Protein AF-A0A7K1ES16-F1 (afdb_monomer_lite)

Foldseek 3Di:
DLLVLLLLLLQQLLVLLVQLLVLLLVLLLQCLPWFFDADPVRHTQATPDLARPSLVSNLVSLLSNQVSLLVSLVSLLVSCVVVDVPQQSSVLSNVNSVVSNVVSLVSLLVSLVVLLVVCCVHVVDPDRDPVSCCRRRVVSNVSSLVSSLVSLCSNQPPDDDPPPPDPPDPDDLLSVLLSLLVVQLSNLLSVLSVVLVVCCVVVVDPCNVVSVVSSVVSNVVSNVSSVVSNVVNVPPDDDDDDDDDPDVVVVLVVVVVVLVCLLVVLSVVLSVLSSVLSCVQWADDDDDDDDDPDDDDDPSHTGGHDDDPCSCVPRNVSSVVSSVCSSVSSSCSSSVSSVVVVVVVVPDDDDDDPDDDDDDDDDDDDDDDDDDDDDDDDDDDD

pLDDT: mean 72.97, std 19.43, range [30.44, 98.5]

Radius of gyration: 31.29 Å; chains: 1; bounding box: 107×46×89 Å

Structure (mmCIF, N/CA/C/O backbone):
data_AF-A0A7K1ES16-F1
#
_entry.id   AF-A0A7K1ES16-F1
#
loop_
_atom_site.group_PDB
_atom_site.id
_atom_site.type_symbol
_atom_site.label_atom_id
_atom_site.label_alt_id
_atom_site.label_comp_id
_atom_site.label_asym_id
_atom_site.label_entity_id
_atom_site.label_seq_id
_atom_site.pdbx_PDB_ins_code
_atom_site.Cartn_x
_atom_site.Cartn_y
_atom_site.Cartn_z
_atom_site.occupancy
_atom_site.B_iso_or_equiv
_atom_site.auth_seq_id
_atom_site.auth_comp_id
_atom_site.auth_asym_id
_atom_site.auth_atom_id
_atom_site.pdbx_PDB_model_num
ATOM 1 N N . MET A 1 1 ? -3.870 0.811 31.244 1.00 62.12 1 MET A N 1
ATOM 2 C CA . MET A 1 1 ? -3.279 -0.148 30.276 1.00 62.12 1 MET A CA 1
ATOM 3 C C . MET A 1 1 ? -4.009 -0.127 28.929 1.00 62.12 1 MET A C 1
ATOM 5 O O . MET A 1 1 ? -3.372 -0.055 27.887 1.00 62.12 1 MET A O 1
ATOM 9 N N . GLU A 1 2 ? -5.338 -0.096 28.945 1.00 74.25 2 GLU A N 1
ATOM 10 C CA . GLU A 1 2 ? -6.224 -0.237 27.776 1.00 74.25 2 GLU A CA 1
ATOM 11 C C . GLU A 1 2 ? -6.144 0.932 26.782 1.00 74.25 2 GLU A C 1
ATOM 13 O O . GLU A 1 2 ? -6.041 0.729 25.576 1.00 74.25 2 GLU A O 1
ATOM 18 N N . ILE A 1 3 ? -6.097 2.168 27.291 1.00 81.56 3 ILE A N 1
ATOM 19 C CA . ILE A 1 3 ? -5.931 3.383 26.473 1.00 81.56 3 ILE A CA 1
ATOM 20 C C . ILE A 1 3 ? -4.589 3.361 25.729 1.00 81.56 3 ILE A C 1
ATOM 22 O O . ILE A 1 3 ? -4.519 3.741 24.562 1.00 81.56 3 ILE A O 1
ATOM 26 N N . LYS A 1 4 ? -3.523 2.877 26.383 1.00 88.44 4 LYS A N 1
ATOM 27 C CA . LYS A 1 4 ? -2.190 2.750 25.776 1.00 88.44 4 LYS A CA 1
ATOM 28 C C . LYS A 1 4 ? -2.211 1.733 24.630 1.00 88.44 4 LYS A C 1
ATOM 30 O O . LYS A 1 4 ? -1.703 2.039 23.557 1.00 88.44 4 LYS A O 1
ATOM 35 N N . LEU A 1 5 ? -2.863 0.585 24.832 1.00 89.44 5 LEU A N 1
ATOM 36 C CA . LEU A 1 5 ? -3.072 -0.429 23.792 1.00 89.44 5 LEU A CA 1
ATOM 37 C C . LEU A 1 5 ? -3.874 0.117 22.602 1.00 89.44 5 LEU A C 1
ATOM 39 O O . LEU A 1 5 ? -3.482 -0.098 21.461 1.00 89.44 5 LEU A O 1
ATOM 43 N N . ALA A 1 6 ? -4.947 0.876 22.845 1.00 89.12 6 ALA A N 1
ATOM 44 C CA . ALA A 1 6 ? -5.740 1.477 21.771 1.00 89.12 6 ALA A CA 1
ATOM 45 C C . ALA A 1 6 ? -4.946 2.520 20.961 1.00 89.12 6 ALA A C 1
ATOM 47 O O . ALA A 1 6 ? -5.037 2.540 19.735 1.00 89.12 6 ALA A O 1
ATOM 48 N N . LYS A 1 7 ? -4.126 3.349 21.622 1.00 92.62 7 LYS A N 1
ATOM 49 C CA . LYS A 1 7 ? -3.218 4.293 20.946 1.00 92.62 7 LYS A CA 1
ATOM 50 C C . LYS A 1 7 ? -2.169 3.558 20.104 1.00 92.62 7 LYS A C 1
ATOM 52 O O . LYS A 1 7 ? -1.977 3.894 18.940 1.00 92.62 7 LYS A O 1
ATOM 57 N N . GLN A 1 8 ? -1.557 2.505 20.646 1.00 94.06 8 GLN A N 1
ATOM 58 C CA . GLN A 1 8 ? -0.617 1.658 19.900 1.00 94.06 8 GLN A CA 1
ATOM 59 C C . GLN A 1 8 ? -1.280 0.973 18.697 1.00 94.06 8 GLN A C 1
ATOM 61 O O . GLN A 1 8 ? -0.687 0.910 17.621 1.00 94.06 8 GLN A O 1
ATOM 66 N N . ALA A 1 9 ? -2.525 0.518 18.842 1.00 94.75 9 ALA A N 1
ATOM 67 C CA . ALA A 1 9 ? -3.285 -0.091 17.758 1.00 94.75 9 ALA A CA 1
ATOM 68 C C . ALA A 1 9 ? -3.515 0.867 16.578 1.00 94.75 9 ALA A C 1
ATOM 70 O O . ALA A 1 9 ? -3.494 0.430 15.433 1.00 94.75 9 ALA A O 1
ATOM 71 N N . ILE A 1 10 ? -3.702 2.165 16.845 1.00 95.06 10 ILE A N 1
ATOM 72 C CA . ILE A 1 10 ? -3.827 3.204 15.809 1.00 95.06 10 ILE A CA 1
ATOM 73 C C . ILE A 1 10 ? -2.462 3.535 15.199 1.00 95.06 10 ILE A C 1
ATOM 75 O O . ILE A 1 10 ? -2.360 3.727 13.994 1.00 95.06 10 ILE A O 1
ATOM 79 N N . LEU A 1 11 ? -1.407 3.585 16.014 1.00 96.81 11 LEU A N 1
ATOM 80 C CA . LEU A 1 11 ? -0.061 3.918 15.550 1.00 96.81 11 LEU A CA 1
ATOM 81 C C . LEU A 1 11 ? 0.518 2.850 14.608 1.00 96.81 11 LEU A C 1
ATOM 83 O O . LEU A 1 11 ? 1.198 3.180 13.644 1.00 96.81 11 LEU A O 1
ATOM 87 N N . THR A 1 12 ? 0.239 1.571 14.867 1.00 97.38 12 THR A N 1
ATOM 88 C CA . THR A 1 12 ? 0.880 0.454 14.150 1.00 97.38 12 THR A CA 1
ATOM 89 C C . THR A 1 12 ? 0.617 0.480 12.629 1.00 97.38 12 THR A C 1
ATOM 91 O O . THR A 1 12 ? 1.590 0.465 11.876 1.00 97.38 12 THR A O 1
ATOM 94 N N . PRO A 1 13 ? -0.633 0.608 12.131 1.00 97.00 13 PRO A N 1
ATOM 95 C CA . PRO A 1 13 ? -0.893 0.760 10.696 1.00 97.00 13 PRO A CA 1
ATOM 96 C C . PRO A 1 13 ? -0.266 2.017 10.078 1.00 97.00 13 PRO A C 1
ATOM 98 O O . PRO A 1 13 ? 0.079 2.004 8.903 1.00 97.00 13 PRO A O 1
ATOM 101 N N . LEU A 1 14 ? -0.113 3.099 10.851 1.00 97.44 14 LEU A N 1
ATOM 102 C CA . LEU A 1 14 ? 0.482 4.353 10.377 1.00 97.44 14 LEU A CA 1
ATOM 103 C C . LEU A 1 14 ? 1.998 4.231 10.198 1.00 97.44 14 LEU A C 1
ATOM 105 O O . LEU A 1 14 ? 2.537 4.735 9.220 1.00 97.44 14 LEU A O 1
ATOM 109 N N . ILE A 1 15 ? 2.676 3.496 11.082 1.00 98.00 15 ILE A N 1
ATOM 110 C CA . ILE A 1 15 ? 4.074 3.094 10.858 1.00 98.00 15 ILE A CA 1
ATOM 111 C C . ILE A 1 15 ? 4.166 2.265 9.574 1.00 98.00 15 ILE A C 1
ATOM 113 O O . ILE A 1 15 ? 5.046 2.497 8.751 1.00 98.00 15 ILE A O 1
ATOM 117 N N . GLY A 1 16 ? 3.216 1.349 9.363 1.00 97.69 16 GLY A N 1
ATOM 118 C CA . GLY A 1 16 ? 3.141 0.570 8.129 1.00 97.69 16 GLY A CA 1
ATOM 119 C C . GLY A 1 16 ? 2.925 1.423 6.885 1.00 97.69 16 GLY A C 1
ATOM 120 O O . GLY A 1 16 ? 3.499 1.113 5.849 1.00 97.69 16 GLY A O 1
ATOM 121 N N . LEU A 1 17 ? 2.143 2.502 6.980 1.00 97.19 17 LEU A N 1
ATOM 122 C CA . LEU A 1 17 ? 1.949 3.455 5.886 1.00 97.19 17 LEU A CA 1
ATOM 123 C C . LEU A 1 17 ? 3.271 4.141 5.530 1.00 97.19 17 LEU A C 1
ATOM 125 O O . LEU A 1 17 ? 3.611 4.217 4.354 1.00 97.19 17 LEU A O 1
ATOM 129 N N . VAL A 1 18 ? 4.029 4.584 6.538 1.00 98.06 18 VAL A N 1
ATOM 130 C CA . VAL A 1 18 ? 5.339 5.216 6.331 1.00 98.06 18 VAL A CA 1
ATOM 131 C C . VAL A 1 18 ? 6.330 4.234 5.709 1.00 98.06 18 VAL A C 1
ATOM 133 O O . VAL A 1 18 ? 6.954 4.555 4.705 1.00 98.06 18 VAL A O 1
ATOM 136 N N . MET A 1 19 ? 6.425 3.013 6.245 1.00 97.94 19 MET A N 1
ATOM 137 C CA . MET A 1 19 ? 7.290 1.968 5.683 1.00 97.94 19 MET A CA 1
ATOM 138 C C . MET A 1 19 ? 6.899 1.604 4.247 1.00 97.94 19 MET A C 1
ATOM 140 O O . MET A 1 19 ? 7.768 1.464 3.390 1.00 97.94 19 MET A O 1
ATOM 144 N N . GLY A 1 20 ? 5.597 1.464 3.982 1.00 97.88 20 GLY A N 1
ATOM 145 C CA . GLY A 1 20 ? 5.069 1.185 2.651 1.00 97.88 20 GLY A CA 1
ATOM 146 C C . GLY A 1 20 ? 5.416 2.294 1.662 1.00 97.88 20 GLY A C 1
ATOM 147 O O . GLY A 1 20 ? 5.921 2.001 0.584 1.00 97.88 20 GLY A O 1
ATOM 148 N N . TRP A 1 21 ? 5.232 3.557 2.057 1.00 98.19 21 TRP A N 1
ATOM 149 C CA . TRP A 1 21 ? 5.635 4.711 1.254 1.00 98.19 21 TRP A CA 1
ATOM 150 C C . TRP A 1 21 ? 7.131 4.681 0.941 1.00 98.19 21 TRP A C 1
ATOM 152 O O . TRP A 1 21 ? 7.504 4.755 -0.224 1.00 98.19 21 TRP A O 1
ATOM 162 N N . THR A 1 22 ? 7.989 4.482 1.944 1.00 98.31 22 THR A N 1
ATOM 163 C CA . THR A 1 22 ? 9.445 4.426 1.745 1.00 98.31 22 THR A CA 1
ATOM 164 C C . THR A 1 22 ? 9.838 3.323 0.764 1.00 98.31 22 THR A C 1
ATOM 166 O O . THR A 1 22 ? 10.621 3.565 -0.150 1.00 98.31 22 THR A O 1
ATOM 169 N N . LEU A 1 23 ? 9.268 2.125 0.907 1.00 98.50 23 LEU A N 1
ATOM 170 C CA . LEU A 1 23 ? 9.545 1.009 0.002 1.00 98.50 23 LEU A CA 1
ATOM 171 C C . LEU A 1 23 ? 9.046 1.272 -1.421 1.00 98.50 23 LEU A C 1
ATOM 173 O O . LEU A 1 23 ? 9.731 0.909 -2.371 1.00 98.50 23 LEU A O 1
ATOM 177 N N . PHE A 1 24 ? 7.911 1.953 -1.578 1.00 98.12 24 PHE A N 1
ATOM 178 C CA . PHE A 1 24 ? 7.412 2.367 -2.890 1.00 98.12 24 PHE A CA 1
ATOM 179 C C . PHE A 1 24 ? 8.335 3.408 -3.526 1.00 98.12 24 PHE A C 1
ATOM 181 O O . PHE A 1 24 ? 8.631 3.305 -4.709 1.00 98.12 24 PHE A O 1
ATOM 188 N N . MET A 1 25 ? 8.852 4.365 -2.754 1.00 98.06 25 MET A N 1
ATOM 189 C CA . MET A 1 25 ? 9.836 5.329 -3.252 1.00 98.06 25 MET A CA 1
ATOM 190 C C . MET A 1 25 ? 11.113 4.628 -3.730 1.00 98.06 25 MET A C 1
ATOM 192 O O . MET A 1 25 ? 11.565 4.865 -4.845 1.00 98.06 25 MET A O 1
ATOM 196 N N . PHE A 1 26 ? 11.652 3.683 -2.954 1.00 97.94 26 PHE A N 1
ATOM 197 C CA . PHE A 1 26 ? 12.790 2.874 -3.404 1.00 97.94 26 PHE A CA 1
ATOM 198 C C . PHE A 1 26 ? 12.459 1.995 -4.620 1.00 97.94 26 PHE A C 1
ATOM 200 O O . PHE A 1 26 ? 13.325 1.765 -5.466 1.00 97.94 26 PHE A O 1
ATOM 207 N N . ALA A 1 27 ? 11.217 1.524 -4.748 1.00 97.31 27 ALA A N 1
ATOM 208 C CA . ALA A 1 27 ? 10.771 0.786 -5.924 1.00 97.31 27 ALA A CA 1
ATOM 209 C C . ALA A 1 27 ? 10.805 1.670 -7.178 1.00 97.31 27 ALA A C 1
ATOM 211 O O . ALA A 1 27 ? 11.370 1.263 -8.188 1.00 97.31 27 ALA A O 1
ATOM 212 N N . ILE A 1 28 ? 10.275 2.892 -7.096 1.00 96.62 28 ILE A N 1
ATOM 213 C CA . ILE A 1 28 ? 10.291 3.861 -8.201 1.00 96.62 28 ILE A CA 1
ATOM 214 C C . ILE A 1 28 ? 11.735 4.238 -8.540 1.00 96.62 28 ILE A C 1
ATOM 216 O O . ILE A 1 28 ? 12.123 4.202 -9.701 1.00 96.62 28 ILE A O 1
ATOM 220 N N . TYR A 1 29 ? 12.561 4.495 -7.525 1.00 95.75 29 TYR A N 1
ATOM 221 C CA . TYR A 1 29 ? 13.969 4.830 -7.721 1.00 95.75 29 TYR A CA 1
ATOM 222 C C . TYR A 1 29 ? 14.746 3.703 -8.407 1.00 95.75 29 TYR A C 1
ATOM 224 O O . TYR A 1 29 ? 15.496 3.958 -9.342 1.00 95.75 29 TYR A O 1
ATOM 232 N N . SER A 1 30 ? 14.543 2.444 -8.002 1.00 95.06 30 SER A N 1
ATOM 233 C CA . SER A 1 30 ? 15.211 1.316 -8.667 1.00 95.06 30 SER A CA 1
ATOM 234 C C . SER A 1 30 ? 14.767 1.147 -10.124 1.00 95.06 30 SER A C 1
ATOM 236 O O . SER A 1 30 ? 15.566 0.723 -10.956 1.00 95.06 30 SER A O 1
ATOM 238 N N . ASN A 1 31 ? 13.538 1.553 -10.457 1.00 92.56 31 ASN A N 1
ATOM 239 C CA . ASN A 1 31 ? 13.026 1.539 -11.825 1.00 92.56 31 ASN A CA 1
ATOM 240 C C . ASN A 1 31 ? 13.704 2.573 -12.744 1.00 92.56 31 ASN A C 1
ATOM 242 O O . ASN A 1 31 ? 13.683 2.410 -13.960 1.00 92.56 31 ASN A O 1
ATOM 246 N N . LEU A 1 32 ? 14.362 3.600 -12.191 1.00 91.94 32 LEU A N 1
ATOM 247 C CA . LEU A 1 32 ? 15.166 4.539 -12.982 1.00 91.94 32 LEU A CA 1
ATOM 248 C C . LEU A 1 32 ? 16.381 3.873 -13.642 1.00 91.94 32 LEU A C 1
ATOM 250 O O . LEU A 1 32 ? 16.969 4.455 -14.542 1.00 91.94 32 LEU A O 1
ATOM 254 N N . PHE A 1 33 ? 16.770 2.670 -13.220 1.00 90.56 33 PHE A N 1
ATOM 255 C CA . PHE A 1 33 ? 17.921 1.940 -13.766 1.00 90.56 33 PHE A CA 1
ATOM 256 C C . PHE A 1 33 ? 17.508 0.764 -14.663 1.00 90.56 33 PHE A C 1
ATOM 258 O O . PHE A 1 33 ? 18.305 -0.142 -14.922 1.00 90.56 33 PHE A O 1
ATOM 265 N N . VAL A 1 34 ? 16.247 0.750 -15.098 1.00 88.06 34 VAL A N 1
ATOM 266 C CA . VAL A 1 34 ? 15.674 -0.266 -15.981 1.00 88.06 34 VAL A CA 1
ATOM 267 C C . VAL A 1 34 ? 15.457 0.362 -17.354 1.00 88.06 34 VAL A C 1
ATOM 269 O O . VAL A 1 34 ? 14.497 1.098 -17.545 1.00 88.06 34 VAL A O 1
ATOM 272 N N . PHE A 1 35 ? 16.354 0.097 -18.300 1.00 82.81 35 PHE A N 1
ATOM 273 C CA . PHE A 1 35 ? 16.350 0.741 -19.617 1.00 82.81 35 PHE A CA 1
ATOM 274 C C . PHE A 1 35 ? 15.608 -0.108 -20.647 1.00 82.81 35 PHE A C 1
ATOM 276 O O . PHE A 1 35 ? 15.799 -1.321 -20.645 1.00 82.81 35 PHE A O 1
ATOM 283 N N . PRO A 1 36 ? 14.816 0.477 -21.554 1.00 80.19 36 PRO A N 1
ATOM 284 C CA . PRO A 1 36 ? 14.234 -0.250 -22.671 1.00 80.19 36 PRO A CA 1
ATOM 285 C C . PRO A 1 36 ? 15.327 -0.738 -23.632 1.00 80.19 36 PRO A C 1
ATOM 287 O O . PRO A 1 36 ? 16.324 -0.062 -23.875 1.00 80.19 36 PRO A O 1
ATOM 290 N N . ILE A 1 37 ? 15.113 -1.918 -24.200 1.00 76.00 37 ILE A N 1
ATOM 291 C CA . ILE A 1 37 ? 15.873 -2.486 -25.309 1.00 76.00 37 ILE A CA 1
ATOM 292 C C . ILE A 1 37 ? 15.019 -2.296 -26.558 1.00 76.00 37 ILE A C 1
ATOM 294 O O . ILE A 1 37 ? 13.873 -2.753 -26.600 1.00 76.00 37 ILE A O 1
ATOM 298 N N . VAL A 1 38 ? 15.583 -1.636 -27.565 1.00 75.19 38 VAL A N 1
ATOM 299 C CA . VAL A 1 38 ? 14.959 -1.443 -28.880 1.00 75.19 38 VAL A CA 1
ATOM 300 C C . VAL A 1 38 ? 15.727 -2.220 -29.948 1.00 75.19 38 VAL A C 1
ATOM 302 O O . VAL A 1 38 ? 16.930 -2.441 -29.802 1.00 75.19 38 VAL A O 1
ATOM 305 N N . ASP A 1 39 ? 15.036 -2.680 -30.989 1.00 73.81 39 ASP A N 1
ATOM 306 C CA . ASP A 1 39 ? 15.670 -3.319 -32.143 1.00 73.81 39 ASP A CA 1
ATOM 307 C C . ASP A 1 39 ? 16.217 -2.279 -33.132 1.00 73.81 39 ASP A C 1
ATOM 309 O O . ASP A 1 39 ? 16.084 -1.068 -32.952 1.00 73.81 39 ASP A O 1
ATOM 313 N N . SER A 1 40 ? 16.824 -2.766 -34.216 1.00 70.44 40 SER A N 1
ATOM 314 C CA . SER A 1 40 ? 17.349 -1.939 -35.305 1.00 70.44 40 SER A CA 1
ATOM 315 C C . SER A 1 40 ? 16.279 -1.135 -36.054 1.00 70.44 40 SER A C 1
ATOM 317 O O . SER A 1 40 ? 16.631 -0.306 -36.884 1.00 70.44 40 SER A O 1
ATOM 319 N N . GLN A 1 41 ? 14.986 -1.378 -35.812 1.00 72.38 41 GLN A N 1
ATOM 320 C CA . GLN A 1 41 ? 13.881 -0.588 -36.362 1.00 72.38 41 GLN A CA 1
ATOM 321 C C . GLN A 1 41 ? 13.292 0.391 -35.332 1.00 72.38 41 GLN A C 1
ATOM 323 O O . GLN A 1 41 ? 12.288 1.045 -35.611 1.00 72.38 41 GLN A O 1
ATOM 328 N N . GLY A 1 42 ? 13.907 0.510 -34.150 1.00 66.06 42 GLY A N 1
ATOM 329 C CA . GLY A 1 42 ? 13.437 1.367 -33.062 1.00 66.06 42 GLY A CA 1
ATOM 330 C C . GLY A 1 42 ? 12.203 0.822 -32.340 1.00 66.06 42 GLY A C 1
ATOM 331 O O . GLY A 1 42 ? 11.595 1.539 -31.544 1.00 66.06 42 GLY A O 1
ATOM 332 N N . MET A 1 43 ? 11.818 -0.431 -32.593 1.00 69.81 43 MET A N 1
ATOM 333 C CA . MET A 1 43 ? 10.695 -1.068 -31.920 1.00 69.81 43 MET A CA 1
ATOM 334 C C . MET A 1 43 ? 11.134 -1.601 -30.563 1.00 69.81 43 MET A C 1
ATOM 336 O O . MET A 1 43 ? 12.232 -2.124 -30.394 1.00 69.81 43 MET A O 1
ATOM 340 N N . TYR A 1 44 ? 10.254 -1.477 -29.575 1.00 71.38 44 TYR A N 1
ATOM 341 C CA . TYR A 1 44 ? 10.495 -1.980 -28.230 1.00 71.38 44 TYR A CA 1
ATOM 342 C C . TYR A 1 44 ? 10.531 -3.517 -28.208 1.00 71.38 44 TYR A C 1
ATOM 344 O O . TYR A 1 44 ? 9.564 -4.170 -28.600 1.00 71.38 44 TYR A O 1
ATOM 352 N N . VAL A 1 45 ? 11.625 -4.086 -27.699 1.00 70.31 45 VAL A N 1
ATOM 353 C CA . VAL A 1 45 ? 11.866 -5.542 -27.649 1.00 70.31 45 VAL A CA 1
ATOM 354 C C . VAL A 1 45 ? 11.918 -6.068 -26.213 1.00 70.31 45 VAL A C 1
ATOM 356 O O . VAL A 1 45 ? 11.730 -7.260 -25.982 1.00 70.31 45 VAL A O 1
ATOM 359 N N . GLY A 1 46 ? 12.166 -5.201 -25.230 1.00 72.94 46 GLY A N 1
ATOM 360 C CA . GLY A 1 46 ? 12.242 -5.581 -23.820 1.00 72.94 46 GLY A CA 1
ATOM 361 C C . GLY A 1 46 ? 12.927 -4.516 -22.975 1.00 72.94 46 GLY A C 1
ATOM 362 O O . GLY A 1 46 ? 12.953 -3.351 -23.351 1.00 72.94 46 GLY A O 1
ATOM 363 N N . GLU A 1 47 ? 13.520 -4.908 -21.851 1.00 75.88 47 GLU A N 1
ATOM 364 C CA . GLU A 1 47 ? 14.309 -4.024 -20.983 1.00 75.88 47 GLU A CA 1
ATOM 365 C C . GLU A 1 47 ? 15.599 -4.712 -20.532 1.00 75.88 47 GLU A C 1
ATOM 367 O O . GLU A 1 47 ? 15.724 -5.938 -20.549 1.00 75.88 47 GLU A O 1
ATOM 372 N N . SER A 1 48 ? 16.556 -3.896 -20.092 1.00 71.81 48 SER A N 1
ATOM 373 C CA . SER A 1 48 ? 17.891 -4.286 -19.651 1.00 71.81 48 SER A CA 1
ATOM 374 C C . SER A 1 48 ? 17.885 -5.162 -18.402 1.00 71.81 48 SER A C 1
ATOM 376 O O . SER A 1 48 ? 18.805 -5.958 -18.205 1.00 71.81 48 SER A O 1
ATOM 378 N N . GLN A 1 49 ? 16.862 -5.033 -17.551 1.00 70.44 49 GLN A N 1
ATOM 379 C CA . GLN A 1 49 ? 16.708 -5.866 -16.367 1.00 70.44 49 GLN A CA 1
ATOM 380 C C . GLN A 1 49 ? 15.716 -6.989 -16.616 1.00 70.44 49 GLN A C 1
ATOM 382 O O . GLN A 1 49 ? 14.552 -6.790 -16.945 1.00 70.44 49 GLN A O 1
ATOM 387 N N . ILE A 1 50 ? 16.214 -8.192 -16.375 1.00 70.44 50 ILE A N 1
ATOM 388 C CA . ILE A 1 50 ? 15.476 -9.435 -16.530 1.00 70.44 50 ILE A CA 1
ATOM 389 C C . ILE A 1 50 ? 14.475 -9.623 -15.374 1.00 70.44 50 ILE A C 1
ATOM 391 O O . ILE A 1 50 ? 13.370 -10.105 -15.585 1.00 70.44 50 ILE A O 1
ATOM 395 N N . VAL A 1 51 ? 14.849 -9.239 -14.149 1.00 81.75 51 VAL A N 1
ATOM 396 C CA . VAL A 1 51 ? 13.987 -9.309 -12.959 1.00 81.75 51 VAL A CA 1
ATOM 397 C C . VAL A 1 51 ? 13.992 -7.950 -12.278 1.00 81.75 51 VAL A C 1
ATOM 399 O O . VAL A 1 51 ? 15.041 -7.493 -11.817 1.00 81.75 51 VAL A O 1
ATOM 402 N N . LYS A 1 52 ? 12.828 -7.308 -12.195 1.00 87.38 52 LYS A N 1
ATOM 403 C CA . LYS A 1 52 ? 12.718 -5.938 -11.691 1.00 87.38 52 LYS A CA 1
ATOM 404 C C . LYS A 1 52 ? 12.717 -5.917 -10.169 1.00 87.38 52 LYS A C 1
ATOM 406 O O . LYS A 1 52 ? 11.803 -6.423 -9.516 1.00 87.38 52 LYS A O 1
ATOM 411 N N . LEU A 1 53 ? 13.709 -5.249 -9.579 1.00 91.69 53 LEU A N 1
ATOM 412 C CA . LEU A 1 53 ? 13.755 -5.031 -8.128 1.00 91.69 53 LEU A CA 1
ATOM 413 C C . LEU A 1 53 ? 12.525 -4.250 -7.627 1.00 91.69 53 LEU A C 1
ATOM 415 O O . LEU A 1 53 ? 12.016 -4.518 -6.535 1.00 91.69 53 LEU A O 1
ATOM 419 N N . SER A 1 54 ? 12.018 -3.325 -8.446 1.00 94.00 54 SER A N 1
ATOM 420 C CA . SER A 1 54 ? 10.843 -2.503 -8.149 1.00 94.00 54 SER A CA 1
ATOM 421 C C . SER A 1 54 ? 9.608 -3.351 -7.829 1.00 94.00 54 SER A C 1
ATOM 423 O O . SER A 1 54 ? 8.938 -3.093 -6.828 1.00 94.00 54 SER A O 1
ATOM 425 N N . THR A 1 55 ? 9.365 -4.424 -8.589 1.00 93.31 55 THR A N 1
ATOM 426 C CA . THR A 1 55 ? 8.280 -5.393 -8.372 1.00 93.31 55 THR A CA 1
ATOM 427 C C . THR A 1 55 ? 8.290 -5.923 -6.935 1.00 93.31 55 THR A C 1
ATOM 429 O O . THR A 1 55 ? 7.304 -5.820 -6.201 1.00 93.31 55 THR A O 1
ATOM 432 N N . TYR A 1 56 ? 9.445 -6.393 -6.467 1.00 96.12 56 TYR A N 1
ATOM 433 C CA . TYR A 1 56 ? 9.593 -6.942 -5.120 1.00 96.12 56 TYR A CA 1
ATOM 434 C C . TYR A 1 56 ? 9.523 -5.884 -4.018 1.00 96.12 56 TYR A C 1
ATOM 436 O O . TYR A 1 56 ? 8.995 -6.164 -2.941 1.00 96.12 56 TYR A O 1
ATOM 444 N N . LEU A 1 57 ? 10.015 -4.670 -4.267 1.00 97.69 57 LEU A N 1
ATOM 445 C CA . LEU A 1 57 ? 9.938 -3.570 -3.304 1.00 97.69 57 LEU A CA 1
ATOM 446 C C . LEU A 1 57 ? 8.498 -3.077 -3.110 1.00 97.69 57 LEU A C 1
ATOM 448 O O . LEU A 1 57 ? 8.081 -2.860 -1.969 1.00 97.69 57 LEU A O 1
ATOM 452 N N . TYR A 1 58 ? 7.702 -2.991 -4.182 1.00 97.50 58 TYR A N 1
ATOM 453 C CA . TYR A 1 58 ? 6.264 -2.727 -4.075 1.00 97.50 58 TYR A CA 1
ATOM 454 C C . TYR A 1 58 ? 5.561 -3.812 -3.256 1.00 97.50 58 TYR A C 1
ATOM 456 O O . TYR A 1 58 ? 4.814 -3.502 -2.324 1.00 97.50 58 TYR A O 1
ATOM 464 N N . LEU A 1 59 ? 5.841 -5.089 -3.538 1.00 97.44 59 LEU A N 1
ATOM 465 C CA . LEU A 1 59 ? 5.295 -6.194 -2.753 1.00 97.44 59 LEU A CA 1
ATOM 466 C C . LEU A 1 59 ? 5.689 -6.083 -1.276 1.00 97.44 59 LEU A C 1
ATOM 468 O O . LEU A 1 59 ? 4.828 -6.194 -0.405 1.00 97.44 59 LEU A O 1
ATOM 472 N N . LEU A 1 60 ? 6.962 -5.820 -0.981 1.00 98.00 60 LEU A N 1
ATOM 473 C CA . LEU A 1 60 ? 7.457 -5.672 0.386 1.00 98.00 60 LEU A CA 1
ATOM 474 C C . LEU A 1 60 ? 6.764 -4.509 1.114 1.00 98.00 60 LEU A C 1
ATOM 476 O O . LEU A 1 60 ? 6.420 -4.641 2.289 1.00 98.00 60 LEU A O 1
ATOM 480 N N . GLY A 1 61 ? 6.495 -3.400 0.418 1.00 98.06 61 GLY A N 1
ATOM 481 C CA . GLY A 1 61 ? 5.728 -2.275 0.956 1.00 98.06 61 GLY A CA 1
ATOM 482 C C . GLY A 1 61 ? 4.302 -2.669 1.342 1.00 98.06 61 GLY A C 1
ATOM 483 O O . GLY A 1 61 ? 3.838 -2.346 2.440 1.00 98.06 61 GLY A O 1
ATOM 484 N N . ILE A 1 62 ? 3.630 -3.442 0.486 1.00 97.88 62 ILE A N 1
ATOM 485 C CA . ILE A 1 62 ? 2.285 -3.974 0.750 1.00 97.88 62 ILE A CA 1
ATOM 486 C C . ILE A 1 62 ? 2.312 -4.971 1.915 1.00 97.88 62 ILE A C 1
ATOM 488 O O . ILE A 1 62 ? 1.433 -4.922 2.779 1.00 97.88 62 ILE A O 1
ATOM 492 N N . VAL A 1 63 ? 3.327 -5.841 1.984 1.00 98.00 63 VAL A N 1
ATOM 493 C CA . VAL A 1 63 ? 3.547 -6.772 3.103 1.00 98.00 63 VAL A CA 1
ATOM 494 C C . VAL A 1 63 ? 3.704 -5.999 4.410 1.00 98.00 63 VAL A C 1
ATOM 496 O O . VAL A 1 63 ? 2.983 -6.278 5.370 1.00 98.00 63 VAL A O 1
ATOM 499 N N . ALA A 1 64 ? 4.592 -5.003 4.453 1.00 97.94 64 ALA A N 1
ATOM 500 C CA . ALA A 1 64 ? 4.845 -4.202 5.647 1.00 97.94 64 ALA A CA 1
ATOM 501 C C . ALA A 1 64 ? 3.566 -3.501 6.132 1.00 97.94 64 ALA A C 1
ATOM 503 O O . ALA A 1 64 ? 3.178 -3.643 7.296 1.00 97.94 64 ALA A O 1
ATOM 504 N N . PHE A 1 65 ? 2.857 -2.815 5.230 1.00 98.25 65 PHE A N 1
ATOM 505 C CA . PHE A 1 65 ? 1.599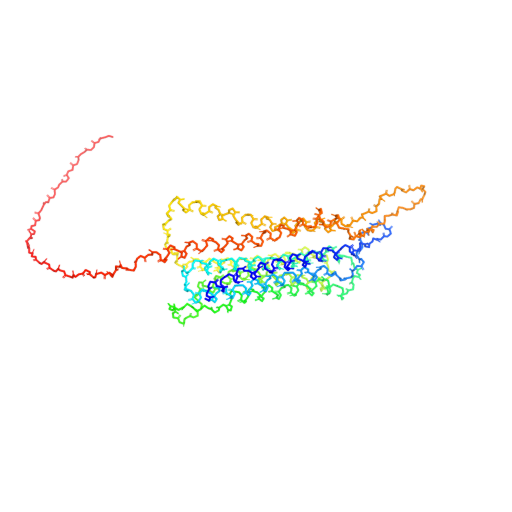 -2.146 5.558 1.00 98.25 65 PHE A CA 1
ATOM 506 C C . PHE A 1 65 ? 0.506 -3.131 6.000 1.00 98.25 65 PHE A C 1
ATOM 508 O O . PHE A 1 65 ? -0.212 -2.880 6.974 1.00 98.25 65 PHE A O 1
ATOM 515 N N . GLY A 1 66 ? 0.388 -4.272 5.319 1.00 97.56 66 GLY A N 1
ATOM 516 C CA . GLY A 1 66 ? -0.612 -5.295 5.601 1.00 97.56 66 GLY A CA 1
ATOM 517 C C . GLY A 1 66 ? -0.409 -5.989 6.945 1.00 97.56 66 GLY A C 1
ATOM 518 O O . GLY A 1 66 ? -1.355 -6.084 7.730 1.00 97.56 66 GLY A O 1
ATOM 519 N N . LEU A 1 67 ? 0.819 -6.413 7.253 1.00 97.88 67 LEU A N 1
ATOM 520 C CA . LEU A 1 67 ? 1.150 -7.067 8.521 1.00 97.88 67 LEU A CA 1
ATOM 521 C C . LEU A 1 67 ? 1.026 -6.108 9.711 1.00 97.88 67 LEU A C 1
ATOM 523 O O . LEU A 1 67 ? 0.497 -6.492 10.755 1.00 97.88 67 LEU A O 1
ATOM 527 N N . LEU A 1 68 ? 1.442 -4.848 9.558 1.00 98.19 68 LEU A N 1
ATOM 528 C CA . LEU A 1 68 ? 1.287 -3.840 10.611 1.00 98.19 68 LEU A CA 1
ATOM 529 C C . LEU A 1 68 ? -0.179 -3.425 10.806 1.00 98.19 68 LEU A C 1
ATOM 531 O O . LEU A 1 68 ? -0.613 -3.218 11.942 1.00 98.19 68 LEU A O 1
ATOM 535 N N . SER A 1 69 ? -0.977 -3.397 9.737 1.00 97.38 69 SER A N 1
ATOM 536 C CA . SER A 1 69 ? -2.431 -3.220 9.832 1.00 97.38 69 SER A CA 1
ATOM 537 C C . SER A 1 69 ? -3.100 -4.359 10.599 1.00 97.38 69 SER A C 1
ATOM 539 O O . SER A 1 69 ? -3.901 -4.117 11.505 1.00 97.38 69 SER A O 1
ATOM 541 N N . LEU A 1 70 ? -2.720 -5.600 10.292 1.00 96.25 70 LEU A N 1
ATOM 542 C CA . LEU A 1 70 ? -3.207 -6.797 10.971 1.00 96.25 70 LEU A CA 1
ATOM 543 C C . LEU A 1 70 ? -2.814 -6.803 12.454 1.00 96.25 70 LEU A C 1
ATOM 545 O O . LEU A 1 70 ? -3.655 -7.030 13.324 1.00 96.25 70 LEU A O 1
ATOM 549 N N . ARG A 1 71 ? -1.557 -6.467 12.762 1.00 96.50 71 ARG A N 1
ATOM 550 C CA . ARG A 1 71 ? -1.074 -6.348 14.141 1.00 96.50 71 ARG A CA 1
ATOM 551 C C . ARG A 1 71 ? -1.824 -5.264 14.912 1.00 96.50 71 ARG A C 1
ATOM 553 O O . ARG A 1 71 ? -2.221 -5.492 16.055 1.00 96.50 71 ARG A O 1
ATOM 560 N N . GLY A 1 72 ? -2.057 -4.108 14.289 1.00 95.56 72 GLY A N 1
ATOM 561 C CA . GLY A 1 72 ? -2.882 -3.042 14.853 1.00 95.56 72 GLY A CA 1
ATOM 562 C C . GLY A 1 72 ? -4.298 -3.523 15.170 1.00 95.56 72 GLY A C 1
ATOM 563 O O . GLY A 1 72 ? -4.819 -3.243 16.249 1.00 95.56 72 GLY A O 1
ATOM 564 N N . GLN A 1 73 ? -4.904 -4.311 14.279 1.00 93.94 73 GLN A N 1
ATOM 565 C CA . GLN A 1 73 ? -6.232 -4.885 14.495 1.00 93.94 73 GLN A CA 1
ATOM 566 C C . GLN A 1 73 ? -6.266 -5.849 15.689 1.00 93.94 73 GLN A C 1
ATOM 568 O O . GLN A 1 73 ? -7.176 -5.756 16.516 1.00 93.94 73 GLN A O 1
ATOM 573 N N . GLU A 1 74 ? -5.271 -6.729 15.829 1.00 92.38 74 GLU A N 1
ATOM 574 C CA . GLU A 1 74 ? -5.146 -7.616 16.995 1.00 92.38 74 GLU A CA 1
ATOM 575 C C . GLU A 1 74 ? -5.028 -6.813 18.305 1.00 92.38 74 GLU A C 1
ATOM 577 O O . GLU A 1 74 ? -5.705 -7.120 19.290 1.00 92.38 74 GLU A O 1
ATOM 582 N N . LEU A 1 75 ? -4.227 -5.740 18.315 1.00 93.19 75 LEU A N 1
ATOM 583 C CA . LEU A 1 75 ? -4.101 -4.841 19.470 1.00 93.19 75 LEU A CA 1
ATOM 584 C C . LEU A 1 75 ? -5.416 -4.117 19.788 1.00 93.19 75 LEU A C 1
ATOM 586 O O . LEU A 1 75 ? -5.779 -3.986 20.957 1.00 93.19 75 LEU A O 1
ATOM 590 N N . ALA A 1 76 ? -6.147 -3.667 18.766 1.00 90.38 76 ALA A N 1
ATOM 591 C CA . ALA A 1 76 ? -7.434 -3.004 18.945 1.00 90.38 76 ALA A CA 1
ATOM 592 C C . ALA A 1 76 ? -8.490 -3.954 19.525 1.00 90.38 76 ALA A C 1
ATOM 594 O O . ALA A 1 76 ? -9.284 -3.544 20.370 1.00 90.38 76 ALA A O 1
ATOM 595 N N . LEU A 1 77 ? -8.501 -5.218 19.094 1.00 88.69 77 LEU A N 1
ATOM 596 C CA . LEU A 1 77 ? -9.384 -6.244 19.648 1.00 88.69 77 LEU A CA 1
ATOM 597 C C . LEU A 1 77 ? -9.070 -6.501 21.123 1.00 88.69 77 LEU A C 1
ATOM 599 O O . LEU A 1 77 ? -9.978 -6.432 21.946 1.00 88.69 77 LEU A O 1
ATOM 603 N N . HIS A 1 78 ? -7.795 -6.675 21.471 1.00 89.44 78 HIS A N 1
ATOM 604 C CA . HIS A 1 78 ? -7.382 -6.849 22.864 1.00 89.44 78 HIS A CA 1
ATOM 605 C C . HIS A 1 78 ? -7.745 -5.624 23.725 1.00 89.44 78 HIS A C 1
ATOM 607 O O . HIS A 1 78 ? -8.266 -5.761 24.830 1.00 89.44 78 HIS A O 1
ATOM 613 N N . ALA A 1 79 ? -7.574 -4.406 23.200 1.00 87.44 79 ALA A N 1
ATOM 614 C CA . ALA A 1 79 ? -8.006 -3.192 23.891 1.00 87.44 79 ALA A CA 1
ATOM 615 C C . ALA A 1 79 ? -9.525 -3.164 24.148 1.00 87.44 79 ALA A C 1
ATOM 617 O O . ALA A 1 79 ? -9.959 -2.659 25.182 1.00 87.44 79 ALA A O 1
ATOM 618 N N . ARG A 1 80 ? -10.339 -3.713 23.233 1.00 85.06 80 ARG A N 1
ATOM 619 C CA . ARG A 1 80 ? -11.799 -3.827 23.399 1.00 85.06 80 ARG A CA 1
ATOM 620 C C . ARG A 1 80 ? -12.208 -4.912 24.391 1.00 85.06 80 ARG A C 1
ATOM 622 O O . ARG A 1 80 ? -13.218 -4.739 25.066 1.00 85.06 80 ARG A O 1
ATOM 629 N N . GLU A 1 81 ? -11.456 -6.006 24.476 1.00 85.19 81 GLU A N 1
ATOM 630 C CA . GLU A 1 81 ? -11.695 -7.063 25.467 1.00 85.19 81 GLU A CA 1
ATOM 631 C C . GLU A 1 81 ? -11.469 -6.562 26.898 1.00 85.19 81 GLU A C 1
ATOM 633 O O . GLU A 1 81 ? -12.217 -6.933 27.802 1.00 85.19 81 GLU A O 1
ATOM 638 N N . LEU A 1 82 ? -10.467 -5.700 27.092 1.00 85.38 82 LEU A N 1
ATOM 639 C CA . LEU A 1 82 ? -10.154 -5.120 28.396 1.00 85.38 82 LEU A CA 1
ATOM 640 C C . LEU A 1 82 ? -11.132 -3.990 28.770 1.00 85.38 82 LEU A C 1
ATOM 642 O O . LEU A 1 82 ? -11.788 -4.069 29.803 1.00 85.38 82 LEU A O 1
ATOM 646 N N . ALA A 1 83 ? -11.310 -2.998 27.887 1.00 80.00 83 ALA A N 1
ATOM 647 C CA . ALA A 1 83 ? -12.091 -1.788 28.177 1.00 80.00 83 ALA A CA 1
ATOM 648 C C . ALA A 1 83 ? -13.618 -1.953 28.088 1.00 80.00 83 ALA A C 1
ATOM 650 O O . ALA A 1 83 ? -14.371 -1.045 28.443 1.00 80.00 83 ALA A O 1
ATOM 651 N N . GLY A 1 84 ? -14.093 -3.081 27.559 1.00 72.50 84 GLY A N 1
ATOM 652 C CA . GLY A 1 84 ? -15.504 -3.308 27.265 1.00 72.50 84 GLY A CA 1
ATOM 653 C C . GLY A 1 84 ? -15.953 -2.757 25.903 1.00 72.50 84 GLY A C 1
ATOM 654 O O . GLY A 1 84 ? -15.328 -1.894 25.281 1.00 72.50 84 GLY A O 1
ATOM 655 N N . LEU A 1 85 ? -17.081 -3.282 25.409 1.00 67.50 85 LEU A N 1
ATOM 656 C CA . LEU A 1 85 ? -17.550 -3.071 24.030 1.00 67.50 85 LEU A CA 1
ATOM 657 C C . LEU A 1 85 ? -17.969 -1.627 23.712 1.00 67.50 85 LEU A C 1
ATOM 659 O O . LEU A 1 85 ? -17.994 -1.257 22.533 1.00 67.50 85 LEU A O 1
ATOM 663 N N . GLU A 1 86 ? -18.283 -0.832 24.736 1.00 72.56 86 GLU A N 1
ATOM 664 C CA . GLU A 1 86 ? -18.768 0.543 24.597 1.00 72.56 86 GLU A CA 1
ATOM 665 C C . GLU A 1 86 ? -17.669 1.608 24.765 1.00 72.56 86 GLU A C 1
ATOM 667 O O . GLU A 1 86 ? -17.916 2.781 24.496 1.00 72.56 86 GLU A O 1
ATOM 672 N N . ALA A 1 87 ? -16.423 1.238 25.076 1.00 78.06 87 ALA A N 1
ATOM 673 C CA . ALA A 1 87 ? -15.348 2.223 25.173 1.00 78.06 87 ALA A CA 1
ATOM 674 C C . ALA A 1 87 ? -15.106 2.925 23.809 1.00 78.06 87 ALA A C 1
ATOM 676 O O . ALA A 1 87 ? -14.883 2.251 22.792 1.00 78.06 87 ALA A O 1
ATOM 677 N N . PRO A 1 88 ? -15.148 4.272 23.732 1.00 80.12 88 PRO A N 1
ATOM 678 C CA . PRO A 1 88 ? -15.147 5.000 22.460 1.00 80.12 88 PRO A CA 1
ATOM 679 C C . PRO A 1 88 ? -13.819 4.871 21.698 1.00 80.12 88 PRO A C 1
ATOM 681 O O . PRO A 1 88 ? -13.823 4.556 20.506 1.00 80.12 88 PRO A O 1
ATOM 684 N N . LEU A 1 89 ? -12.679 5.025 22.381 1.00 84.31 89 LEU A N 1
ATOM 685 C CA . LEU A 1 89 ? -11.352 4.966 21.756 1.00 84.31 89 LEU A CA 1
ATOM 686 C C . LEU A 1 89 ? -10.991 3.558 21.230 1.00 84.31 89 LEU A C 1
ATOM 688 O O . LEU A 1 89 ? -10.644 3.458 20.052 1.00 84.31 89 LEU A O 1
ATOM 692 N N . PRO A 1 90 ? -11.132 2.457 22.000 1.00 86.88 90 PRO A N 1
ATOM 693 C CA . PRO A 1 90 ? -10.931 1.099 21.477 1.00 86.88 90 PRO A CA 1
ATOM 694 C C . PRO A 1 90 ? -11.856 0.751 20.302 1.00 86.88 90 PRO A C 1
ATOM 696 O O . PRO A 1 90 ? -11.450 0.075 19.355 1.00 86.88 90 PRO A O 1
ATOM 699 N N . ARG A 1 91 ? -13.100 1.251 20.312 1.00 82.88 91 ARG A N 1
ATOM 700 C CA . ARG A 1 91 ? -14.046 1.084 19.198 1.00 82.88 91 ARG A CA 1
ATOM 701 C C . ARG A 1 91 ? -13.566 1.796 17.933 1.00 82.88 91 ARG A C 1
ATOM 703 O O . ARG A 1 91 ? -13.655 1.224 16.846 1.00 82.88 91 ARG A O 1
ATOM 710 N N . ALA A 1 92 ? -13.067 3.024 18.063 1.00 82.81 92 ALA A N 1
ATOM 711 C CA . ALA A 1 92 ? -12.513 3.784 16.948 1.00 82.81 92 ALA A CA 1
ATOM 712 C C . ALA A 1 92 ? -11.231 3.139 16.400 1.00 82.81 92 ALA A C 1
ATOM 714 O O . ALA A 1 92 ? -11.137 2.936 15.191 1.00 82.81 92 ALA A O 1
ATOM 715 N N . ALA A 1 93 ? -10.312 2.722 17.278 1.00 89.88 93 ALA A N 1
ATOM 716 C CA . ALA A 1 93 ? -9.096 1.997 16.908 1.00 89.88 93 ALA A CA 1
ATOM 717 C C . ALA A 1 93 ? -9.412 0.717 16.117 1.00 89.88 93 ALA A C 1
ATOM 719 O O . ALA A 1 93 ? -8.810 0.456 15.077 1.00 89.88 93 ALA A O 1
ATOM 720 N N . HIS A 1 94 ? -10.415 -0.053 16.550 1.00 87.06 94 HIS A N 1
ATOM 721 C CA . HIS A 1 94 ? -10.850 -1.253 15.834 1.00 87.06 94 HIS A CA 1
ATOM 722 C C . HIS A 1 94 ? -11.441 -0.941 14.451 1.00 87.06 94 HIS A C 1
ATOM 724 O O . HIS A 1 94 ? -11.168 -1.654 13.493 1.00 87.06 94 HIS A O 1
ATOM 730 N N . ARG A 1 95 ? -12.239 0.127 14.306 1.00 84.38 95 ARG A N 1
ATOM 731 C CA . ARG A 1 95 ? -12.775 0.531 12.990 1.00 84.38 95 ARG A CA 1
ATOM 732 C C . ARG A 1 95 ? -11.673 0.989 12.040 1.00 84.38 95 ARG A C 1
ATOM 734 O O . ARG A 1 95 ? -11.691 0.603 10.878 1.00 84.38 95 ARG A O 1
ATOM 741 N N . PHE A 1 96 ? -10.735 1.784 12.547 1.00 85.88 96 PHE A N 1
ATOM 742 C CA . PHE A 1 96 ? -9.594 2.271 11.781 1.00 85.88 96 PHE A CA 1
ATOM 743 C C . PHE A 1 96 ? -8.714 1.117 11.295 1.00 85.88 96 PHE A C 1
ATOM 745 O O . PHE A 1 96 ? -8.509 0.970 10.099 1.00 85.88 96 PHE A O 1
ATOM 752 N N . THR A 1 97 ? -8.282 0.238 12.197 1.00 92.50 97 THR A N 1
ATOM 753 C CA . THR A 1 97 ? -7.447 -0.924 11.843 1.00 92.50 97 THR A CA 1
ATOM 754 C C . THR A 1 97 ? -8.162 -1.895 10.904 1.00 92.50 97 THR A C 1
ATOM 756 O O . THR A 1 97 ? -7.547 -2.467 10.012 1.00 92.50 97 THR A O 1
ATOM 759 N N . ASN A 1 98 ? -9.483 -2.052 11.032 1.00 85.06 98 ASN A N 1
ATOM 760 C CA . ASN A 1 98 ? -10.259 -2.830 10.071 1.00 85.06 98 ASN A CA 1
ATOM 761 C C . ASN A 1 98 ? -10.266 -2.191 8.674 1.00 85.06 98 ASN A C 1
ATOM 763 O O . ASN A 1 98 ? -10.179 -2.910 7.686 1.00 85.06 98 ASN A O 1
ATOM 767 N N . LEU A 1 99 ? -10.350 -0.859 8.585 1.00 83.25 99 LEU A N 1
ATOM 768 C CA . LEU A 1 99 ? -10.235 -0.143 7.315 1.00 83.25 99 LEU A CA 1
ATOM 769 C C . LEU A 1 99 ? -8.838 -0.315 6.706 1.00 83.25 99 LEU A C 1
ATOM 771 O O . LEU A 1 99 ? -8.743 -0.632 5.526 1.00 83.25 99 LEU A O 1
ATOM 775 N N . THR A 1 100 ? -7.765 -0.157 7.484 1.00 92.06 100 THR A N 1
ATOM 776 C CA . THR A 1 100 ? -6.397 -0.280 6.952 1.00 92.06 100 THR A CA 1
ATOM 777 C C . THR A 1 100 ? -6.080 -1.700 6.485 1.00 92.06 100 THR A C 1
ATOM 779 O O . THR A 1 100 ? -5.440 -1.861 5.451 1.00 92.06 100 THR A O 1
ATOM 782 N N . VAL A 1 101 ? -6.604 -2.730 7.165 1.00 90.56 101 VAL A N 1
ATOM 783 C CA . VAL A 1 101 ? -6.554 -4.124 6.684 1.00 90.56 101 VAL A CA 1
ATOM 784 C C . VAL A 1 101 ? -7.279 -4.282 5.345 1.00 90.56 101 VAL A C 1
ATOM 786 O O . VAL A 1 101 ? -6.781 -4.951 4.450 1.00 90.56 101 VAL A O 1
ATOM 789 N N . VAL A 1 102 ? -8.452 -3.671 5.166 1.00 83.38 102 VAL A N 1
ATOM 790 C CA . VAL A 1 102 ? -9.151 -3.735 3.871 1.00 83.38 102 VAL A CA 1
ATOM 791 C C . VAL A 1 102 ? -8.349 -3.019 2.783 1.00 83.38 102 VAL A C 1
ATOM 793 O O . VAL A 1 102 ? -8.209 -3.554 1.688 1.00 83.38 102 VAL A O 1
ATOM 796 N N . ILE A 1 103 ? -7.777 -1.850 3.083 1.00 85.38 103 ILE A N 1
ATOM 797 C CA . ILE A 1 103 ? -6.932 -1.107 2.138 1.00 85.38 103 ILE A CA 1
ATOM 798 C C . ILE A 1 103 ? -5.709 -1.940 1.734 1.00 85.38 103 ILE A C 1
ATOM 800 O O . ILE A 1 103 ? -5.375 -1.969 0.553 1.00 85.38 103 ILE A O 1
ATOM 804 N N . SER A 1 104 ? -5.072 -2.661 2.663 1.00 94.19 104 SER A N 1
ATOM 805 C CA . SER A 1 104 ? -3.930 -3.518 2.322 1.00 94.19 104 SER A CA 1
ATOM 806 C C . SER A 1 104 ? -4.327 -4.701 1.434 1.00 94.19 104 SER A C 1
ATOM 808 O O . SER A 1 104 ? -3.604 -5.014 0.491 1.00 94.19 104 SER A O 1
ATOM 810 N N . LEU A 1 105 ? -5.491 -5.317 1.673 1.00 89.00 105 LEU A N 1
ATOM 811 C CA . LEU A 1 105 ? -6.027 -6.384 0.818 1.00 89.00 105 LEU A CA 1
ATOM 812 C C . LEU A 1 105 ? -6.319 -5.884 -0.601 1.00 89.00 105 LEU A C 1
ATOM 814 O O . LEU A 1 105 ? -5.978 -6.556 -1.576 1.00 89.00 105 LEU A O 1
ATOM 818 N N . VAL A 1 106 ? -6.920 -4.697 -0.720 1.00 85.00 106 VAL A N 1
ATOM 819 C CA . VAL A 1 106 ? -7.172 -4.055 -2.017 1.00 85.00 106 VAL A CA 1
ATOM 820 C C . VAL A 1 106 ? -5.852 -3.730 -2.713 1.00 85.00 106 VAL A C 1
ATOM 822 O O . VAL A 1 106 ? -5.688 -4.087 -3.875 1.00 85.00 106 VAL A O 1
ATOM 825 N N . GLY A 1 107 ? -4.888 -3.140 -2.002 1.00 89.44 107 GLY A N 1
ATOM 826 C CA . GLY A 1 107 ? -3.561 -2.832 -2.538 1.00 89.44 107 GLY A CA 1
ATOM 827 C C . GLY A 1 107 ? -2.826 -4.072 -3.052 1.00 89.44 107 GLY A C 1
ATOM 828 O O . GLY A 1 107 ? -2.341 -4.069 -4.179 1.00 89.44 107 GLY A O 1
ATOM 829 N N . GLY A 1 108 ? -2.819 -5.164 -2.280 1.00 92.62 108 GLY A N 1
ATOM 830 C CA . GLY A 1 108 ? -2.239 -6.443 -2.705 1.00 92.62 108 GLY A CA 1
ATOM 831 C C . GLY A 1 108 ? -2.939 -7.057 -3.918 1.00 92.62 108 GLY A C 1
ATOM 832 O O . GLY A 1 108 ? -2.277 -7.604 -4.797 1.00 92.62 108 GLY A O 1
ATOM 833 N N . SER A 1 109 ? -4.263 -6.911 -4.008 1.00 87.12 109 SER A N 1
ATOM 834 C CA . SER A 1 109 ? -5.040 -7.393 -5.157 1.00 87.12 109 SER A CA 1
ATOM 835 C C . SER A 1 109 ? -4.741 -6.584 -6.423 1.00 87.12 109 SER A C 1
ATOM 837 O O . SER A 1 109 ? -4.491 -7.171 -7.473 1.00 87.12 109 SER A O 1
ATOM 839 N N . ILE A 1 110 ? -4.712 -5.248 -6.325 1.00 88.38 110 ILE A N 1
ATOM 840 C CA . ILE A 1 110 ? -4.351 -4.356 -7.440 1.00 88.38 110 ILE A CA 1
ATOM 841 C C . ILE A 1 110 ? -2.929 -4.650 -7.911 1.00 88.38 110 ILE A C 1
ATOM 843 O O . ILE A 1 110 ? -2.700 -4.747 -9.109 1.00 88.38 110 ILE A O 1
ATOM 847 N N . TYR A 1 111 ? -1.991 -4.845 -6.985 1.00 94.50 111 TYR A N 1
ATOM 848 C CA . TYR A 1 111 ? -0.617 -5.208 -7.311 1.00 94.50 111 TYR A CA 1
ATOM 849 C C . TYR A 1 111 ? -0.528 -6.532 -8.085 1.00 94.50 111 TYR A C 1
ATOM 851 O O . TYR A 1 111 ? 0.143 -6.595 -9.115 1.00 94.50 111 TYR A O 1
ATOM 859 N N . ALA A 1 112 ? -1.223 -7.580 -7.630 1.00 89.50 112 ALA A N 1
ATOM 860 C CA . ALA A 1 112 ? -1.222 -8.875 -8.310 1.00 89.50 112 ALA A CA 1
ATOM 861 C C . ALA A 1 112 ? -1.830 -8.777 -9.720 1.00 89.50 112 ALA A C 1
ATOM 863 O O . ALA A 1 112 ? -1.255 -9.293 -10.676 1.00 89.50 112 ALA A O 1
ATOM 864 N N . ILE A 1 113 ? -2.954 -8.062 -9.858 1.00 83.75 113 ILE A N 1
ATOM 865 C CA . ILE A 1 113 ? -3.594 -7.805 -11.155 1.00 83.75 113 ILE A CA 1
ATOM 866 C C . ILE A 1 113 ? -2.675 -6.974 -12.056 1.00 83.75 113 ILE A C 1
ATOM 868 O O . ILE A 1 113 ? -2.524 -7.300 -13.225 1.00 83.75 113 ILE A O 1
ATOM 872 N N . GLY A 1 114 ? -2.035 -5.928 -11.533 1.00 87.38 114 GLY A N 1
ATOM 873 C CA . GLY A 1 114 ? -1.139 -5.064 -12.300 1.00 87.38 114 GLY A CA 1
ATOM 874 C C . GLY A 1 114 ? 0.045 -5.829 -12.889 1.00 87.38 114 GLY A C 1
ATOM 875 O O . GLY A 1 114 ? 0.314 -5.709 -14.080 1.00 87.38 114 GLY A O 1
ATOM 876 N N . ASN A 1 115 ? 0.692 -6.682 -12.089 1.00 87.19 115 ASN A N 1
ATOM 877 C CA . ASN A 1 115 ? 1.776 -7.544 -12.573 1.00 87.19 115 ASN A CA 1
ATOM 878 C C . ASN A 1 115 ? 1.287 -8.569 -13.603 1.00 87.19 115 ASN A C 1
ATOM 880 O O . ASN A 1 115 ? 1.947 -8.785 -14.616 1.00 87.19 115 ASN A O 1
ATOM 884 N N . PHE A 1 116 ? 0.108 -9.159 -13.380 1.00 82.06 116 PHE A N 1
ATOM 885 C CA . PHE A 1 116 ? -0.523 -10.068 -14.338 1.00 82.06 116 PHE A CA 1
ATOM 886 C C . PHE A 1 116 ? -0.778 -9.391 -15.688 1.00 82.06 116 PHE A C 1
ATOM 888 O O . PHE A 1 116 ? -0.402 -9.928 -16.724 1.00 82.06 116 PHE A O 1
ATOM 895 N N . LEU A 1 117 ? -1.392 -8.205 -15.678 1.00 81.19 117 LEU A N 1
ATOM 896 C CA . LEU A 1 117 ? -1.691 -7.439 -16.887 1.00 81.19 117 LEU A CA 1
ATOM 897 C C . LEU A 1 117 ? -0.417 -7.066 -17.644 1.00 81.19 117 LEU A C 1
ATOM 899 O O . LEU A 1 117 ? -0.362 -7.229 -18.861 1.00 81.19 117 LEU A O 1
ATOM 903 N N . ASN A 1 118 ? 0.609 -6.612 -16.920 1.00 77.06 118 ASN A N 1
ATOM 904 C CA . ASN A 1 118 ? 1.876 -6.205 -17.516 1.00 77.06 118 ASN A CA 1
ATOM 905 C C . ASN A 1 118 ? 2.583 -7.365 -18.240 1.00 77.06 118 ASN A C 1
ATOM 907 O O . ASN A 1 118 ? 3.212 -7.157 -19.274 1.00 77.06 118 ASN A O 1
ATOM 911 N N . ALA A 1 119 ? 2.428 -8.599 -17.751 1.00 75.50 119 ALA A N 1
ATOM 912 C CA . ALA A 1 119 ? 3.038 -9.775 -18.365 1.00 75.50 119 ALA A CA 1
ATOM 913 C C . ALA A 1 119 ? 2.559 -10.031 -19.809 1.00 75.50 119 ALA A C 1
ATOM 915 O O . ALA A 1 119 ? 3.344 -10.473 -20.646 1.00 75.50 119 ALA A O 1
ATOM 916 N N . PHE A 1 120 ? 1.302 -9.724 -20.147 1.00 69.38 120 PHE A N 1
ATOM 917 C CA . PHE A 1 120 ? 0.814 -9.916 -21.521 1.00 69.38 120 PHE A CA 1
ATOM 918 C C . PHE A 1 120 ? 1.423 -8.923 -22.503 1.00 69.38 120 PHE A C 1
ATOM 920 O O . PHE A 1 120 ? 1.717 -9.288 -23.635 1.00 69.38 120 PHE A O 1
ATOM 927 N N . THR A 1 121 ? 1.629 -7.682 -22.065 1.00 66.75 121 THR A N 1
ATOM 928 C CA . THR A 1 121 ? 2.239 -6.637 -22.893 1.00 66.75 121 THR A CA 1
ATOM 929 C C . THR A 1 121 ? 3.724 -6.908 -23.119 1.00 66.75 121 THR A C 1
ATOM 931 O O . THR A 1 121 ? 4.253 -6.621 -24.185 1.00 66.75 121 THR A O 1
ATOM 934 N N . TYR A 1 122 ? 4.397 -7.472 -22.116 1.00 62.38 122 TYR A N 1
ATOM 935 C CA . TYR A 1 122 ? 5.851 -7.588 -22.094 1.00 62.38 122 TYR A CA 1
ATOM 936 C C . TYR A 1 122 ? 6.392 -8.858 -22.763 1.00 62.38 122 TYR A C 1
ATOM 938 O O . TYR A 1 122 ? 7.464 -8.840 -23.358 1.00 62.38 122 TYR A O 1
ATOM 946 N N . PHE A 1 123 ? 5.666 -9.975 -22.673 1.00 63.28 123 PHE A N 1
ATOM 947 C CA . PHE A 1 123 ? 6.148 -11.274 -23.151 1.00 63.28 123 PHE A CA 1
ATOM 948 C C . PHE A 1 123 ? 5.380 -11.802 -24.374 1.00 63.28 123 PHE A C 1
ATOM 950 O O . PHE A 1 123 ? 5.280 -13.019 -24.545 1.00 63.28 123 PHE A O 1
ATOM 957 N N . GLY A 1 124 ? 4.805 -10.905 -25.181 1.00 54.31 124 GLY A N 1
ATOM 958 C CA . GLY A 1 124 ? 4.074 -11.240 -26.409 1.00 54.31 124 GLY A CA 1
ATOM 959 C C . GLY A 1 124 ? 4.955 -11.698 -27.580 1.00 54.31 124 GLY A C 1
ATOM 960 O O . GLY A 1 124 ? 4.423 -12.259 -28.528 1.00 54.31 124 GLY A O 1
ATOM 961 N N . ASN A 1 125 ? 6.279 -11.509 -27.508 1.00 53.75 125 ASN A N 1
ATOM 962 C CA . ASN A 1 125 ? 7.230 -11.996 -28.512 1.00 53.75 125 ASN A CA 1
ATOM 963 C C . ASN A 1 125 ? 7.909 -13.298 -28.057 1.00 53.75 125 ASN A C 1
ATOM 965 O O . ASN A 1 125 ? 8.430 -13.401 -26.940 1.00 53.75 125 ASN A O 1
ATOM 969 N N . ASP A 1 126 ? 7.911 -14.292 -28.944 1.00 50.53 126 ASP A N 1
ATOM 970 C CA . ASP A 1 126 ? 8.533 -15.599 -28.752 1.00 50.53 126 ASP A CA 1
ATOM 971 C C . ASP A 1 126 ? 10.042 -15.467 -28.487 1.00 50.53 126 ASP A C 1
ATOM 973 O O . ASP A 1 126 ? 10.807 -15.055 -29.355 1.00 50.53 126 ASP A O 1
ATOM 977 N N . GLY A 1 127 ? 10.494 -15.834 -27.282 1.00 57.12 127 GLY A N 1
ATOM 978 C CA . GLY A 1 127 ? 11.931 -15.901 -26.974 1.00 57.12 127 GLY A CA 1
ATOM 979 C C . GLY A 1 127 ? 12.333 -15.676 -25.518 1.00 57.12 127 GLY A C 1
ATOM 980 O O . GLY A 1 127 ? 13.489 -15.911 -25.167 1.00 57.12 127 GLY A O 1
ATOM 981 N N . VAL A 1 128 ? 11.417 -15.253 -24.641 1.00 62.06 128 VAL A N 1
ATOM 982 C CA . VAL A 1 128 ? 11.795 -14.950 -23.252 1.00 62.06 128 VAL A CA 1
ATOM 983 C C . VAL A 1 128 ? 11.965 -16.220 -22.414 1.00 62.06 128 VAL A C 1
ATOM 985 O O . VAL A 1 128 ? 11.101 -17.096 -22.366 1.00 62.06 128 VAL A O 1
ATOM 988 N N . ASN A 1 129 ? 13.112 -16.313 -21.740 1.00 73.62 129 ASN A N 1
ATOM 989 C CA . ASN A 1 129 ? 13.509 -17.451 -20.915 1.00 73.62 129 ASN A CA 1
ATOM 990 C C . ASN A 1 129 ? 12.496 -17.698 -19.774 1.00 73.62 129 ASN A C 1
ATOM 992 O O . ASN A 1 129 ? 12.105 -16.784 -19.052 1.00 73.62 129 ASN A O 1
ATOM 996 N N . LEU A 1 130 ? 12.082 -18.956 -19.591 1.00 76.31 130 LEU A N 1
ATOM 997 C CA . LEU A 1 130 ? 11.069 -19.362 -18.609 1.00 76.31 130 LEU A CA 1
ATOM 998 C C . LEU A 1 130 ? 11.409 -18.915 -17.176 1.00 76.31 130 LEU A C 1
ATOM 1000 O O . LEU A 1 130 ? 10.518 -18.526 -16.423 1.00 76.31 130 LEU A O 1
ATOM 1004 N N . LEU A 1 131 ? 12.694 -18.935 -16.803 1.00 80.25 131 LEU A N 1
ATOM 1005 C CA . LEU A 1 131 ? 13.141 -18.494 -15.476 1.00 80.25 131 LEU A CA 1
ATOM 1006 C C . LEU A 1 131 ? 12.861 -17.007 -15.237 1.00 80.25 131 LEU A C 1
ATOM 1008 O O . LEU A 1 131 ? 12.550 -16.605 -14.120 1.00 80.25 131 LEU A O 1
ATOM 1012 N N . VAL A 1 132 ? 12.917 -16.201 -16.289 1.00 78.31 132 VAL A N 1
ATOM 1013 C CA . VAL A 1 132 ? 12.648 -14.762 -16.241 1.00 78.31 132 VAL A CA 1
ATOM 1014 C C . VAL A 1 132 ? 11.183 -14.520 -15.932 1.00 78.31 132 VAL A C 1
ATOM 1016 O O . VAL A 1 132 ? 10.859 -13.834 -14.969 1.00 78.31 132 VAL A O 1
ATOM 1019 N N . ARG A 1 133 ? 10.290 -15.180 -16.677 1.00 79.12 133 ARG A N 1
ATOM 1020 C CA . ARG A 1 133 ? 8.843 -15.106 -16.441 1.00 79.12 133 ARG A CA 1
ATOM 1021 C C . ARG A 1 133 ? 8.477 -15.630 -15.042 1.00 79.12 133 ARG A C 1
ATOM 1023 O O . ARG A 1 133 ? 7.621 -15.057 -14.370 1.00 79.12 133 ARG A O 1
ATOM 1030 N N . LEU A 1 134 ? 9.176 -16.664 -14.560 1.00 84.62 134 LEU A N 1
ATOM 1031 C CA . LEU A 1 134 ? 9.009 -17.191 -13.203 1.00 84.62 134 LEU A CA 1
ATOM 1032 C C . LEU A 1 134 ? 9.288 -16.149 -12.124 1.00 84.62 134 LEU A C 1
ATOM 1034 O O . LEU A 1 134 ? 8.451 -15.959 -11.240 1.00 84.62 134 LEU A O 1
ATOM 1038 N N . PHE A 1 135 ? 10.432 -15.476 -12.182 1.00 89.00 135 PHE A N 1
ATOM 1039 C CA . PHE A 1 135 ? 10.806 -14.533 -11.134 1.00 89.00 135 PHE A CA 1
ATOM 1040 C C . PHE A 1 135 ? 10.205 -13.140 -11.330 1.00 89.00 135 PHE A C 1
ATOM 1042 O O . PHE A 1 135 ? 9.914 -12.485 -10.339 1.00 89.00 135 PHE A O 1
ATOM 1049 N N . ASP A 1 136 ? 9.967 -12.668 -12.547 1.00 83.75 136 ASP A N 1
ATOM 1050 C CA . ASP A 1 136 ? 9.428 -11.316 -12.745 1.00 83.75 136 ASP A CA 1
ATOM 1051 C C . ASP A 1 136 ? 7.895 -11.264 -12.606 1.00 83.75 136 ASP A C 1
ATOM 1053 O O . ASP A 1 136 ? 7.343 -10.275 -12.131 1.00 83.75 136 ASP A O 1
ATOM 1057 N N . VAL A 1 137 ? 7.196 -12.363 -12.929 1.00 84.19 137 VAL A N 1
ATOM 1058 C CA . VAL A 1 137 ? 5.723 -12.420 -12.932 1.00 84.19 137 VAL A CA 1
ATOM 1059 C C . VAL A 1 137 ? 5.179 -13.397 -11.895 1.00 84.19 137 VAL A C 1
ATOM 1061 O O . VAL A 1 137 ? 4.402 -13.009 -11.019 1.00 84.19 137 VAL A O 1
ATOM 1064 N N . TYR A 1 138 ? 5.564 -14.676 -11.963 1.00 87.25 138 TYR A N 1
ATOM 1065 C CA . TYR A 1 138 ? 4.883 -15.717 -11.182 1.00 87.25 138 TYR A CA 1
ATOM 1066 C C . TYR A 1 138 ? 5.139 -15.623 -9.686 1.00 87.25 138 TYR A C 1
ATOM 1068 O O . TYR A 1 138 ? 4.188 -15.623 -8.901 1.00 87.25 138 TYR A O 1
ATOM 1076 N N . VAL A 1 139 ? 6.403 -15.529 -9.279 1.00 93.50 139 VAL A N 1
ATOM 1077 C CA . VAL A 1 139 ? 6.774 -15.461 -7.863 1.00 93.50 139 VAL A CA 1
ATOM 1078 C C . VAL A 1 139 ? 6.094 -14.268 -7.172 1.00 93.50 139 VAL A C 1
ATOM 1080 O O . VAL A 1 139 ? 5.417 -14.493 -6.164 1.00 93.50 139 VAL A O 1
ATOM 1083 N N . PRO A 1 140 ? 6.151 -13.030 -7.697 1.00 93.38 140 PRO A N 1
ATOM 1084 C CA . PRO A 1 140 ? 5.496 -11.897 -7.051 1.00 93.38 140 PRO A CA 1
ATOM 1085 C C . PRO A 1 140 ? 3.969 -12.026 -6.956 1.00 93.38 140 PRO A C 1
ATOM 1087 O O . PRO A 1 140 ? 3.397 -11.662 -5.926 1.00 93.38 140 PRO A O 1
ATOM 1090 N N . ILE A 1 141 ? 3.297 -12.573 -7.978 1.00 91.75 141 ILE A N 1
ATOM 1091 C CA . ILE A 1 141 ? 1.835 -12.775 -7.973 1.00 91.75 141 ILE A CA 1
ATOM 1092 C C . ILE A 1 141 ? 1.424 -13.833 -6.948 1.00 91.75 141 ILE A C 1
ATOM 1094 O O . ILE A 1 141 ? 0.471 -13.630 -6.187 1.00 91.75 141 ILE A O 1
ATOM 1098 N N . VAL A 1 142 ? 2.144 -14.956 -6.897 1.00 92.94 142 VAL A N 1
ATOM 1099 C CA . VAL A 1 142 ? 1.879 -16.029 -5.931 1.00 92.94 142 VAL A CA 1
ATOM 1100 C C . VAL A 1 142 ? 2.101 -15.521 -4.509 1.00 92.94 142 VAL A C 1
ATOM 1102 O O . VAL A 1 142 ? 1.234 -15.705 -3.655 1.00 92.94 142 VAL A O 1
ATOM 1105 N N . LEU A 1 143 ? 3.205 -14.814 -4.253 1.00 95.50 143 LEU A N 1
ATOM 1106 C CA . LEU A 1 143 ? 3.488 -14.229 -2.941 1.00 95.50 143 LEU A CA 1
ATOM 1107 C C . LEU A 1 143 ? 2.430 -13.198 -2.526 1.00 95.50 143 LEU A C 1
ATOM 1109 O O . LEU A 1 143 ? 1.953 -13.239 -1.389 1.00 95.50 143 LEU A O 1
ATOM 1113 N N . ALA A 1 144 ? 2.011 -12.314 -3.437 1.00 93.62 144 ALA A N 1
ATOM 1114 C CA . ALA A 1 144 ? 0.938 -11.355 -3.178 1.00 93.62 144 ALA A CA 1
ATOM 1115 C C . ALA A 1 144 ? -0.385 -12.058 -2.848 1.00 93.62 144 ALA A C 1
ATOM 1117 O O . ALA A 1 144 ? -1.076 -11.686 -1.900 1.00 93.62 144 ALA A O 1
ATOM 1118 N N . THR A 1 145 ? -0.717 -13.117 -3.584 1.00 91.19 145 THR A N 1
ATOM 1119 C CA . THR A 1 145 ? -1.930 -13.906 -3.358 1.00 91.19 145 THR A CA 1
ATOM 1120 C C . THR A 1 145 ? -1.905 -14.598 -1.997 1.00 91.19 145 THR A C 1
ATOM 1122 O O . THR A 1 145 ? -2.873 -14.509 -1.239 1.00 91.19 145 THR A O 1
ATOM 1125 N N . ILE A 1 146 ? -0.785 -15.241 -1.651 1.00 94.75 146 ILE A N 1
ATOM 1126 C CA . ILE A 1 146 ? -0.585 -15.872 -0.341 1.00 94.75 146 ILE A CA 1
ATOM 1127 C C . ILE A 1 146 ? -0.746 -14.834 0.772 1.00 94.75 146 ILE A C 1
ATOM 1129 O O . ILE A 1 146 ? -1.456 -15.093 1.743 1.00 94.75 146 ILE A O 1
ATOM 1133 N N . LEU A 1 147 ? -0.145 -13.650 0.621 1.00 94.44 147 LEU A N 1
ATOM 1134 C CA . LEU A 1 147 ? -0.277 -12.553 1.578 1.00 94.44 147 LEU A CA 1
ATOM 1135 C C . LEU A 1 147 ? -1.739 -12.123 1.754 1.00 94.44 147 LEU A C 1
ATOM 1137 O O . LEU A 1 147 ? -2.211 -12.014 2.887 1.00 94.44 147 LEU A O 1
ATOM 1141 N N . VAL A 1 148 ? -2.459 -11.881 0.655 1.00 92.00 148 VAL A N 1
ATOM 1142 C CA . VAL A 1 148 ? -3.866 -11.452 0.679 1.00 92.00 148 VAL A CA 1
ATOM 1143 C C . VAL A 1 148 ? -4.727 -12.494 1.390 1.00 92.00 148 VAL A C 1
ATOM 1145 O O . VAL A 1 148 ? -5.478 -12.151 2.305 1.00 92.00 148 VAL A O 1
ATOM 1148 N N . ILE A 1 149 ? -4.574 -13.773 1.037 1.00 89.81 149 ILE A N 1
ATOM 1149 C CA . ILE A 1 149 ? -5.296 -14.876 1.682 1.00 89.81 149 ILE A CA 1
ATOM 1150 C C . ILE A 1 149 ? -4.935 -14.951 3.169 1.00 89.81 149 ILE A C 1
ATOM 1152 O O . ILE A 1 149 ? -5.828 -15.043 4.012 1.00 89.81 149 ILE A O 1
ATOM 1156 N N . PHE A 1 150 ? -3.650 -14.859 3.516 1.00 94.88 150 PHE A N 1
ATOM 1157 C CA . PHE A 1 150 ? -3.186 -14.893 4.900 1.00 94.88 150 PHE A CA 1
ATOM 1158 C C . PHE A 1 150 ? -3.799 -13.768 5.744 1.00 94.88 150 PHE A C 1
ATOM 1160 O O . PHE A 1 150 ? -4.388 -14.041 6.795 1.00 94.88 150 PHE A O 1
ATOM 1167 N N . ILE A 1 151 ? -3.709 -12.515 5.283 1.00 91.69 151 ILE A N 1
ATOM 1168 C CA . ILE A 1 151 ? -4.257 -11.349 5.991 1.00 91.69 151 ILE A CA 1
ATOM 1169 C C . ILE A 1 151 ? -5.767 -11.503 6.157 1.00 91.69 151 ILE A C 1
ATOM 1171 O O . ILE A 1 151 ? -6.286 -11.287 7.248 1.00 91.69 151 ILE A O 1
ATOM 1175 N N . LEU A 1 152 ? -6.472 -11.914 5.105 1.00 86.38 152 LEU A N 1
ATOM 1176 C CA . LEU A 1 152 ? -7.919 -12.095 5.119 1.00 86.38 152 LEU A CA 1
ATOM 1177 C C . LEU A 1 152 ? -8.344 -13.170 6.125 1.00 86.38 152 LEU A C 1
ATOM 1179 O O . LEU A 1 152 ? -9.206 -12.919 6.974 1.00 86.38 152 LEU A O 1
ATOM 1183 N N . LEU A 1 153 ? -7.723 -14.352 6.071 1.00 85.44 153 LEU A N 1
ATOM 1184 C CA . LEU A 1 153 ? -8.025 -15.447 6.991 1.00 85.44 153 LEU A CA 1
ATOM 1185 C C . LEU A 1 153 ? -7.736 -15.039 8.435 1.00 85.44 153 LEU A C 1
ATOM 1187 O O . LEU A 1 153 ? -8.561 -15.262 9.322 1.00 85.44 153 LEU A O 1
ATOM 1191 N N . ARG A 1 154 ? -6.593 -14.396 8.683 1.00 87.00 154 ARG A N 1
ATOM 1192 C CA . ARG A 1 154 ? -6.199 -13.986 10.031 1.00 87.00 154 ARG A CA 1
ATOM 1193 C C . ARG A 1 154 ? -7.073 -12.855 10.580 1.00 87.00 154 ARG A C 1
ATOM 1195 O O . ARG A 1 154 ? -7.451 -12.907 11.748 1.00 87.00 154 ARG A O 1
ATOM 1202 N N . ALA A 1 155 ? -7.426 -11.873 9.753 1.00 83.94 155 ALA A N 1
ATOM 1203 C CA . ALA A 1 155 ? -8.216 -10.711 10.157 1.00 83.94 155 ALA A CA 1
ATOM 1204 C C . ALA A 1 155 ? -9.698 -11.035 10.388 1.00 83.94 155 ALA A C 1
ATOM 1206 O O . ALA A 1 155 ? -10.321 -10.482 11.306 1.00 83.94 155 ALA A O 1
ATOM 1207 N N . PHE A 1 156 ? -10.280 -11.901 9.551 1.00 82.38 156 PHE A N 1
ATOM 1208 C CA . PHE A 1 156 ? -11.732 -12.099 9.488 1.00 82.38 156 PHE A CA 1
ATOM 1209 C C . PHE A 1 156 ? -12.195 -13.511 9.849 1.00 82.38 156 PHE A C 1
ATOM 1211 O O . PHE A 1 156 ? -13.253 -13.640 10.457 1.00 82.38 156 PHE A O 1
ATOM 1218 N N . VAL A 1 157 ? -11.430 -14.556 9.518 1.00 77.12 157 VAL A N 1
ATOM 1219 C CA . VAL A 1 157 ? -11.872 -15.954 9.694 1.00 77.12 157 VAL A CA 1
ATOM 1220 C C . VAL A 1 157 ? -11.436 -16.524 11.042 1.00 77.12 157 VAL A C 1
ATOM 1222 O O . VAL A 1 157 ? -12.268 -16.989 11.814 1.00 77.12 157 VAL A O 1
ATOM 1225 N N . PHE A 1 158 ? -10.148 -16.445 11.375 1.00 75.50 158 PHE A N 1
ATOM 1226 C CA . PHE A 1 158 ? -9.593 -16.995 12.620 1.00 75.50 158 PHE A CA 1
ATOM 1227 C C . PHE A 1 158 ? -9.698 -16.044 13.818 1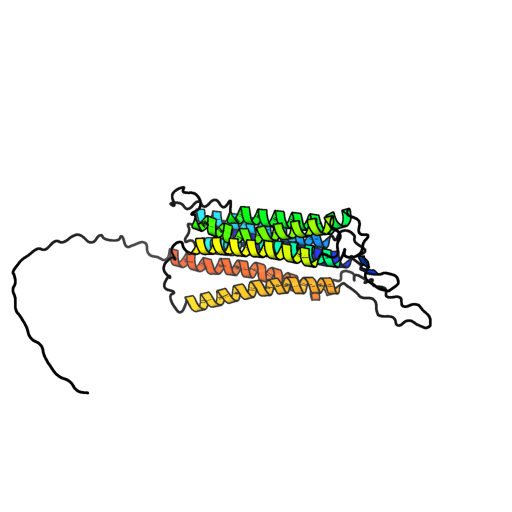.00 75.50 158 PHE A C 1
ATOM 1229 O O . PHE A 1 158 ? -9.014 -16.212 14.832 1.00 75.50 158 PHE A O 1
ATOM 1236 N N . ARG A 1 159 ? -10.562 -15.033 13.722 1.00 67.88 159 ARG A N 1
ATOM 1237 C CA . ARG A 1 159 ? -10.772 -14.051 14.781 1.00 67.88 159 ARG A CA 1
ATOM 1238 C C . ARG A 1 159 ? -11.391 -14.734 16.006 1.00 67.88 159 ARG A C 1
ATOM 1240 O O . ARG A 1 159 ? -12.540 -15.167 15.966 1.00 67.88 159 ARG A O 1
ATOM 1247 N N . LYS A 1 160 ? -10.660 -14.782 17.127 1.00 56.53 160 LYS A N 1
ATOM 1248 C CA . LYS A 1 160 ? -11.233 -15.155 18.431 1.00 56.53 160 LYS A CA 1
ATOM 1249 C C . LYS A 1 160 ? -12.177 -14.038 18.879 1.00 56.53 160 LYS A C 1
ATOM 1251 O O . LYS A 1 160 ? -11.728 -12.951 19.225 1.00 56.53 160 LYS A O 1
ATOM 1256 N N . GLN A 1 161 ? -13.482 -14.280 18.834 1.00 49.66 161 GLN A N 1
ATOM 1257 C CA . GLN A 1 161 ? -14.465 -13.394 19.449 1.00 49.66 161 GLN A CA 1
ATOM 1258 C C . GLN A 1 161 ? -14.677 -13.827 20.903 1.00 49.66 161 GLN A C 1
ATOM 1260 O O . GLN A 1 161 ? -15.447 -14.743 21.169 1.00 49.66 161 GLN A O 1
ATOM 1265 N N . ASN A 1 162 ? -14.014 -13.176 21.858 1.00 46.50 162 ASN A N 1
ATOM 1266 C CA . ASN A 1 162 ? -14.369 -13.335 23.268 1.00 46.50 162 ASN A CA 1
ATOM 1267 C C . ASN A 1 162 ? -15.380 -12.254 23.650 1.00 46.50 162 ASN A C 1
ATOM 1269 O O . ASN A 1 162 ? -15.059 -11.259 24.299 1.00 46.50 162 ASN A O 1
ATOM 1273 N N . VAL A 1 163 ? -16.629 -12.437 23.225 1.00 43.66 163 VAL A N 1
ATOM 1274 C CA . VAL A 1 163 ? -17.738 -11.694 23.823 1.00 43.66 163 VAL A CA 1
ATOM 1275 C C . VAL A 1 163 ? -17.950 -12.291 25.213 1.00 43.66 163 VAL A C 1
ATOM 1277 O O . VAL A 1 163 ? -18.488 -13.389 25.344 1.00 43.66 163 VAL A O 1
ATOM 1280 N N . LYS A 1 164 ? -17.490 -11.601 26.266 1.00 41.50 164 LYS A N 1
ATOM 1281 C CA . LYS A 1 164 ? -17.946 -11.901 27.629 1.00 41.50 164 LYS A CA 1
ATOM 1282 C C . LYS A 1 164 ? -19.477 -11.777 27.617 1.00 41.50 164 LYS A C 1
ATOM 1284 O O . LYS A 1 164 ? -19.997 -10.702 27.344 1.00 41.50 164 LYS A O 1
ATOM 1289 N N . GLU A 1 165 ? -20.140 -12.914 27.835 1.00 38.12 165 GLU A N 1
ATOM 1290 C CA . GLU A 1 165 ? -21.596 -13.146 27.790 1.00 38.12 165 GLU A CA 1
ATOM 1291 C C . GLU A 1 165 ? -22.285 -13.188 26.412 1.00 38.12 165 GLU A C 1
ATOM 1293 O O . GLU A 1 165 ? -23.432 -12.776 26.257 1.00 38.12 165 GLU A O 1
ATOM 1298 N N . ALA A 1 166 ? -21.664 -13.831 25.424 1.00 38.59 166 ALA A N 1
ATOM 1299 C CA . ALA A 1 166 ? -22.436 -14.678 24.515 1.00 38.59 166 ALA A CA 1
ATOM 1300 C C . ALA A 1 166 ? -21.930 -16.113 24.680 1.00 38.59 166 ALA A C 1
ATOM 1302 O O . ALA A 1 166 ? -20.724 -16.354 24.682 1.00 38.59 166 ALA A O 1
ATOM 1303 N N . LYS A 1 167 ? -22.852 -17.050 24.918 1.00 35.62 167 LYS A N 1
ATOM 1304 C CA . LYS A 1 167 ? -22.597 -18.495 25.026 1.00 35.62 167 LYS A CA 1
ATOM 1305 C C . LYS A 1 167 ? -21.566 -18.931 23.977 1.00 35.62 167 LYS A C 1
ATOM 1307 O O . LYS A 1 167 ? -21.615 -18.442 22.854 1.00 35.62 167 LYS A O 1
ATOM 1312 N N . LYS A 1 168 ? -20.673 -19.864 24.339 1.00 37.81 168 LYS A N 1
ATOM 1313 C CA . LYS A 1 168 ? -19.778 -20.584 23.414 1.00 37.81 168 LYS A CA 1
ATOM 1314 C C . LYS A 1 168 ? -20.602 -21.355 22.372 1.00 37.81 168 LYS A C 1
ATOM 1316 O O . LYS A 1 168 ? -20.725 -22.570 22.435 1.00 37.81 168 LYS A O 1
ATOM 1321 N N . GLU A 1 169 ? -21.177 -20.645 21.428 1.00 43.06 169 GLU A N 1
ATOM 1322 C CA . GLU A 1 169 ? -21.704 -21.163 20.182 1.00 43.06 169 GLU A CA 1
ATOM 1323 C C . GLU A 1 169 ? -20.793 -20.551 19.119 1.00 43.06 169 GLU A C 1
ATOM 1325 O O . GLU A 1 169 ? -20.483 -19.360 19.172 1.00 43.06 169 GLU A O 1
ATOM 1330 N N . GLY A 1 170 ? -20.229 -21.382 18.237 1.00 51.31 170 GLY A N 1
ATOM 1331 C CA . GLY A 1 170 ? -19.328 -20.900 17.186 1.00 51.31 170 GLY A CA 1
ATOM 1332 C C . GLY A 1 170 ? -19.965 -19.766 16.377 1.00 51.31 170 GLY A C 1
ATOM 1333 O O . GLY A 1 170 ? -21.184 -19.638 16.392 1.00 51.31 170 GLY A O 1
ATOM 1334 N N . LEU A 1 171 ? -19.135 -18.975 15.674 1.00 48.72 171 LEU A N 1
ATOM 1335 C CA . LEU A 1 171 ? -19.549 -17.826 14.844 1.00 48.72 171 LEU A CA 1
ATOM 1336 C C . LEU A 1 171 ? -20.979 -17.997 14.313 1.00 48.72 171 LEU A C 1
ATOM 1338 O O . LEU A 1 171 ? -21.255 -18.990 13.623 1.00 48.72 171 LEU A O 1
ATOM 1342 N N . SER A 1 172 ? -21.855 -17.040 14.634 1.00 63.69 172 SER A N 1
ATOM 1343 C CA . SER A 1 172 ? -23.242 -17.033 14.164 1.00 63.69 172 SER A CA 1
ATOM 1344 C C . SER A 1 172 ? -23.267 -17.265 12.652 1.00 63.69 172 SER A C 1
ATOM 1346 O O . SER A 1 172 ? -22.379 -16.786 11.940 1.00 63.69 172 SER A O 1
ATOM 1348 N N . GLU A 1 173 ? -24.270 -17.976 12.123 1.00 60.41 173 GLU A N 1
ATOM 1349 C CA . GLU A 1 173 ? -24.393 -18.175 10.669 1.00 60.41 173 GLU A CA 1
ATOM 1350 C C . GLU A 1 173 ? -24.301 -16.850 9.896 1.00 60.41 173 GLU A C 1
ATOM 1352 O O . GLU A 1 173 ? -23.754 -16.816 8.796 1.00 60.41 173 GLU A O 1
ATOM 1357 N N . SER A 1 174 ? -24.773 -15.753 10.498 1.00 55.06 174 SER A N 1
ATOM 1358 C CA . SER A 1 174 ? -24.682 -14.403 9.938 1.00 55.06 174 SER A CA 1
ATOM 1359 C C . SER A 1 174 ? -23.243 -13.873 9.894 1.00 55.06 174 SER A C 1
ATOM 1361 O O . SER A 1 174 ? -22.848 -13.272 8.899 1.00 55.06 174 SER A O 1
ATOM 1363 N N . GLU A 1 175 ? -22.422 -14.139 10.912 1.00 58.00 175 GLU A N 1
ATOM 1364 C CA . GLU A 1 175 ? -21.020 -13.702 10.962 1.00 58.00 175 GLU A CA 1
ATOM 1365 C C . GLU A 1 175 ? -20.126 -14.533 10.038 1.00 58.00 175 GLU A C 1
ATOM 1367 O O . GLU A 1 175 ? -19.278 -13.972 9.341 1.00 58.00 175 GLU A O 1
ATOM 1372 N N . LYS A 1 176 ? -20.354 -15.854 9.956 1.00 61.41 176 LYS A N 1
ATOM 1373 C CA . LYS A 1 176 ? -19.690 -16.715 8.961 1.00 61.41 176 LYS A CA 1
ATOM 1374 C C . LYS A 1 176 ? -20.062 -16.296 7.541 1.00 61.41 176 LYS A C 1
ATOM 1376 O O . LYS A 1 176 ? -19.183 -16.181 6.692 1.00 61.41 176 LYS A O 1
ATOM 1381 N N . ALA A 1 177 ? -21.344 -16.025 7.289 1.00 60.84 177 ALA A N 1
ATOM 1382 C CA . ALA A 1 177 ? -21.810 -15.532 5.997 1.00 60.84 177 ALA A CA 1
ATOM 1383 C C . ALA A 1 177 ? -21.248 -14.138 5.673 1.00 60.84 177 ALA A C 1
ATOM 1385 O O . ALA A 1 177 ? -20.909 -13.875 4.526 1.00 60.84 177 ALA A O 1
ATOM 1386 N N . LEU A 1 178 ? -21.069 -13.262 6.667 1.00 63.06 178 LEU A N 1
ATOM 1387 C CA . LEU A 1 178 ? -20.445 -11.955 6.459 1.00 63.06 178 LEU A CA 1
ATOM 1388 C C . LEU A 1 178 ? -18.970 -12.098 6.065 1.00 63.06 178 LEU A C 1
ATOM 1390 O O . LEU A 1 178 ? -18.535 -11.481 5.097 1.00 63.06 178 LEU A O 1
ATOM 1394 N N . GLY A 1 179 ? -18.215 -12.940 6.778 1.00 59.03 179 GLY A N 1
ATOM 1395 C CA . GLY A 1 179 ? -16.819 -13.235 6.451 1.00 59.03 179 GLY A CA 1
ATOM 1396 C C . GLY A 1 179 ? -16.664 -13.848 5.056 1.00 59.03 179 GLY A C 1
ATOM 1397 O O . GLY A 1 179 ? -15.852 -13.377 4.263 1.00 59.03 179 GLY A O 1
ATOM 1398 N N . LEU A 1 180 ? -17.495 -14.838 4.719 1.00 62.56 180 LEU A N 1
ATOM 1399 C CA . LEU A 1 180 ? -17.529 -15.461 3.390 1.00 62.56 180 LEU A CA 1
ATOM 1400 C C . LEU A 1 180 ? -17.944 -14.474 2.289 1.00 62.56 180 LEU A C 1
ATOM 1402 O O . LEU A 1 180 ? -17.403 -14.526 1.188 1.00 62.56 180 LEU A O 1
ATOM 1406 N N . GLY A 1 181 ? -18.852 -13.542 2.590 1.00 53.09 181 GLY A N 1
ATOM 1407 C CA . GLY A 1 181 ? -19.305 -12.510 1.660 1.00 53.09 181 GLY A CA 1
ATOM 1408 C C . GLY A 1 181 ? -18.191 -11.573 1.191 1.00 53.09 181 GLY A C 1
ATOM 1409 O O . GLY A 1 181 ? -18.147 -11.227 0.013 1.00 53.09 181 GLY A O 1
ATOM 1410 N N . TYR A 1 182 ? -17.257 -11.228 2.083 1.00 55.53 182 TYR A N 1
ATOM 1411 C CA . TYR A 1 182 ? -16.050 -10.471 1.731 1.00 55.53 182 TYR A CA 1
ATOM 1412 C C . TYR A 1 182 ? -14.961 -11.347 1.108 1.00 55.53 182 TYR A C 1
ATOM 1414 O O . TYR A 1 182 ? -14.241 -10.898 0.220 1.00 55.53 182 TYR A O 1
ATOM 1422 N N . ALA A 1 183 ? -14.826 -12.588 1.578 1.00 57.19 183 ALA A N 1
ATOM 1423 C CA . ALA A 1 183 ? -13.703 -13.439 1.220 1.00 57.19 183 ALA A CA 1
ATOM 1424 C C . ALA A 1 183 ? -13.808 -14.067 -0.172 1.00 57.19 183 ALA A C 1
ATOM 1426 O O . ALA A 1 183 ? -12.814 -14.164 -0.889 1.00 57.19 183 ALA A O 1
ATOM 1427 N N . ILE A 1 184 ? -15.007 -14.512 -0.548 1.00 65.75 184 ILE A N 1
ATOM 1428 C CA . ILE A 1 184 ? -15.221 -15.322 -1.749 1.00 65.75 184 ILE A CA 1
ATOM 1429 C C . ILE A 1 184 ? -14.912 -14.565 -3.050 1.00 65.75 184 ILE A C 1
ATOM 1431 O O . ILE A 1 184 ? -14.210 -15.140 -3.879 1.00 65.75 184 ILE A O 1
ATOM 1435 N N . PRO A 1 185 ? -15.337 -13.300 -3.250 1.00 59.72 185 PRO A N 1
ATOM 1436 C CA . PRO A 1 185 ? -14.993 -12.567 -4.470 1.00 59.72 185 PRO A CA 1
ATOM 1437 C C . PRO A 1 185 ? -13.478 -12.421 -4.656 1.00 59.72 185 PRO A C 1
ATOM 1439 O O . PRO A 1 185 ? -12.962 -12.614 -5.755 1.00 59.72 185 PRO A O 1
ATOM 1442 N N . ILE A 1 186 ? -12.759 -12.146 -3.565 1.00 57.31 186 ILE A N 1
ATOM 1443 C CA . ILE A 1 186 ? -11.300 -11.987 -3.566 1.00 57.31 186 ILE A CA 1
ATOM 1444 C C . ILE A 1 186 ? -10.623 -13.324 -3.891 1.00 57.31 186 ILE A C 1
ATOM 1446 O O . ILE A 1 186 ? -9.756 -13.384 -4.758 1.00 57.31 186 ILE A O 1
ATOM 1450 N N . LEU A 1 187 ? -11.057 -14.412 -3.246 1.00 62.88 187 LEU A N 1
ATOM 1451 C CA . LEU A 1 187 ? -10.511 -15.750 -3.474 1.00 62.88 187 LEU A CA 1
ATOM 1452 C C . LEU A 1 187 ? -10.702 -16.216 -4.924 1.00 62.88 187 LEU A C 1
ATOM 1454 O O . LEU A 1 187 ? -9.761 -16.706 -5.539 1.00 62.88 187 LEU A O 1
ATOM 1458 N N . PHE A 1 188 ? -11.901 -16.045 -5.483 1.00 69.94 188 PHE A N 1
ATOM 1459 C CA . PHE A 1 188 ? -12.183 -16.414 -6.873 1.00 69.94 188 PHE A CA 1
ATOM 1460 C C . PHE A 1 188 ? -11.378 -15.570 -7.859 1.00 69.94 188 PHE A C 1
ATOM 1462 O O . PHE A 1 188 ? -10.905 -16.104 -8.856 1.00 69.94 188 PHE A O 1
ATOM 1469 N N . THR A 1 189 ? -11.159 -14.288 -7.560 1.00 63.69 189 THR A N 1
ATOM 1470 C CA . THR A 1 189 ? -10.292 -13.428 -8.377 1.00 63.69 189 THR A CA 1
ATOM 1471 C C . THR A 1 189 ? -8.857 -13.947 -8.393 1.00 63.69 189 THR A C 1
ATOM 1473 O O . THR A 1 189 ? -8.268 -14.092 -9.459 1.00 63.69 189 THR A O 1
ATOM 1476 N N . ALA A 1 190 ? -8.318 -14.315 -7.230 1.00 59.31 190 ALA A N 1
ATOM 1477 C CA . ALA A 1 190 ? -6.983 -14.896 -7.133 1.00 59.31 190 ALA A CA 1
ATOM 1478 C C . ALA A 1 190 ? -6.851 -16.219 -7.913 1.00 59.31 190 ALA A C 1
ATOM 1480 O O . ALA A 1 190 ? -5.907 -16.393 -8.681 1.00 59.31 190 ALA A O 1
ATOM 1481 N N . VAL A 1 191 ? -7.819 -17.132 -7.763 1.00 69.62 191 VAL A N 1
ATOM 1482 C CA . VAL A 1 191 ? -7.839 -18.414 -8.492 1.00 69.62 191 VAL A CA 1
ATOM 1483 C C . VAL A 1 191 ? -7.951 -18.193 -10.002 1.00 69.62 191 VAL A C 1
ATOM 1485 O O . VAL A 1 191 ? -7.240 -18.847 -10.761 1.00 69.62 191 VAL A O 1
ATOM 1488 N N . ALA A 1 192 ? -8.800 -17.257 -10.438 1.00 72.50 192 ALA A N 1
ATOM 1489 C CA . ALA A 1 192 ? -8.983 -16.925 -11.848 1.00 72.50 192 ALA A CA 1
ATOM 1490 C C . ALA A 1 192 ? -7.677 -16.452 -12.495 1.00 72.50 192 ALA A C 1
ATOM 1492 O O . ALA A 1 192 ? -7.321 -16.922 -13.571 1.00 72.50 192 ALA A O 1
ATOM 1493 N N . ILE A 1 193 ? -6.949 -15.560 -11.816 1.00 65.69 193 ILE A N 1
ATOM 1494 C CA . ILE A 1 193 ? -5.682 -15.003 -12.303 1.00 65.69 193 ILE A CA 1
ATOM 1495 C C . ILE A 1 193 ? -4.616 -16.097 -12.428 1.00 65.69 193 ILE A C 1
ATOM 1497 O O . ILE A 1 193 ? -3.990 -16.218 -13.479 1.00 65.69 193 ILE A O 1
ATOM 1501 N N . ILE A 1 194 ? -4.439 -16.932 -11.394 1.00 65.38 194 ILE A N 1
ATOM 1502 C CA . ILE A 1 194 ? -3.460 -18.034 -11.416 1.00 65.38 194 ILE A CA 1
ATOM 1503 C C . ILE A 1 194 ? -3.785 -19.023 -12.540 1.00 65.38 194 ILE A C 1
ATOM 1505 O O . ILE A 1 194 ? -2.900 -19.417 -13.295 1.00 65.38 194 ILE A O 1
ATOM 1509 N N . PHE A 1 195 ? -5.054 -19.410 -12.674 1.00 76.50 195 PHE A N 1
ATOM 1510 C CA . PHE A 1 195 ? -5.492 -20.311 -13.735 1.00 76.50 195 PHE A CA 1
ATOM 1511 C C . PHE A 1 195 ? -5.248 -19.716 -15.127 1.00 76.50 195 PHE A C 1
ATOM 1513 O O . PHE A 1 195 ? -4.686 -20.389 -15.988 1.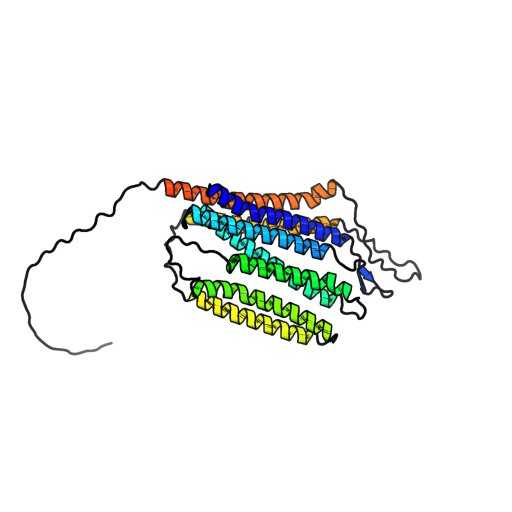00 76.50 195 PHE A O 1
ATOM 1520 N N . GLY A 1 196 ? -5.628 -18.452 -15.339 1.00 66.31 196 GLY A N 1
ATOM 1521 C CA . GLY A 1 196 ? -5.455 -17.769 -16.618 1.00 66.31 196 GLY A CA 1
ATOM 1522 C C . GLY A 1 196 ? -3.994 -17.695 -17.059 1.00 66.31 196 GLY A C 1
ATOM 1523 O O . GLY A 1 196 ? -3.693 -17.970 -18.218 1.00 66.31 196 GLY A O 1
ATOM 1524 N N . LEU A 1 197 ? -3.088 -17.415 -16.118 1.00 67.81 197 LEU A N 1
ATOM 1525 C CA . LEU A 1 197 ? -1.642 -17.451 -16.343 1.00 67.81 197 LEU A CA 1
ATOM 1526 C C . LEU A 1 197 ? -1.142 -18.828 -16.784 1.00 67.81 197 LEU A C 1
ATOM 1528 O O . LEU A 1 197 ? -0.449 -18.943 -17.789 1.00 67.81 197 LEU A O 1
ATOM 1532 N N . VAL A 1 198 ? -1.508 -19.879 -16.047 1.00 69.25 198 VAL A N 1
ATOM 1533 C CA . VAL A 1 198 ? -1.049 -21.248 -16.331 1.00 69.25 198 VAL A CA 1
ATOM 1534 C C . VAL A 1 198 ? -1.553 -21.728 -17.692 1.00 69.25 198 VAL A C 1
ATOM 1536 O O . VAL A 1 198 ? -0.800 -22.336 -18.451 1.00 69.25 198 VAL A O 1
ATOM 1539 N N . VAL A 1 199 ? -2.815 -21.442 -18.028 1.00 71.00 199 VAL A N 1
ATOM 1540 C CA . VAL A 1 199 ? -3.396 -21.827 -19.322 1.00 71.00 199 VAL A CA 1
ATOM 1541 C C . VAL A 1 199 ? -2.710 -21.098 -20.470 1.00 71.00 199 VAL A C 1
ATOM 1543 O O . VAL A 1 199 ? -2.377 -21.742 -21.464 1.00 71.00 199 VAL A O 1
ATOM 1546 N N . TYR A 1 200 ? -2.463 -19.794 -20.332 1.00 62.03 200 TYR A N 1
ATOM 1547 C CA . TYR A 1 200 ? -1.736 -19.018 -21.336 1.00 62.03 200 TYR A CA 1
ATOM 1548 C C . TYR A 1 200 ? -0.337 -19.600 -21.595 1.00 62.03 200 TYR A C 1
ATOM 1550 O O . TYR A 1 200 ? 0.058 -19.776 -22.746 1.00 62.03 200 TYR A O 1
ATOM 1558 N N . ASP A 1 201 ? 0.367 -20.009 -20.539 1.00 63.75 201 ASP A N 1
ATOM 1559 C CA . ASP A 1 201 ? 1.717 -20.571 -20.641 1.00 63.75 201 ASP A CA 1
ATOM 1560 C C . ASP A 1 201 ? 1.786 -21.959 -21.277 1.00 63.75 201 ASP A C 1
ATOM 1562 O O . ASP A 1 201 ? 2.717 -22.243 -22.033 1.00 63.75 201 ASP A O 1
ATOM 1566 N N . ILE A 1 202 ? 0.821 -22.831 -20.974 1.00 70.06 202 ILE A N 1
ATOM 1567 C CA . ILE A 1 202 ? 0.757 -24.176 -21.563 1.00 70.06 202 ILE A CA 1
ATOM 1568 C C . ILE A 1 202 ? 0.375 -24.091 -23.039 1.00 70.06 202 ILE A C 1
ATOM 1570 O O . ILE A 1 202 ? 0.888 -24.856 -23.853 1.00 70.06 202 ILE A O 1
ATOM 1574 N N . THR A 1 203 ? -0.549 -23.191 -23.377 1.00 67.19 203 THR A N 1
ATOM 1575 C CA . THR A 1 203 ? -1.123 -23.146 -24.722 1.00 67.19 203 THR A CA 1
ATOM 1576 C C . THR A 1 203 ? -0.278 -22.331 -25.695 1.00 67.19 203 THR A C 1
ATOM 1578 O O . THR A 1 203 ? -0.271 -22.675 -26.870 1.00 67.19 203 THR A O 1
ATOM 1581 N N . ARG A 1 204 ? 0.465 -21.307 -25.236 1.00 61.00 204 ARG A N 1
ATOM 1582 C CA . ARG A 1 204 ? 1.290 -20.409 -26.078 1.00 61.00 204 ARG A CA 1
ATOM 1583 C C . ARG A 1 204 ? 0.569 -19.906 -27.342 1.00 61.00 204 ARG A C 1
ATOM 1585 O O . ARG A 1 204 ? 1.182 -19.751 -28.390 1.00 61.00 204 ARG A O 1
ATOM 1592 N N . THR A 1 205 ? -0.744 -19.705 -27.269 1.00 54.53 205 THR A N 1
ATOM 1593 C CA . THR A 1 205 ? -1.585 -19.392 -28.440 1.00 54.53 205 THR A CA 1
ATOM 1594 C C . THR A 1 205 ? -2.222 -18.009 -28.350 1.00 54.53 205 THR A C 1
ATOM 1596 O O . THR A 1 205 ? -2.555 -17.566 -27.250 1.00 54.53 205 THR A O 1
ATOM 1599 N N . ASP A 1 206 ? -2.563 -17.422 -29.505 1.00 55.16 206 ASP A N 1
ATOM 1600 C CA . ASP A 1 206 ? -3.329 -16.167 -29.684 1.00 55.16 206 ASP A CA 1
ATOM 1601 C C . ASP A 1 206 ? -4.747 -16.164 -29.058 1.00 55.16 206 ASP A C 1
ATOM 1603 O O . ASP A 1 206 ? -5.498 -15.193 -29.152 1.00 55.16 206 ASP A O 1
ATOM 1607 N N . LEU A 1 207 ? -5.142 -17.234 -28.359 1.00 62.69 207 LEU A N 1
ATOM 1608 C CA . LEU A 1 207 ? -6.401 -17.362 -27.612 1.00 62.69 207 LEU A CA 1
ATOM 1609 C C . LEU A 1 207 ? -6.456 -16.497 -26.334 1.00 62.69 207 LEU A C 1
ATOM 1611 O O . LEU A 1 207 ? -7.318 -16.720 -25.480 1.00 62.69 207 LEU A O 1
ATOM 1615 N N . GLN A 1 208 ? -5.599 -15.481 -26.197 1.00 58.25 208 GLN A N 1
ATOM 1616 C CA . GLN A 1 208 ? -5.559 -14.545 -25.066 1.00 58.25 208 GLN A CA 1
ATOM 1617 C C . GLN A 1 208 ? -6.953 -13.994 -24.712 1.00 58.25 208 GLN A C 1
ATOM 1619 O O . GLN A 1 208 ? -7.319 -13.914 -23.538 1.00 58.25 208 GLN A O 1
ATOM 1624 N N . VAL A 1 209 ? -7.769 -13.674 -25.722 1.00 70.50 209 VAL A N 1
ATOM 1625 C CA . VAL A 1 209 ? -9.143 -13.181 -25.528 1.00 70.50 209 VAL A CA 1
ATOM 1626 C C . VAL A 1 209 ? -10.028 -14.229 -24.842 1.00 70.50 209 VAL A C 1
ATOM 1628 O O . VAL A 1 209 ? -10.802 -13.898 -23.946 1.00 70.50 209 VAL A O 1
ATOM 1631 N N . TRP A 1 210 ? -9.895 -15.507 -25.195 1.00 74.62 210 TRP A N 1
ATOM 1632 C CA . TRP A 1 210 ? -10.669 -16.588 -24.581 1.00 74.62 210 TRP A CA 1
ATOM 1633 C C . TRP A 1 210 ? -10.213 -16.904 -23.154 1.00 74.62 210 TRP A C 1
ATOM 1635 O O . TRP A 1 210 ? -11.055 -17.174 -22.297 1.00 74.62 210 TRP A O 1
ATOM 1645 N N . VAL A 1 211 ? -8.913 -16.784 -22.861 1.00 69.88 211 VAL A N 1
ATOM 1646 C CA . VAL A 1 211 ? -8.394 -16.858 -21.482 1.00 69.88 211 VAL A CA 1
ATOM 1647 C C . VAL A 1 211 ? -9.046 -15.774 -20.619 1.00 69.88 211 VAL A C 1
ATOM 1649 O O . VAL A 1 211 ? -9.529 -16.056 -19.520 1.00 69.88 211 VAL A O 1
ATOM 1652 N N . TRP A 1 212 ? -9.166 -14.557 -21.153 1.00 71.44 212 TRP A N 1
ATOM 1653 C CA . TRP A 1 212 ? -9.876 -13.461 -20.497 1.00 71.44 212 TRP A CA 1
ATOM 1654 C C . TRP A 1 212 ? -11.345 -13.763 -20.222 1.00 71.44 212 TRP A C 1
ATOM 1656 O O . TRP A 1 212 ? -11.815 -13.509 -19.112 1.00 71.44 212 TRP A O 1
ATOM 1666 N N . VAL A 1 213 ? -12.068 -14.333 -21.188 1.00 75.00 213 VAL A N 1
ATOM 1667 C CA . VAL A 1 213 ? -13.473 -14.725 -20.989 1.00 75.00 213 VAL A CA 1
ATOM 1668 C C . VAL A 1 213 ? -13.600 -15.689 -19.806 1.00 75.00 213 VAL A C 1
ATOM 1670 O O . VAL A 1 213 ? -14.459 -15.491 -18.946 1.00 75.00 213 VAL A O 1
ATOM 1673 N N . VAL A 1 214 ? -12.714 -16.682 -19.695 1.00 77.88 214 VAL A N 1
ATOM 1674 C CA . VAL A 1 214 ? -12.746 -17.647 -18.583 1.00 77.88 214 VAL A CA 1
ATOM 1675 C C . VAL A 1 214 ? -12.425 -16.982 -17.240 1.00 77.88 214 VAL A C 1
ATOM 1677 O O . VAL A 1 214 ? -13.128 -17.232 -16.257 1.00 77.88 214 VAL A O 1
ATOM 1680 N N . ILE A 1 215 ? -11.435 -16.082 -17.190 1.00 71.00 215 ILE A N 1
ATOM 1681 C CA . ILE A 1 215 ? -11.117 -15.300 -15.981 1.00 71.00 215 ILE A CA 1
ATOM 1682 C C . ILE A 1 215 ? -12.346 -14.510 -15.513 1.00 71.00 215 ILE A C 1
ATOM 1684 O O . ILE A 1 215 ? -12.710 -14.568 -14.335 1.00 71.00 215 ILE A O 1
ATOM 1688 N N . GLN A 1 216 ? -13.018 -13.808 -16.430 1.00 66.81 216 GLN A N 1
ATOM 1689 C CA . GLN A 1 216 ? -14.193 -12.995 -16.107 1.00 66.81 216 GLN A CA 1
ATOM 1690 C C . GLN A 1 216 ? -15.359 -13.844 -15.591 1.00 66.81 216 GLN A C 1
ATOM 1692 O O . GLN A 1 216 ? -16.039 -13.440 -14.648 1.00 66.81 216 GLN A O 1
ATOM 1697 N N . VAL A 1 217 ? -15.558 -15.050 -16.134 1.00 79.50 217 VAL A N 1
ATOM 1698 C CA . VAL A 1 217 ? -16.573 -15.992 -15.634 1.00 79.50 217 VAL A CA 1
ATOM 1699 C C . VAL A 1 217 ? -16.278 -16.414 -14.191 1.00 79.50 217 VAL A C 1
ATOM 1701 O O . VAL A 1 217 ? -17.182 -16.394 -13.352 1.00 79.50 217 VAL A O 1
ATOM 1704 N N . ILE A 1 218 ? -15.026 -16.748 -13.863 1.00 75.31 218 ILE A N 1
ATOM 1705 C CA . ILE A 1 218 ? -14.640 -17.144 -12.498 1.00 75.31 218 ILE A CA 1
ATOM 1706 C C . ILE A 1 218 ? -14.824 -15.966 -11.525 1.00 75.31 218 ILE A C 1
ATOM 1708 O O . ILE A 1 218 ? -15.404 -16.141 -10.450 1.00 75.31 218 ILE A O 1
ATOM 1712 N N . ILE A 1 219 ? -14.415 -14.752 -11.905 1.00 70.12 219 ILE A N 1
ATOM 1713 C CA . ILE A 1 219 ? -14.621 -13.544 -11.087 1.00 70.12 219 ILE A CA 1
ATOM 1714 C C . ILE A 1 219 ? -16.117 -13.284 -10.868 1.00 70.12 219 ILE A C 1
ATOM 1716 O O . ILE A 1 219 ? -16.546 -13.068 -9.731 1.00 70.12 219 ILE A O 1
ATOM 1720 N N . ALA A 1 220 ? -16.932 -13.359 -11.924 1.00 68.31 220 ALA A N 1
ATOM 1721 C CA . ALA A 1 220 ? -18.376 -13.158 -11.840 1.00 68.31 220 ALA A CA 1
ATOM 1722 C C . ALA A 1 220 ? -19.044 -14.168 -10.890 1.00 68.31 220 ALA A C 1
ATOM 1724 O O . ALA A 1 220 ? -19.889 -13.784 -10.077 1.00 68.31 220 ALA A O 1
ATOM 1725 N N . LEU A 1 221 ? -18.624 -15.438 -10.924 1.00 76.06 221 LEU A N 1
ATOM 1726 C CA . LEU A 1 221 ? -19.075 -16.461 -9.975 1.00 76.06 221 LEU A CA 1
ATOM 1727 C C . LEU A 1 221 ? -18.690 -16.109 -8.532 1.00 76.06 221 LEU A C 1
ATOM 1729 O O . LEU A 1 221 ? -19.531 -16.199 -7.634 1.00 76.06 221 LEU A O 1
ATOM 1733 N N . GLY A 1 222 ? -17.460 -15.643 -8.310 1.00 68.69 222 GLY A N 1
ATOM 1734 C CA . GLY A 1 222 ? -17.000 -15.156 -7.011 1.00 68.69 222 GLY A CA 1
ATOM 1735 C C . GLY A 1 222 ? -17.853 -14.011 -6.466 1.00 68.69 222 GLY A C 1
ATOM 1736 O O . GLY A 1 222 ? -18.279 -14.043 -5.309 1.00 68.69 222 GLY A O 1
ATOM 1737 N N . ILE A 1 223 ? -18.159 -13.023 -7.309 1.00 70.25 223 ILE A N 1
ATOM 1738 C CA . ILE A 1 223 ? -19.009 -11.877 -6.957 1.00 70.25 223 ILE A CA 1
ATOM 1739 C C . ILE A 1 223 ? -20.435 -12.335 -6.632 1.00 70.25 223 ILE A C 1
ATOM 1741 O O . ILE A 1 223 ? -20.993 -11.923 -5.612 1.00 70.25 223 ILE A O 1
ATOM 1745 N N . LEU A 1 224 ? -21.026 -13.209 -7.452 1.00 72.75 224 LEU A N 1
ATOM 1746 C CA . LEU A 1 224 ? -22.370 -13.756 -7.234 1.00 72.75 224 LEU A CA 1
ATOM 1747 C C . LEU A 1 224 ? -22.464 -14.512 -5.904 1.00 72.75 224 LEU A C 1
ATOM 1749 O O . LEU A 1 224 ? -23.388 -14.279 -5.120 1.00 72.75 224 LEU A O 1
ATOM 1753 N N . LEU A 1 225 ? -21.496 -15.386 -5.623 1.00 69.12 225 LEU A N 1
ATOM 1754 C CA . LEU A 1 225 ? -21.441 -16.140 -4.373 1.00 69.12 225 LEU A CA 1
ATOM 1755 C C . LEU A 1 225 ? -21.229 -15.205 -3.175 1.00 69.12 225 LEU A C 1
ATOM 1757 O O . LEU A 1 225 ? -22.009 -15.257 -2.224 1.00 69.12 225 LEU A O 1
ATOM 1761 N N . GLY A 1 226 ? -20.255 -14.293 -3.233 1.00 61.62 226 GLY A N 1
ATOM 1762 C CA . GLY A 1 226 ? -20.006 -13.323 -2.161 1.00 61.62 226 GLY A CA 1
ATOM 1763 C C . GLY A 1 226 ? -21.209 -12.419 -1.872 1.00 61.62 226 GLY A C 1
ATOM 1764 O O . GLY A 1 226 ? -21.537 -12.151 -0.713 1.00 61.62 226 GLY A O 1
ATOM 1765 N N . THR A 1 227 ? -21.943 -12.022 -2.913 1.00 68.69 227 THR A N 1
ATOM 1766 C CA . THR A 1 227 ? -23.180 -11.236 -2.786 1.00 68.69 227 THR A CA 1
ATOM 1767 C C . THR A 1 227 ? -24.282 -12.037 -2.090 1.00 68.69 227 THR A C 1
ATOM 1769 O O . THR A 1 227 ? -24.936 -11.510 -1.189 1.00 68.69 227 THR A O 1
ATOM 1772 N N . ARG A 1 228 ? -24.442 -13.327 -2.422 1.00 70.44 228 ARG A N 1
ATOM 1773 C CA . ARG A 1 228 ? -25.397 -14.229 -1.748 1.00 70.44 228 ARG A CA 1
ATOM 1774 C C . ARG A 1 228 ? -25.070 -14.434 -0.267 1.00 70.44 228 ARG A C 1
ATOM 1776 O O . ARG A 1 228 ? -25.968 -14.430 0.574 1.00 70.44 228 ARG A O 1
ATOM 1783 N N . PHE A 1 229 ? -23.793 -14.579 0.082 1.00 69.62 229 PHE A N 1
ATOM 1784 C CA . PHE A 1 229 ? -23.381 -14.677 1.485 1.00 69.62 229 PHE A CA 1
ATOM 1785 C C . PHE A 1 229 ? -23.568 -13.344 2.232 1.00 69.62 229 PHE A C 1
ATOM 1787 O O . PHE A 1 229 ? -24.091 -13.327 3.348 1.00 69.62 229 PHE A O 1
ATOM 1794 N N . SER A 1 230 ? -23.272 -12.215 1.583 1.00 62.59 230 SER A N 1
ATOM 1795 C CA . SER A 1 230 ? -23.499 -10.870 2.135 1.00 62.59 230 SER A CA 1
ATOM 1796 C C . SER A 1 230 ? -24.984 -10.561 2.363 1.00 62.59 230 SER A C 1
ATOM 1798 O O . SER A 1 230 ? -25.344 -9.937 3.365 1.00 62.59 230 SER A O 1
ATOM 1800 N N . SER A 1 231 ? -25.873 -11.018 1.473 1.00 66.50 231 SER A N 1
ATOM 1801 C CA . SER A 1 231 ? -27.320 -10.863 1.652 1.00 66.50 231 SER A CA 1
ATOM 1802 C C . SER A 1 231 ? -27.843 -11.733 2.797 1.00 66.50 231 SER A C 1
ATOM 1804 O O . SER A 1 231 ? -28.633 -11.247 3.606 1.00 66.50 231 SER A O 1
ATOM 1806 N N . LYS A 1 232 ? -27.344 -12.973 2.933 1.00 64.56 232 LYS A N 1
ATOM 1807 C CA . LYS A 1 232 ? -27.675 -13.870 4.055 1.00 64.56 232 LYS A CA 1
ATOM 1808 C C . LYS A 1 232 ? -27.222 -13.291 5.405 1.00 64.56 232 LYS A C 1
ATOM 1810 O O . LYS A 1 232 ? -27.927 -13.430 6.406 1.00 64.56 232 LYS A O 1
ATOM 1815 N N . ALA A 1 233 ? -26.098 -12.572 5.436 1.00 59.22 233 ALA A N 1
ATOM 1816 C CA . ALA A 1 233 ? -25.637 -11.870 6.633 1.00 59.22 233 ALA A CA 1
ATOM 1817 C C . ALA A 1 233 ? -26.572 -10.716 7.045 1.00 59.22 233 ALA A C 1
ATOM 1819 O O . ALA A 1 233 ? -26.872 -10.569 8.230 1.00 59.22 233 ALA A O 1
ATOM 1820 N N . ARG A 1 234 ? -27.087 -9.935 6.080 1.00 56.75 234 ARG A N 1
ATOM 1821 C CA . ARG A 1 234 ? -27.998 -8.797 6.327 1.00 56.75 234 ARG A CA 1
ATOM 1822 C C . ARG A 1 234 ? -29.405 -9.195 6.777 1.00 56.75 234 ARG A C 1
ATOM 1824 O O . ARG A 1 234 ? -30.057 -8.401 7.450 1.00 56.75 234 ARG A O 1
ATOM 1831 N N . SER A 1 235 ? -29.879 -10.395 6.442 1.00 58.94 235 SER A N 1
ATOM 1832 C CA . SER A 1 235 ? -31.204 -10.873 6.870 1.00 58.94 235 SER A CA 1
ATOM 1833 C C . SER A 1 235 ? -31.313 -11.194 8.372 1.00 58.94 235 SER A C 1
ATOM 1835 O O . SER A 1 235 ? -32.415 -11.407 8.875 1.00 58.94 235 SER A O 1
ATOM 1837 N N . ALA A 1 236 ? -30.206 -11.186 9.123 1.00 52.25 236 ALA A N 1
ATOM 1838 C CA . ALA A 1 236 ? -30.220 -11.355 10.574 1.00 52.25 236 ALA A CA 1
ATOM 1839 C C . ALA A 1 236 ? -30.482 -10.007 11.281 1.00 52.25 236 ALA A C 1
ATOM 1841 O O . ALA A 1 236 ? -29.573 -9.205 11.452 1.00 52.25 236 ALA A O 1
ATOM 1842 N N . LYS A 1 237 ? -31.753 -9.760 11.642 1.00 43.69 237 LYS A N 1
ATOM 1843 C CA . LYS A 1 237 ? -32.308 -8.657 12.468 1.00 43.69 237 LYS A CA 1
ATOM 1844 C C . LYS A 1 237 ? -31.507 -7.338 12.507 1.00 43.69 237 LYS A C 1
ATOM 1846 O O . LYS A 1 237 ? -30.561 -7.176 13.273 1.00 43.69 237 LYS A O 1
ATOM 1851 N N . ALA A 1 238 ? -32.014 -6.333 11.790 1.00 43.97 238 ALA A N 1
ATOM 1852 C CA . ALA A 1 238 ? -31.572 -4.946 11.916 1.00 43.97 238 ALA A CA 1
ATOM 1853 C C . ALA A 1 238 ? -31.786 -4.419 13.349 1.00 43.97 238 ALA A C 1
ATOM 1855 O O . ALA A 1 238 ? -32.905 -4.419 13.865 1.00 43.97 238 ALA A O 1
ATOM 1856 N N . ALA A 1 239 ? -30.712 -3.956 13.994 1.00 51.78 239 ALA A N 1
ATOM 1857 C CA . ALA A 1 239 ? -30.807 -3.255 15.270 1.00 51.78 239 ALA A CA 1
ATOM 1858 C C . ALA A 1 239 ? -31.551 -1.912 15.089 1.00 51.78 239 ALA A C 1
ATOM 1860 O O . ALA A 1 239 ? -31.340 -1.236 14.078 1.00 51.78 239 ALA A O 1
ATOM 1861 N N . PRO A 1 240 ? -32.408 -1.506 16.046 1.00 43.31 240 PRO A N 1
ATOM 1862 C CA . PRO A 1 240 ? -33.241 -0.316 15.909 1.00 43.31 240 PRO A CA 1
ATOM 1863 C C . PRO A 1 240 ? -32.406 0.973 15.768 1.00 43.31 240 PRO A C 1
ATOM 1865 O O . PRO A 1 240 ? -31.346 1.099 16.395 1.00 43.31 240 PRO A O 1
ATOM 1868 N N . PRO A 1 241 ? -32.870 1.948 14.961 1.00 46.59 241 PRO A N 1
ATOM 1869 C CA . PRO A 1 241 ? -32.141 3.185 14.698 1.00 46.59 241 PRO A CA 1
ATOM 1870 C C . PRO A 1 241 ? -32.006 4.021 15.980 1.00 46.59 241 PRO A C 1
ATOM 1872 O O . PRO A 1 241 ? -32.993 4.491 16.543 1.00 46.59 241 PRO A O 1
ATOM 1875 N N . ARG A 1 242 ? -30.768 4.218 16.457 1.00 47.59 242 ARG A N 1
ATOM 1876 C CA . ARG A 1 242 ? -30.476 5.127 17.581 1.00 47.59 242 ARG A CA 1
ATOM 1877 C C . ARG A 1 242 ? -30.783 6.572 17.166 1.00 47.59 242 ARG A C 1
ATOM 1879 O O . ARG A 1 242 ? -30.230 7.070 16.186 1.00 47.59 242 ARG A O 1
ATOM 1886 N N . VAL A 1 243 ? -31.629 7.241 17.949 1.00 43.44 243 VAL A N 1
ATOM 1887 C CA . VAL A 1 243 ? -32.020 8.651 17.787 1.00 43.44 243 VAL A CA 1
ATOM 1888 C C . VAL A 1 243 ? -30.775 9.546 17.889 1.00 43.44 243 VAL A C 1
ATOM 1890 O O . VAL A 1 243 ? -30.081 9.537 18.906 1.00 43.44 243 VAL A O 1
ATOM 1893 N N . ARG A 1 244 ? -30.450 10.292 16.824 1.00 49.03 244 ARG A N 1
ATOM 1894 C CA . ARG A 1 244 ? -29.320 11.240 16.793 1.00 49.03 244 ARG A CA 1
ATOM 1895 C C . ARG A 1 244 ? -29.748 12.573 17.420 1.00 49.03 244 ARG A C 1
ATOM 1897 O O . ARG A 1 244 ? -30.724 13.155 16.970 1.00 49.03 244 ARG A O 1
ATOM 1904 N N . GLN A 1 245 ? -29.015 13.069 18.419 1.00 47.06 245 GLN A N 1
ATOM 1905 C CA . GLN A 1 245 ? -29.172 14.437 18.943 1.00 47.06 245 GLN A CA 1
ATOM 1906 C C . GLN A 1 245 ? -28.576 15.451 17.949 1.00 47.06 245 GLN A C 1
ATOM 1908 O O . GLN A 1 245 ? -27.490 15.230 17.423 1.00 47.06 245 GLN A O 1
ATOM 1913 N N . THR A 1 246 ? -29.295 16.533 17.649 1.00 50.69 246 THR A N 1
ATOM 1914 C CA . THR A 1 246 ? -29.351 17.121 16.296 1.00 50.69 246 THR A CA 1
ATOM 1915 C C . THR A 1 246 ? -28.508 18.372 16.007 1.00 50.69 246 THR A C 1
ATOM 1917 O O . THR A 1 246 ? -28.560 18.832 14.876 1.00 50.69 246 THR A O 1
ATOM 1920 N N . LEU A 1 247 ? -27.671 18.900 16.914 1.00 43.28 247 LEU A N 1
ATOM 1921 C CA . LEU A 1 247 ? -26.825 20.076 16.586 1.00 43.28 247 LEU A CA 1
ATOM 1922 C C . LEU A 1 247 ? -25.334 19.926 16.938 1.00 43.28 247 LEU A C 1
ATOM 1924 O O . LEU A 1 247 ? -24.497 20.017 16.042 1.00 43.28 247 LEU A O 1
ATOM 1928 N N . ALA A 1 248 ? -24.971 19.575 18.177 1.00 47.84 248 ALA A N 1
ATOM 1929 C CA . ALA A 1 248 ? -23.564 19.315 18.535 1.00 47.84 248 ALA A CA 1
ATOM 1930 C C . ALA A 1 248 ? -22.978 18.083 17.808 1.00 47.84 248 ALA A C 1
ATOM 1932 O O . ALA A 1 248 ? -21.792 18.039 17.477 1.00 47.84 248 ALA A O 1
ATOM 1933 N N . ALA A 1 249 ? -23.824 17.098 17.482 1.00 53.56 249 ALA A N 1
ATOM 1934 C CA . ALA A 1 249 ? -23.423 15.954 16.666 1.00 53.56 249 ALA A CA 1
ATOM 1935 C C . ALA A 1 249 ? -23.193 16.324 15.189 1.00 53.56 249 ALA A C 1
ATOM 1937 O O . ALA A 1 249 ? -22.480 15.601 14.496 1.00 53.56 249 ALA A O 1
ATOM 1938 N N . GLY A 1 250 ? -23.770 17.430 14.700 1.00 49.91 250 GLY A N 1
ATOM 1939 C CA . GLY A 1 250 ? -23.593 17.909 13.326 1.00 49.91 250 GLY A CA 1
ATOM 1940 C C . GLY A 1 250 ? -22.163 18.384 13.068 1.00 49.91 250 GLY A C 1
ATOM 1941 O O . GLY A 1 250 ? -21.486 17.839 12.200 1.00 49.91 250 GLY A O 1
ATOM 1942 N N . ALA A 1 251 ? -21.666 19.312 13.893 1.00 55.34 251 ALA A N 1
ATOM 1943 C CA . ALA A 1 251 ? -20.294 19.823 13.801 1.00 55.34 251 ALA A CA 1
ATOM 1944 C C . ALA A 1 251 ? -19.238 18.720 14.020 1.00 55.34 251 ALA A C 1
ATOM 1946 O O . ALA A 1 251 ? -18.256 18.628 13.285 1.00 55.34 251 ALA A O 1
ATOM 1947 N N . ALA A 1 252 ? -19.475 17.814 14.975 1.00 56.47 252 ALA A N 1
ATOM 1948 C CA . ALA A 1 252 ? -18.584 16.681 15.229 1.00 56.47 252 ALA A CA 1
ATOM 1949 C C . ALA A 1 252 ? -18.553 15.657 14.075 1.00 56.47 252 ALA A C 1
ATOM 1951 O O . ALA A 1 252 ? -17.524 15.019 13.843 1.00 56.47 252 ALA A O 1
ATOM 1952 N N . ASN A 1 253 ? -19.663 15.480 13.348 1.00 54.94 253 ASN A N 1
ATOM 1953 C CA . ASN A 1 253 ? -19.706 14.630 12.156 1.00 54.94 253 ASN A CA 1
ATOM 1954 C C . ASN A 1 253 ? -19.043 15.305 10.951 1.00 54.94 253 ASN A C 1
ATOM 1956 O O . ASN A 1 253 ? -18.361 14.621 10.193 1.00 54.94 253 ASN A O 1
ATOM 1960 N N . LEU A 1 254 ? -19.192 16.622 10.797 1.00 55.62 254 LEU A N 1
ATOM 1961 C CA . LEU A 1 254 ? -18.540 17.374 9.726 1.00 55.62 254 LEU A CA 1
ATOM 1962 C C . LEU A 1 254 ? -17.015 17.338 9.867 1.00 55.62 254 LEU A C 1
ATOM 1964 O O . LEU A 1 254 ? -16.330 16.912 8.939 1.00 55.62 254 LEU A O 1
ATOM 1968 N N . ASN A 1 255 ? -16.490 17.669 11.051 1.00 59.44 255 ASN A N 1
ATOM 1969 C CA . ASN A 1 255 ? -15.049 17.599 11.324 1.00 59.44 255 ASN A CA 1
ATOM 1970 C C . ASN A 1 255 ? -14.502 16.178 11.140 1.00 59.44 255 ASN A C 1
ATOM 1972 O O . ASN A 1 255 ? -13.358 15.993 10.733 1.00 59.44 255 ASN A O 1
ATOM 1976 N N . PHE A 1 256 ? -15.329 15.158 11.383 1.00 64.88 256 PHE A N 1
ATOM 1977 C CA . PHE A 1 256 ? -14.958 13.779 11.103 1.00 64.88 256 PHE A CA 1
ATOM 1978 C C . PHE A 1 256 ? -14.841 13.471 9.616 1.00 64.88 256 PHE A C 1
ATOM 1980 O O . PHE A 1 256 ? -13.828 12.912 9.202 1.00 64.88 256 PHE A O 1
ATOM 1987 N N . VAL A 1 257 ? -15.839 13.832 8.812 1.00 61.31 257 VAL A N 1
ATOM 1988 C CA . VAL A 1 257 ? -15.763 13.629 7.361 1.00 61.31 257 VAL A CA 1
ATOM 1989 C C . VAL A 1 257 ? -14.567 14.390 6.792 1.00 61.31 257 VAL A C 1
ATOM 1991 O O . VAL A 1 257 ? -13.777 13.800 6.060 1.00 61.31 257 VAL A O 1
ATOM 1994 N N . LEU A 1 258 ? -14.365 15.642 7.213 1.00 61.91 258 LEU A N 1
ATOM 1995 C CA . LEU A 1 258 ? -13.234 16.457 6.775 1.00 61.91 258 LEU A CA 1
ATOM 1996 C C . LEU A 1 258 ? -11.890 15.812 7.128 1.00 61.91 258 LEU A C 1
ATOM 1998 O O . LEU A 1 258 ? -11.008 15.766 6.282 1.00 61.91 258 LEU A O 1
ATOM 2002 N N . SER A 1 259 ? -11.744 15.248 8.331 1.00 65.12 259 SER A N 1
ATOM 2003 C CA . SER A 1 259 ? -10.508 14.557 8.727 1.00 65.12 259 SER A CA 1
ATOM 2004 C C . SER A 1 259 ? -10.221 13.292 7.909 1.00 65.12 259 SER A C 1
ATOM 2006 O O . SER A 1 259 ? -9.060 13.002 7.629 1.00 65.12 259 SER A O 1
ATOM 2008 N N . ILE A 1 260 ? -11.262 12.550 7.501 1.00 66.62 260 ILE A N 1
ATOM 2009 C CA . ILE A 1 260 ? -11.111 11.372 6.637 1.00 66.62 260 ILE A CA 1
ATOM 2010 C C . ILE A 1 260 ? -10.646 11.817 5.254 1.00 66.62 260 ILE A C 1
ATOM 2012 O O . ILE A 1 260 ? -9.682 11.262 4.733 1.00 66.62 260 ILE A O 1
ATOM 2016 N N . VAL A 1 261 ? -11.319 12.820 4.682 1.00 65.94 261 VAL A N 1
ATOM 2017 C CA . VAL A 1 261 ? -10.973 13.373 3.368 1.00 65.94 261 VAL A CA 1
ATOM 2018 C C . VAL A 1 261 ? -9.554 13.935 3.396 1.00 65.94 261 VAL A C 1
ATOM 2020 O O . VAL A 1 261 ? -8.752 13.580 2.545 1.00 65.94 261 VAL A O 1
ATOM 2023 N N . PHE A 1 262 ? -9.208 14.721 4.416 1.00 76.38 262 PHE A N 1
ATOM 2024 C CA . PHE A 1 262 ? -7.861 15.245 4.620 1.00 76.38 262 PHE A CA 1
ATOM 2025 C C . PHE A 1 262 ? -6.818 14.124 4.681 1.00 76.38 262 PHE A C 1
ATOM 2027 O O . PHE A 1 262 ? -5.880 14.123 3.892 1.00 76.38 262 PHE A O 1
ATOM 2034 N N . GLY A 1 263 ? -6.995 13.138 5.568 1.00 75.38 263 GLY A N 1
ATOM 2035 C CA . GLY A 1 263 ? -6.030 12.052 5.733 1.00 75.38 263 GLY A CA 1
ATOM 2036 C C . GLY A 1 263 ? -5.832 11.234 4.455 1.00 75.38 263 GLY A C 1
ATOM 2037 O O . GLY A 1 263 ? -4.695 10.925 4.101 1.00 75.38 263 GLY A O 1
ATOM 2038 N N . ALA A 1 264 ? -6.915 10.922 3.736 1.00 73.38 264 ALA A N 1
ATOM 2039 C CA . ALA A 1 264 ? -6.855 10.190 2.474 1.00 73.38 264 ALA A CA 1
ATOM 2040 C C . ALA A 1 264 ? -6.174 11.009 1.366 1.00 73.38 264 ALA A C 1
ATOM 2042 O O . ALA A 1 264 ? -5.216 10.534 0.759 1.00 73.38 264 ALA A O 1
ATOM 2043 N N . THR A 1 265 ? -6.621 12.247 1.139 1.00 75.12 265 THR A N 1
ATOM 2044 C CA . THR A 1 265 ? -6.090 13.126 0.089 1.00 75.12 265 THR A CA 1
ATOM 2045 C C . THR A 1 265 ? -4.615 13.437 0.308 1.00 75.12 265 THR A C 1
ATOM 2047 O O . THR A 1 265 ? -3.823 13.293 -0.617 1.00 75.12 265 THR A O 1
ATOM 2050 N N . VAL A 1 266 ? -4.220 13.806 1.530 1.00 80.38 266 VAL A N 1
ATOM 2051 C CA . VAL A 1 266 ? -2.823 14.145 1.846 1.00 80.38 266 VAL A CA 1
ATOM 2052 C C . VAL A 1 266 ? -1.917 12.919 1.719 1.00 80.38 266 VAL A C 1
ATOM 2054 O O . VAL A 1 266 ? -0.804 13.038 1.208 1.00 80.38 266 VAL A O 1
ATOM 2057 N N . SER A 1 267 ? -2.399 11.730 2.103 1.00 85.25 267 SER A N 1
ATOM 2058 C CA . SER A 1 267 ? -1.652 10.485 1.879 1.00 85.25 267 SER A CA 1
ATOM 2059 C C . SER A 1 267 ? -1.437 10.237 0.384 1.00 85.25 267 SER A C 1
ATOM 2061 O O . SER A 1 267 ? -0.310 9.992 -0.027 1.00 85.25 267 SER A O 1
ATOM 2063 N N . ILE A 1 268 ? -2.479 10.358 -0.447 1.00 84.12 268 ILE A N 1
ATOM 2064 C CA . ILE A 1 268 ? -2.362 10.183 -1.906 1.00 84.12 268 ILE A CA 1
ATOM 2065 C C . ILE A 1 268 ? -1.388 11.206 -2.502 1.00 84.12 268 ILE A C 1
ATOM 2067 O O . ILE A 1 268 ? -0.487 10.817 -3.239 1.00 84.12 268 ILE A O 1
ATOM 2071 N N . MET A 1 269 ? -1.513 12.489 -2.140 1.00 76.88 269 MET A N 1
ATOM 2072 C CA . MET A 1 269 ? -0.601 13.544 -2.600 1.00 76.88 269 MET A CA 1
ATOM 2073 C C . MET A 1 269 ? 0.854 13.237 -2.248 1.00 76.88 269 MET A C 1
ATOM 2075 O O . MET A 1 269 ? 1.731 13.425 -3.081 1.00 76.88 269 MET A O 1
ATOM 2079 N N . SER A 1 270 ? 1.114 12.714 -1.048 1.00 93.81 270 SER A N 1
ATOM 2080 C CA . SER A 1 270 ? 2.458 12.301 -0.645 1.00 93.81 270 SER A CA 1
ATOM 2081 C C . SER A 1 270 ? 3.028 11.187 -1.533 1.00 93.81 270 SER A C 1
ATOM 2083 O O . SER A 1 270 ? 4.195 11.252 -1.917 1.00 93.81 270 SER A O 1
ATOM 2085 N N . PHE A 1 271 ? 2.232 10.178 -1.901 1.00 94.81 271 PHE A N 1
ATOM 2086 C CA . PHE A 1 271 ? 2.677 9.142 -2.843 1.00 94.81 271 PHE A CA 1
ATOM 2087 C C . PHE A 1 271 ? 2.936 9.723 -4.235 1.00 94.81 271 PHE A C 1
ATOM 2089 O O . PHE A 1 271 ? 3.984 9.455 -4.816 1.00 94.81 271 PHE A O 1
ATOM 2096 N N . THR A 1 272 ? 2.020 10.545 -4.751 1.00 91.19 272 THR A N 1
ATOM 2097 C CA . THR A 1 272 ? 2.137 11.131 -6.093 1.00 91.19 272 THR A CA 1
ATOM 2098 C C . THR A 1 272 ? 3.322 12.089 -6.203 1.00 91.19 272 THR A C 1
ATOM 2100 O O . THR A 1 272 ? 4.089 11.999 -7.156 1.00 91.19 272 THR A O 1
ATOM 2103 N N . PHE A 1 273 ? 3.508 12.989 -5.236 1.00 89.25 273 PHE A N 1
ATOM 2104 C CA . PHE A 1 273 ? 4.625 13.936 -5.249 1.00 89.25 273 PHE A CA 1
ATOM 2105 C C . PHE A 1 273 ? 5.962 13.241 -5.016 1.00 89.25 273 PHE A C 1
ATOM 2107 O O . PHE A 1 273 ? 6.926 13.573 -5.693 1.00 89.25 273 PHE A O 1
ATOM 2114 N N . GLY A 1 274 ? 6.018 12.235 -4.136 1.00 94.62 274 GLY A N 1
ATOM 2115 C CA . GLY A 1 274 ? 7.230 11.436 -3.957 1.00 94.62 274 GLY A CA 1
ATOM 2116 C C . GLY A 1 274 ? 7.616 10.696 -5.240 1.00 94.62 274 GLY A C 1
ATOM 2117 O O . GLY A 1 274 ? 8.769 10.748 -5.659 1.00 94.62 274 GLY A O 1
ATOM 2118 N N . ALA A 1 275 ? 6.637 10.085 -5.916 1.00 95.38 275 ALA A N 1
ATOM 2119 C CA . ALA A 1 275 ? 6.850 9.439 -7.207 1.00 95.38 275 ALA A CA 1
ATOM 2120 C C . ALA A 1 275 ? 7.356 10.430 -8.264 1.00 95.38 275 ALA A C 1
ATOM 2122 O O . ALA A 1 275 ? 8.355 10.169 -8.926 1.00 95.38 275 ALA A O 1
ATOM 2123 N N . SER A 1 276 ? 6.703 11.589 -8.375 1.00 92.62 276 SER A N 1
ATOM 2124 C CA . SER A 1 276 ? 7.087 12.637 -9.323 1.00 92.62 276 SER A CA 1
ATOM 2125 C C . SER A 1 276 ? 8.482 13.198 -9.050 1.00 92.62 276 SER A C 1
ATOM 2127 O O . SER A 1 276 ? 9.204 13.489 -9.997 1.00 92.62 276 SER A O 1
ATOM 2129 N N . ALA A 1 277 ? 8.866 13.354 -7.782 1.00 94.50 277 ALA A N 1
ATOM 2130 C CA . ALA A 1 277 ? 10.194 13.822 -7.406 1.00 94.50 277 ALA A CA 1
ATOM 2131 C C . ALA A 1 277 ? 11.276 12.824 -7.827 1.00 94.50 277 ALA A C 1
ATOM 2133 O O . ALA A 1 277 ? 12.332 13.218 -8.300 1.00 94.50 277 ALA A O 1
ATOM 2134 N N . ILE A 1 278 ? 11.026 11.523 -7.683 1.00 96.62 278 ILE A N 1
ATOM 2135 C CA . ILE A 1 278 ? 11.983 10.503 -8.120 1.00 96.62 278 ILE A CA 1
ATOM 2136 C C . ILE A 1 278 ? 12.057 10.448 -9.644 1.00 96.62 278 ILE A C 1
ATOM 2138 O O . ILE A 1 278 ? 13.151 10.418 -10.194 1.00 96.62 278 ILE A O 1
ATOM 2142 N N . GLU A 1 279 ? 10.919 10.499 -10.336 1.00 93.88 279 GLU A N 1
ATOM 2143 C CA . GLU A 1 279 ? 10.905 10.531 -11.802 1.00 93.88 279 GLU A CA 1
ATOM 2144 C C . GLU A 1 279 ? 11.575 11.787 -12.375 1.00 93.88 279 GLU A C 1
ATOM 2146 O O . GLU A 1 279 ? 12.125 11.725 -13.470 1.00 93.88 279 GLU A O 1
ATOM 2151 N N . SER A 1 280 ? 11.634 12.902 -11.636 1.00 92.62 280 SER A N 1
ATOM 2152 C CA . SER A 1 280 ? 12.381 14.090 -12.074 1.00 92.62 280 SER A CA 1
ATOM 2153 C C . SER A 1 280 ? 13.900 13.881 -12.113 1.00 92.62 280 SER A C 1
ATOM 2155 O O . SER A 1 280 ? 14.606 14.726 -12.657 1.00 92.62 280 SER A O 1
ATOM 2157 N N . LEU A 1 281 ? 14.418 12.792 -11.532 1.00 93.69 281 LEU A N 1
ATOM 2158 C CA . LEU A 1 281 ? 15.825 12.407 -11.676 1.00 93.69 281 LEU A CA 1
ATOM 2159 C C . LEU A 1 281 ? 16.114 11.770 -13.042 1.00 93.69 281 LEU A C 1
ATOM 2161 O O . LEU A 1 281 ? 17.275 11.604 -13.411 1.00 93.69 281 LEU A O 1
ATOM 2165 N N . ARG A 1 282 ? 15.076 11.395 -13.797 1.00 91.75 282 ARG A N 1
ATOM 2166 C CA . ARG A 1 282 ? 15.205 10.832 -15.138 1.00 91.75 282 ARG A CA 1
ATOM 2167 C C . ARG A 1 282 ? 15.460 11.948 -16.149 1.00 91.75 282 ARG A C 1
ATOM 2169 O O . ARG A 1 282 ? 14.565 12.729 -16.465 1.00 91.75 282 ARG A O 1
ATOM 2176 N N . VAL A 1 283 ? 16.672 11.995 -16.687 1.00 89.00 283 VAL A N 1
ATOM 2177 C CA . VAL A 1 283 ? 17.084 12.960 -17.710 1.00 89.00 283 VAL A CA 1
ATOM 2178 C C . VAL A 1 283 ? 17.080 12.278 -19.069 1.00 89.00 283 VAL A C 1
ATOM 2180 O O . VAL A 1 283 ? 17.928 11.433 -19.360 1.00 89.00 283 VAL A O 1
ATOM 2183 N N . TRP A 1 284 ? 16.117 12.655 -19.903 1.00 83.62 284 TRP A N 1
ATOM 2184 C CA . TRP A 1 284 ? 16.038 12.181 -21.279 1.00 83.62 284 TRP A CA 1
ATOM 2185 C C . TRP A 1 284 ? 17.085 12.887 -22.150 1.00 83.62 284 TRP A C 1
ATOM 2187 O O . TRP A 1 284 ? 17.286 14.094 -21.980 1.00 83.62 284 TRP A O 1
ATOM 2197 N N . PRO A 1 285 ? 17.766 12.166 -23.056 1.00 75.94 285 PRO A N 1
ATOM 2198 C CA . PRO A 1 285 ? 18.706 12.772 -23.982 1.00 75.94 285 PRO A CA 1
ATOM 2199 C C . PRO A 1 285 ? 17.978 13.762 -24.891 1.00 75.94 285 PRO A C 1
ATOM 2201 O O . PRO A 1 285 ? 16.820 13.566 -25.265 1.00 75.94 285 PRO A O 1
ATOM 2204 N N . GLU A 1 286 ? 18.672 14.843 -25.236 1.00 68.75 286 GLU A N 1
ATOM 2205 C CA . GLU A 1 286 ? 18.161 15.819 -26.188 1.00 68.75 286 GLU A CA 1
ATOM 2206 C C . GLU A 1 286 ? 18.044 15.165 -27.567 1.00 68.75 286 GLU A C 1
ATOM 2208 O O . GLU A 1 286 ? 18.968 14.489 -28.028 1.00 68.75 286 GLU A O 1
ATOM 2213 N N . TYR A 1 287 ? 16.892 15.350 -28.211 1.00 66.44 287 TYR A N 1
ATOM 2214 C CA . TYR A 1 287 ? 16.671 14.868 -29.567 1.00 66.44 287 TYR A CA 1
ATOM 2215 C C . TYR A 1 287 ? 17.683 15.528 -30.508 1.00 66.44 287 TYR A C 1
ATOM 2217 O O . TYR A 1 287 ? 17.730 16.754 -30.614 1.00 66.44 287 TYR A O 1
ATOM 2225 N N . LYS A 1 288 ? 18.494 14.715 -31.187 1.00 63.56 288 LYS A N 1
ATOM 2226 C CA . LYS A 1 288 ? 19.414 15.179 -32.225 1.00 63.56 288 LYS A CA 1
ATOM 2227 C C . LYS A 1 288 ? 18.839 14.803 -33.580 1.00 63.56 288 LYS A C 1
ATOM 2229 O O . LYS A 1 288 ? 18.656 13.621 -33.862 1.00 63.56 288 LYS A O 1
ATOM 2234 N N . GLU A 1 289 ? 18.545 15.810 -34.399 1.00 62.81 289 GLU A N 1
ATOM 2235 C CA . GLU A 1 289 ? 18.198 15.579 -35.800 1.00 62.81 289 GLU A CA 1
ATOM 2236 C C . GLU A 1 289 ? 19.393 14.934 -36.520 1.00 62.81 289 GLU A C 1
ATOM 2238 O O . GLU A 1 289 ? 20.531 15.366 -36.301 1.00 62.81 289 GLU A O 1
ATOM 2243 N N . PRO A 1 290 ? 19.166 13.904 -37.353 1.00 64.75 290 PRO A N 1
ATOM 2244 C CA . PRO A 1 290 ? 20.237 13.273 -38.112 1.00 64.75 290 PRO A CA 1
ATOM 2245 C C . PRO A 1 290 ? 20.878 14.293 -39.062 1.00 64.75 290 PRO A C 1
ATOM 2247 O O . PRO A 1 290 ? 20.184 15.0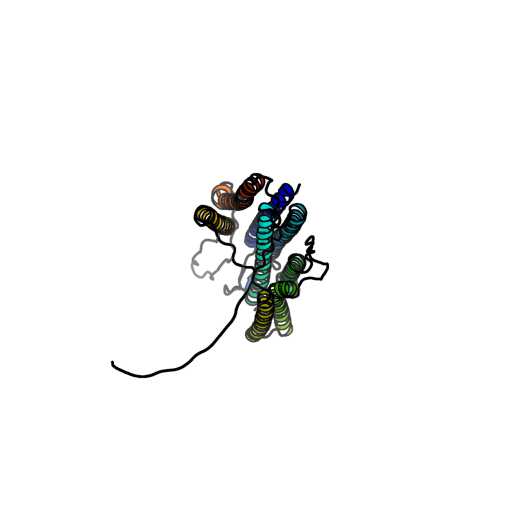42 -39.754 1.00 64.75 290 PRO A O 1
ATOM 2250 N N . VAL A 1 291 ? 22.212 14.332 -39.093 1.00 68.69 291 VAL A N 1
ATOM 2251 C CA . VAL A 1 291 ? 22.971 15.225 -39.976 1.00 68.69 291 VAL A CA 1
ATOM 2252 C C . VAL A 1 291 ? 23.457 14.422 -41.183 1.00 68.69 291 VAL A C 1
ATOM 2254 O O . VAL A 1 291 ? 24.332 13.573 -41.060 1.00 68.69 291 VAL A O 1
ATOM 2257 N N . GLY A 1 292 ? 22.921 14.712 -42.371 1.00 72.50 292 GLY A N 1
ATOM 2258 C CA . GLY A 1 292 ? 23.328 14.052 -43.620 1.00 72.50 292 GLY A CA 1
ATOM 2259 C C . GLY A 1 292 ? 22.709 12.660 -43.806 1.00 72.50 292 GLY A C 1
ATOM 2260 O O . GLY A 1 292 ? 21.523 12.485 -43.547 1.00 72.50 292 GLY A O 1
ATOM 2261 N N . ASP A 1 293 ? 23.508 11.693 -44.271 1.00 67.00 293 ASP A N 1
ATOM 2262 C CA . ASP A 1 293 ? 23.093 10.299 -44.534 1.00 67.00 293 ASP A CA 1
ATOM 2263 C C . ASP A 1 293 ? 23.204 9.387 -43.289 1.00 67.00 293 ASP A C 1
ATOM 2265 O O . ASP A 1 293 ? 23.213 8.160 -43.410 1.00 67.00 293 ASP A O 1
ATOM 2269 N N . GLU A 1 294 ? 23.344 9.958 -42.087 1.00 63.62 294 GLU A N 1
ATOM 2270 C CA . GLU A 1 294 ? 23.411 9.178 -40.848 1.00 63.62 294 GLU A CA 1
ATOM 2271 C C . GLU A 1 294 ? 22.076 8.468 -40.573 1.00 63.62 294 GLU A C 1
ATOM 2273 O O . GLU A 1 294 ? 21.000 9.072 -40.572 1.00 63.62 294 GLU A O 1
ATOM 2278 N N . GLU A 1 295 ? 22.158 7.155 -40.351 1.00 59.09 295 GLU A N 1
ATOM 2279 C CA . GLU A 1 295 ? 21.013 6.308 -40.035 1.00 59.09 295 GLU A CA 1
ATOM 2280 C C . GLU A 1 295 ? 20.385 6.757 -38.705 1.00 59.09 295 GLU A C 1
ATOM 2282 O O . GLU A 1 295 ? 21.086 7.111 -37.755 1.00 59.09 295 GLU A O 1
ATOM 2287 N N . TYR A 1 296 ? 19.052 6.779 -38.644 1.00 58.38 296 TYR A N 1
ATOM 2288 C CA . TYR A 1 296 ? 18.298 7.275 -37.493 1.00 58.38 296 TYR A CA 1
ATOM 2289 C C . TYR A 1 296 ? 18.689 6.523 -36.209 1.00 58.38 296 TYR A C 1
ATOM 2291 O O . TYR A 1 296 ? 18.269 5.386 -35.996 1.00 58.38 296 TYR A O 1
ATOM 2299 N N . TYR A 1 297 ? 19.474 7.158 -35.335 1.00 55.31 297 TYR A N 1
ATOM 2300 C CA . TYR A 1 297 ? 19.869 6.578 -34.053 1.00 55.31 297 TYR A CA 1
ATOM 2301 C C . TYR A 1 297 ? 18.968 7.116 -32.937 1.00 55.31 297 TYR A C 1
ATOM 2303 O O . TYR A 1 297 ? 19.234 8.155 -32.332 1.00 55.31 297 TYR A O 1
ATOM 2311 N N . TYR A 1 298 ? 17.871 6.406 -32.668 1.00 56.34 298 TYR A N 1
ATOM 2312 C CA . TYR A 1 298 ? 17.119 6.593 -31.430 1.00 56.34 298 TYR A CA 1
ATOM 2313 C C . TYR A 1 298 ? 17.909 5.925 -30.307 1.00 56.34 298 TYR A C 1
ATOM 2315 O O . TYR A 1 298 ? 17.949 4.700 -30.243 1.00 56.34 298 TYR A O 1
ATOM 2323 N N . ASP A 1 299 ? 18.553 6.711 -29.446 1.00 60.22 299 ASP A N 1
ATOM 2324 C CA . ASP A 1 299 ? 19.118 6.198 -28.200 1.00 60.22 299 ASP A CA 1
ATOM 2325 C C . ASP A 1 299 ? 17.996 6.182 -27.148 1.00 60.22 299 ASP A C 1
ATOM 2327 O O . ASP A 1 299 ? 17.648 7.238 -26.613 1.00 60.22 299 ASP A O 1
ATOM 2331 N N . PRO A 1 300 ? 17.361 5.030 -26.858 1.00 62.72 300 PRO A N 1
ATOM 2332 C CA . PRO A 1 300 ? 16.226 4.961 -25.942 1.00 62.72 300 PRO A CA 1
ATOM 2333 C C . PRO A 1 300 ? 16.676 5.023 -24.471 1.00 62.72 300 PRO A C 1
ATOM 2335 O O . PRO A 1 300 ? 15.919 4.659 -23.566 1.00 62.72 300 PRO A O 1
ATOM 2338 N N . THR A 1 301 ? 17.931 5.395 -24.215 1.00 72.69 301 THR A N 1
ATOM 2339 C CA . THR A 1 301 ? 18.506 5.450 -22.878 1.00 72.69 301 THR A CA 1
ATOM 2340 C C . THR A 1 301 ? 18.260 6.814 -22.245 1.00 72.69 301 THR A C 1
ATOM 2342 O O . THR A 1 301 ? 18.115 7.829 -22.915 1.00 72.69 301 THR A O 1
ATOM 2345 N N . TRP A 1 302 ? 18.171 6.845 -20.920 1.00 85.25 302 TRP A N 1
ATOM 2346 C CA . TRP A 1 302 ? 18.144 8.082 -20.144 1.00 85.25 302 TRP A CA 1
ATOM 2347 C C . TRP A 1 302 ? 19.295 8.070 -19.151 1.00 85.25 302 TRP A C 1
ATOM 2349 O O . TRP A 1 302 ? 19.824 7.020 -18.794 1.00 85.25 302 TRP A O 1
ATOM 2359 N N . ASN A 1 303 ? 19.664 9.243 -18.659 1.00 86.62 303 ASN A N 1
ATOM 2360 C CA . ASN A 1 303 ? 20.603 9.356 -17.555 1.00 86.62 303 ASN A CA 1
ATOM 2361 C C . ASN A 1 303 ? 19.842 9.587 -16.252 1.00 86.62 303 ASN A C 1
ATOM 2363 O O . ASN A 1 303 ? 18.770 10.190 -16.239 1.00 86.62 303 ASN A O 1
ATOM 2367 N N . VAL A 1 304 ? 20.394 9.098 -15.145 1.00 90.50 304 VAL A N 1
ATOM 2368 C CA . VAL A 1 304 ? 19.867 9.381 -13.807 1.00 90.50 304 VAL A CA 1
ATOM 2369 C C . VAL A 1 304 ? 20.716 10.489 -13.207 1.00 90.50 304 VAL A C 1
ATOM 2371 O O . VAL A 1 304 ? 21.929 10.323 -13.065 1.00 90.50 304 VAL A O 1
ATOM 2374 N N . SER A 1 305 ? 20.103 11.628 -12.886 1.00 89.19 305 SER A N 1
ATOM 2375 C CA . SER A 1 305 ? 20.819 12.731 -12.252 1.00 89.19 305 SER A CA 1
ATOM 2376 C C . SER A 1 305 ? 21.312 12.337 -10.857 1.00 89.19 305 SER A C 1
ATOM 2378 O O . SER A 1 305 ? 20.725 11.505 -10.157 1.00 89.19 305 SER A O 1
ATOM 2380 N N . SER A 1 306 ? 22.444 12.915 -10.453 1.00 87.31 306 SER A N 1
ATOM 2381 C CA . SER A 1 306 ? 22.996 12.703 -9.119 1.00 87.31 306 SER A CA 1
ATOM 2382 C C . SER A 1 306 ? 22.106 13.321 -8.044 1.00 87.31 306 SER A C 1
ATOM 2384 O O . SER A 1 306 ? 21.388 14.289 -8.281 1.00 87.31 306 SER A O 1
ATOM 2386 N N . PHE A 1 307 ? 22.198 12.786 -6.826 1.00 87.44 307 PHE A N 1
ATOM 2387 C CA . PHE A 1 307 ? 21.514 13.366 -5.678 1.00 87.44 307 PHE A CA 1
ATOM 2388 C C . PHE A 1 307 ? 22.049 14.771 -5.375 1.00 87.44 307 PHE A C 1
ATOM 2390 O O . PHE A 1 307 ? 23.231 14.939 -5.068 1.00 87.44 307 PHE A O 1
ATOM 2397 N N . GLU A 1 308 ? 21.153 15.755 -5.381 1.00 91.62 308 GLU A N 1
ATOM 2398 C CA . GLU A 1 308 ? 21.429 17.123 -4.953 1.00 91.62 308 GLU A CA 1
ATOM 2399 C C . GLU A 1 308 ? 20.523 17.519 -3.784 1.00 91.62 308 GLU A C 1
ATOM 2401 O O . GLU A 1 308 ? 19.347 17.150 -3.711 1.00 91.62 308 GLU A O 1
ATOM 2406 N N . TRP A 1 309 ? 21.061 18.314 -2.856 1.00 92.62 309 TRP A N 1
ATOM 2407 C CA . TRP A 1 309 ? 20.284 18.815 -1.720 1.00 92.62 309 TRP A CA 1
ATOM 2408 C C . TRP A 1 309 ? 19.117 19.704 -2.163 1.00 92.62 309 TRP A C 1
ATOM 2410 O O . TRP A 1 309 ? 18.044 19.630 -1.572 1.00 92.62 309 TRP A O 1
ATOM 2420 N N . THR A 1 310 ? 19.303 20.493 -3.220 1.00 88.94 310 THR A N 1
ATOM 2421 C CA . THR A 1 310 ? 18.264 21.311 -3.872 1.00 88.94 310 THR A CA 1
ATOM 2422 C C . THR A 1 310 ? 17.069 20.456 -4.287 1.00 88.94 310 THR A C 1
ATOM 2424 O O . THR A 1 310 ? 15.953 20.701 -3.829 1.00 88.94 310 THR A O 1
ATOM 2427 N N . TRP A 1 311 ? 17.311 19.378 -5.040 1.00 91.12 311 TRP A N 1
ATOM 2428 C CA . TRP A 1 311 ? 16.282 18.409 -5.421 1.00 91.12 311 TRP A CA 1
ATOM 2429 C C . TRP A 1 311 ? 15.547 17.841 -4.202 1.00 91.12 311 TRP A C 1
ATOM 2431 O O . TRP A 1 311 ? 14.313 17.783 -4.187 1.00 91.12 311 TRP A O 1
ATOM 2441 N N . PHE A 1 312 ? 16.281 17.462 -3.149 1.00 92.25 312 PHE A N 1
ATOM 2442 C CA . PHE A 1 312 ? 15.654 16.920 -1.947 1.00 92.25 312 PHE A CA 1
ATOM 2443 C C . PHE A 1 312 ? 14.706 17.931 -1.296 1.00 92.25 312 PHE A C 1
ATOM 2445 O O . PHE A 1 312 ? 13.571 17.577 -0.991 1.00 92.25 312 PHE A O 1
ATOM 2452 N N . PHE A 1 313 ? 15.138 19.176 -1.086 1.00 89.81 313 PHE A N 1
ATOM 2453 C CA . PHE A 1 313 ? 14.322 20.185 -0.405 1.00 89.81 313 PHE A CA 1
ATOM 2454 C C . PHE A 1 313 ? 13.136 20.671 -1.244 1.00 89.81 313 PHE A C 1
ATOM 2456 O O . PHE A 1 313 ? 12.065 20.908 -0.684 1.00 89.81 313 PHE A O 1
ATOM 2463 N N . GLU A 1 314 ? 13.301 20.793 -2.559 1.00 85.44 314 GLU A N 1
ATOM 2464 C CA . GLU A 1 314 ? 12.271 21.345 -3.446 1.00 85.44 314 GLU A CA 1
ATOM 2465 C C . GLU A 1 314 ? 11.271 20.290 -3.926 1.00 85.44 314 GLU A C 1
ATOM 2467 O O . GLU A 1 314 ? 10.076 20.569 -4.007 1.00 85.44 314 GLU A O 1
ATOM 2472 N N . SER A 1 315 ? 11.737 19.069 -4.205 1.00 87.75 315 SER A N 1
ATOM 2473 C CA . SER A 1 315 ? 10.910 18.023 -4.819 1.00 87.75 315 SER A CA 1
ATOM 2474 C C . SER A 1 315 ? 10.502 16.934 -3.823 1.00 87.75 315 SER A C 1
ATOM 2476 O O . SER A 1 315 ? 9.319 16.609 -3.705 1.00 87.75 315 SER A O 1
ATOM 2478 N N . MET A 1 316 ? 11.450 16.378 -3.060 1.00 92.31 316 MET A N 1
ATOM 2479 C CA . MET A 1 316 ? 11.200 15.177 -2.244 1.00 92.31 316 MET A CA 1
ATOM 2480 C C . MET A 1 316 ? 10.658 15.476 -0.835 1.00 92.31 316 MET A C 1
ATOM 2482 O O . MET A 1 316 ? 9.739 14.809 -0.351 1.00 92.31 316 MET A O 1
ATOM 2486 N N . LEU A 1 317 ? 11.197 16.488 -0.153 1.00 92.56 317 LEU A N 1
ATOM 2487 C CA . LEU A 1 317 ? 10.837 16.842 1.220 1.00 92.56 317 LEU A CA 1
ATOM 2488 C C . LEU A 1 317 ? 9.348 17.192 1.379 1.00 92.56 317 LEU A C 1
ATOM 2490 O O . LEU A 1 317 ? 8.757 16.718 2.354 1.00 92.56 317 LEU A O 1
ATOM 2494 N N . PRO A 1 318 ? 8.691 17.934 0.461 1.00 89.00 318 PRO A N 1
ATOM 2495 C CA . PRO A 1 318 ? 7.253 18.177 0.556 1.00 89.00 318 PRO A CA 1
ATOM 2496 C C . PRO A 1 318 ? 6.441 16.880 0.646 1.00 89.00 318 PRO A C 1
ATOM 2498 O O . PRO A 1 318 ? 5.536 16.775 1.474 1.00 89.00 318 PRO A O 1
ATOM 2501 N N . ALA A 1 319 ? 6.801 15.855 -0.132 1.00 93.25 319 ALA A N 1
ATOM 2502 C CA . ALA A 1 319 ? 6.137 14.556 -0.090 1.00 93.25 319 ALA A CA 1
ATOM 2503 C C . ALA A 1 319 ? 6.309 13.857 1.271 1.00 93.25 319 ALA A C 1
ATOM 2505 O O . ALA A 1 319 ? 5.335 13.329 1.818 1.00 93.25 319 ALA A O 1
ATOM 2506 N N . VAL A 1 320 ? 7.512 13.912 1.856 1.00 94.00 320 VAL A N 1
ATOM 2507 C CA . VAL A 1 320 ? 7.804 13.376 3.201 1.00 94.00 320 VAL A CA 1
ATOM 2508 C C . VAL A 1 320 ? 7.011 14.124 4.276 1.00 94.00 320 VAL A C 1
ATOM 2510 O O . VAL A 1 320 ? 6.416 13.507 5.160 1.00 94.00 320 VAL A O 1
ATOM 2513 N N . VAL A 1 321 ? 6.957 15.453 4.199 1.00 90.94 321 VAL A N 1
ATOM 2514 C CA . VAL A 1 321 ? 6.211 16.282 5.153 1.00 90.94 321 VAL A CA 1
ATOM 2515 C C . VAL A 1 321 ? 4.715 15.971 5.082 1.00 90.94 321 VAL A C 1
ATOM 2517 O O . VAL A 1 321 ? 4.090 15.781 6.125 1.00 90.94 321 VAL A O 1
ATOM 2520 N N . LEU A 1 322 ? 4.144 15.829 3.881 1.00 85.12 322 LEU A N 1
ATOM 2521 C CA . LEU A 1 322 ? 2.743 15.428 3.704 1.00 85.12 322 LEU A CA 1
ATOM 2522 C C . LEU A 1 322 ? 2.463 14.046 4.312 1.00 85.12 322 LEU A C 1
ATOM 2524 O O . LEU A 1 322 ? 1.454 13.883 4.997 1.00 85.12 322 LEU A O 1
ATOM 2528 N N . LEU A 1 323 ? 3.367 13.075 4.139 1.00 95.31 323 LEU A N 1
ATOM 2529 C CA . LEU A 1 323 ? 3.243 11.746 4.749 1.00 95.31 323 LEU A CA 1
ATOM 2530 C C . LEU A 1 323 ? 3.154 11.834 6.275 1.00 95.31 323 LEU A C 1
ATOM 2532 O O . LEU A 1 323 ? 2.275 11.231 6.894 1.00 95.31 323 LEU A O 1
ATOM 2536 N N . LEU A 1 324 ? 4.063 12.602 6.883 1.00 93.56 324 LEU A N 1
ATOM 2537 C CA . LEU A 1 324 ? 4.121 12.778 8.331 1.00 93.56 324 LEU A CA 1
ATOM 2538 C C . LEU A 1 324 ? 2.897 13.535 8.850 1.00 93.56 324 LEU A C 1
ATOM 2540 O O . LEU A 1 324 ? 2.314 13.125 9.853 1.00 93.56 324 LEU A O 1
ATOM 2544 N N . ILE A 1 325 ? 2.457 14.583 8.149 1.00 87.06 325 ILE A N 1
ATOM 2545 C CA . ILE A 1 325 ? 1.234 15.322 8.482 1.00 87.06 325 ILE A CA 1
ATOM 2546 C C . ILE A 1 325 ? 0.009 14.408 8.396 1.00 87.06 325 ILE A C 1
ATOM 2548 O O . ILE A 1 325 ? -0.829 14.440 9.298 1.00 87.06 325 ILE A O 1
ATOM 2552 N N . ALA A 1 326 ? -0.102 13.564 7.368 1.00 85.69 326 ALA A N 1
ATOM 2553 C CA . ALA A 1 326 ? -1.194 12.603 7.257 1.00 85.69 326 ALA A CA 1
ATOM 2554 C C . ALA A 1 326 ? -1.164 11.591 8.409 1.00 85.69 326 ALA A C 1
ATOM 2556 O O . ALA A 1 326 ? -2.173 11.402 9.089 1.00 85.69 326 ALA A O 1
ATOM 2557 N N . ALA A 1 327 ? -0.009 10.977 8.678 1.00 92.88 327 ALA A N 1
ATOM 2558 C CA . ALA A 1 327 ? 0.129 9.977 9.731 1.00 92.88 327 ALA A CA 1
ATOM 2559 C C . ALA A 1 327 ? -0.162 10.562 11.124 1.00 92.88 327 ALA A C 1
ATOM 2561 O O . ALA A 1 327 ? -1.005 10.042 11.861 1.00 92.88 327 ALA A O 1
ATOM 2562 N N . VAL A 1 328 ? 0.481 11.679 11.474 1.00 90.81 328 VAL A N 1
ATOM 2563 C CA . VAL A 1 328 ? 0.288 12.362 12.762 1.00 90.81 328 VAL A CA 1
ATOM 2564 C C . VAL A 1 328 ? -1.129 12.926 12.869 1.00 90.81 328 VAL A C 1
ATOM 2566 O O . VAL A 1 328 ? -1.772 12.761 13.903 1.00 90.81 328 VAL A O 1
ATOM 2569 N N . GLY A 1 329 ? -1.656 13.526 11.801 1.00 82.94 329 GLY A N 1
ATOM 2570 C CA . GLY A 1 329 ? -3.008 14.081 11.758 1.00 82.94 329 GLY A CA 1
ATOM 2571 C C . GLY A 1 329 ? -4.088 13.022 11.975 1.00 82.94 329 GLY A C 1
ATOM 2572 O O . GLY A 1 329 ? -4.971 13.215 12.810 1.00 82.94 329 GLY A O 1
ATOM 2573 N N . ILE A 1 330 ? -3.992 11.870 11.298 1.00 87.31 330 ILE A N 1
ATOM 2574 C CA . ILE A 1 330 ? -4.911 10.737 11.497 1.00 87.31 330 ILE A CA 1
ATOM 2575 C C . ILE A 1 330 ? -4.815 10.218 12.935 1.00 87.31 330 ILE A C 1
ATOM 2577 O O . ILE A 1 330 ? -5.846 10.000 13.578 1.00 87.31 330 ILE A O 1
ATOM 2581 N N . TYR A 1 331 ? -3.596 10.046 13.457 1.00 91.50 331 TYR A N 1
ATOM 2582 C CA . TYR A 1 331 ? -3.382 9.596 14.830 1.00 91.50 331 TYR A CA 1
ATOM 2583 C C . TYR A 1 331 ? -4.051 10.538 15.837 1.00 91.50 331 TYR A C 1
ATOM 2585 O O . TYR A 1 331 ? -4.920 10.100 16.596 1.00 91.50 331 TYR A O 1
ATOM 2593 N N . LEU A 1 332 ? -3.700 11.828 15.796 1.00 85.12 332 LEU A N 1
ATOM 2594 C CA . LEU A 1 332 ? -4.222 12.846 16.707 1.00 85.12 332 LEU A CA 1
ATOM 2595 C C . LEU A 1 332 ? -5.738 12.970 16.592 1.00 85.12 332 LEU A C 1
ATOM 2597 O O . LEU A 1 332 ? -6.431 12.995 17.606 1.00 85.12 332 LEU A O 1
ATOM 2601 N N . PHE A 1 333 ? -6.276 12.971 15.373 1.00 82.50 333 PHE A N 1
ATOM 2602 C CA . PHE A 1 333 ? -7.712 13.063 15.159 1.00 82.50 333 PHE A CA 1
ATOM 2603 C C . PHE A 1 333 ? -8.465 11.902 15.826 1.00 82.50 333 PHE A C 1
ATOM 2605 O O . PHE A 1 333 ? -9.455 12.117 16.535 1.00 82.50 333 PHE A O 1
ATOM 2612 N N . ILE A 1 334 ? -7.999 10.662 15.640 1.00 83.75 334 ILE A N 1
ATOM 2613 C CA . ILE A 1 334 ? -8.644 9.494 16.248 1.00 83.75 334 ILE A CA 1
ATOM 2614 C C . ILE A 1 334 ? -8.486 9.538 17.772 1.00 83.75 334 ILE A C 1
ATOM 2616 O O . ILE A 1 334 ? -9.445 9.230 18.488 1.00 83.75 334 ILE A O 1
ATOM 2620 N N . THR A 1 335 ? -7.323 9.924 18.299 1.00 85.75 335 THR A N 1
ATOM 2621 C CA . THR A 1 335 ? -7.102 9.928 19.748 1.00 85.75 335 THR A CA 1
ATOM 2622 C C . THR A 1 335 ? -7.839 11.051 20.463 1.00 85.75 335 THR A C 1
ATOM 2624 O O . THR A 1 335 ? -8.460 10.788 21.488 1.00 85.75 335 THR A O 1
ATOM 2627 N N . GLU A 1 336 ? -7.812 12.281 19.953 1.00 80.56 336 GLU A N 1
ATOM 2628 C CA . GLU A 1 336 ? -8.424 13.447 20.606 1.00 80.56 336 GLU A CA 1
ATOM 2629 C C . GLU A 1 336 ? -9.950 13.383 20.564 1.00 80.56 336 GLU A C 1
ATOM 2631 O O . GLU A 1 336 ? -10.622 13.542 21.588 1.00 80.56 336 GLU A O 1
ATOM 2636 N N . ARG A 1 337 ? -10.526 13.012 19.413 1.00 72.31 337 ARG A N 1
ATOM 2637 C CA . ARG A 1 337 ? -11.984 12.879 19.277 1.00 72.31 337 ARG A CA 1
ATOM 2638 C C . ARG A 1 337 ? -12.579 11.915 20.299 1.00 72.31 337 ARG A C 1
ATOM 2640 O O . ARG A 1 337 ? -13.678 12.136 20.803 1.00 72.31 337 ARG A O 1
ATOM 2647 N N . ASN A 1 338 ? -11.878 10.819 20.573 1.00 75.50 338 ASN A N 1
ATOM 2648 C CA . ASN A 1 338 ? -12.386 9.768 21.445 1.00 75.50 338 ASN A CA 1
ATOM 2649 C C . ASN A 1 338 ? -11.999 9.960 22.922 1.00 75.50 338 ASN A C 1
ATOM 2651 O O . ASN A 1 338 ? -12.562 9.264 23.764 1.00 75.50 338 ASN A O 1
ATOM 2655 N N . GLN A 1 339 ? -11.120 10.919 23.249 1.00 68.12 339 GLN A N 1
ATOM 2656 C CA . GLN A 1 339 ? -10.832 11.340 24.629 1.00 68.12 339 GLN A CA 1
ATOM 2657 C C . GLN A 1 339 ? -11.979 12.166 25.238 1.00 68.12 339 GLN A C 1
ATOM 2659 O O . GLN A 1 339 ? -12.331 11.986 26.405 1.00 68.12 339 GLN A O 1
ATOM 2664 N N . LEU A 1 340 ? -12.640 13.012 24.442 1.00 53.62 340 LEU A N 1
ATOM 2665 C CA . LEU A 1 340 ? -13.780 13.820 24.902 1.00 53.62 340 LEU A CA 1
ATOM 2666 C C . LEU A 1 340 ? -15.000 12.964 25.296 1.00 53.62 340 LEU A C 1
ATOM 2668 O O . LEU A 1 340 ? -15.742 13.316 26.211 1.00 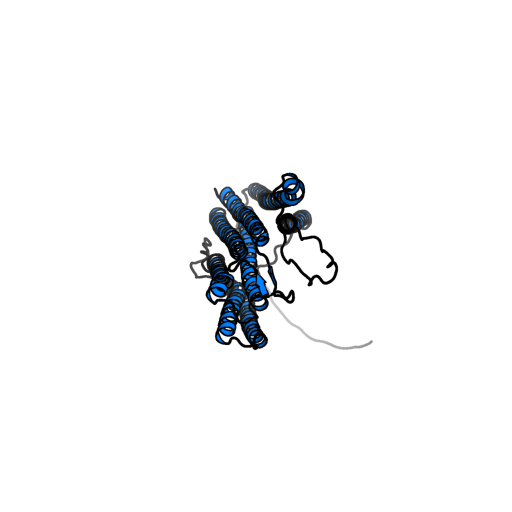53.62 340 LEU A O 1
ATOM 2672 N N . ALA A 1 341 ? -15.183 11.806 24.653 1.00 52.97 341 ALA A N 1
ATOM 2673 C CA . ALA A 1 341 ? -16.262 10.866 24.966 1.00 52.97 341 ALA A CA 1
ATOM 2674 C C . ALA A 1 341 ? -16.040 10.102 26.289 1.00 52.97 341 ALA A C 1
ATOM 2676 O O . ALA A 1 341 ? -16.998 9.777 26.981 1.00 52.97 341 ALA A O 1
ATOM 2677 N N . THR A 1 342 ? -14.788 9.857 26.688 1.00 47.53 342 THR A N 1
ATOM 2678 C CA . THR A 1 342 ? -14.468 9.257 27.998 1.00 47.53 342 THR A CA 1
ATOM 2679 C C . THR A 1 342 ? -14.712 10.211 29.178 1.00 47.53 342 THR A C 1
ATOM 2681 O O . THR A 1 342 ? -15.039 9.766 30.279 1.00 47.53 342 THR A O 1
ATOM 2684 N N . ILE A 1 343 ? -14.608 11.529 28.963 1.00 49.72 343 ILE A N 1
ATOM 2685 C CA . ILE A 1 343 ? -14.852 12.551 30.002 1.00 49.72 343 ILE A CA 1
ATOM 2686 C C . ILE A 1 343 ? -16.359 12.733 30.272 1.00 49.72 343 ILE A C 1
ATOM 2688 O O . ILE A 1 343 ? -16.770 13.029 31.394 1.00 49.72 343 ILE A O 1
ATOM 2692 N N . SER A 1 344 ? -17.215 12.532 29.266 1.00 45.50 344 SER A N 1
ATOM 2693 C CA . SER A 1 344 ? -18.668 12.638 29.441 1.00 45.50 344 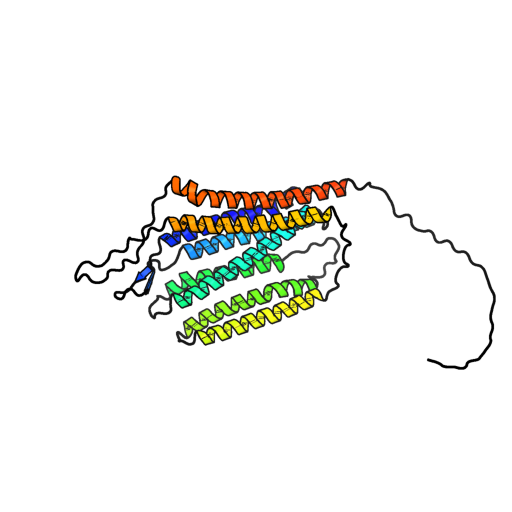SER A CA 1
ATOM 2694 C C . SER A 1 344 ? -19.289 11.411 30.123 1.00 45.50 344 SER A C 1
ATOM 2696 O O . SER A 1 344 ? -20.246 11.568 30.881 1.00 45.50 344 SER A O 1
ATOM 2698 N N . GLU A 1 345 ? -18.731 10.209 29.936 1.00 45.59 345 GLU A N 1
ATOM 2699 C CA . GLU A 1 345 ? -19.177 8.996 30.648 1.00 45.59 345 GLU A CA 1
ATOM 2700 C C . GLU A 1 345 ? -18.790 9.000 32.135 1.00 45.59 345 GLU A C 1
ATOM 2702 O O . GLU A 1 345 ? -19.572 8.551 32.973 1.00 45.59 345 GLU A O 1
ATOM 2707 N N . THR A 1 346 ? -17.639 9.579 32.486 1.00 42.94 346 THR A N 1
ATOM 2708 C CA . THR A 1 346 ? -17.171 9.699 33.882 1.00 42.94 346 THR A CA 1
ATOM 2709 C C . THR A 1 346 ? -17.940 10.740 34.703 1.00 42.94 346 THR A C 1
ATOM 2711 O O . THR A 1 346 ? -17.962 10.655 35.928 1.00 42.94 346 THR A O 1
ATOM 2714 N N . LYS A 1 347 ? -18.637 11.686 34.057 1.00 37.78 347 LYS A N 1
ATOM 2715 C CA . LYS A 1 347 ? -19.501 12.684 34.720 1.00 37.78 347 LYS A CA 1
ATOM 2716 C C . LYS A 1 347 ? -20.948 12.232 34.950 1.00 37.78 347 LYS A C 1
ATOM 2718 O O . LYS A 1 347 ? -21.748 13.020 35.455 1.00 37.78 347 LYS A O 1
ATOM 2723 N N . LYS A 1 348 ? -21.326 10.998 34.600 1.00 31.12 348 LYS A N 1
ATOM 2724 C CA . LYS A 1 348 ? -22.682 10.495 34.866 1.00 31.12 348 LYS A CA 1
ATOM 2725 C C . LYS A 1 348 ? -22.813 10.193 36.371 1.00 31.12 348 LYS A C 1
ATOM 2727 O O . LYS A 1 348 ? -22.103 9.310 36.850 1.00 31.12 348 LYS A O 1
ATOM 2732 N N . PRO A 1 349 ? -23.673 10.891 37.141 1.00 35.69 349 PRO A N 1
ATOM 2733 C CA . PRO A 1 349 ? -23.759 10.660 38.576 1.00 35.69 349 PRO A CA 1
ATOM 2734 C C . PRO A 1 349 ? -24.229 9.229 38.848 1.00 35.69 349 PRO A C 1
ATOM 2736 O O . PRO A 1 349 ? -25.249 8.772 38.324 1.00 35.69 349 PRO A O 1
ATOM 2739 N N . ALA A 1 350 ? -23.464 8.522 39.677 1.00 42.12 350 ALA A N 1
ATOM 2740 C CA . ALA A 1 350 ? -23.850 7.249 40.254 1.00 42.12 350 ALA A CA 1
ATOM 2741 C C . ALA A 1 350 ? -25.101 7.461 41.119 1.00 42.12 350 ALA A C 1
ATOM 2743 O O . ALA A 1 350 ? -25.012 7.938 42.244 1.00 42.12 350 ALA A O 1
ATOM 2744 N N . GLY A 1 351 ? -26.285 7.145 40.595 1.00 38.59 351 GLY A N 1
ATOM 2745 C CA . GLY A 1 351 ? -27.496 7.219 41.407 1.00 38.59 351 GLY A CA 1
ATOM 2746 C C . GLY A 1 351 ? -28.791 7.336 40.625 1.00 38.59 351 GLY A C 1
ATOM 2747 O O . GLY A 1 351 ? -29.298 8.429 40.413 1.00 38.59 351 GLY A O 1
ATOM 2748 N N . LYS A 1 352 ? -29.378 6.187 40.291 1.00 31.33 352 LYS A N 1
ATOM 2749 C CA . LYS A 1 352 ? -30.790 5.896 40.585 1.00 31.33 352 LYS A CA 1
ATOM 2750 C C . LYS A 1 352 ? -31.008 4.397 40.404 1.00 31.33 352 LYS A C 1
ATOM 2752 O O . LYS A 1 352 ? -31.155 3.900 39.291 1.00 31.33 352 LYS A O 1
ATOM 2757 N N . LYS A 1 353 ? -30.987 3.672 41.530 1.00 34.50 353 LYS A N 1
ATOM 2758 C CA . LYS A 1 353 ? -31.554 2.323 41.625 1.00 34.50 353 LYS A CA 1
ATOM 2759 C C . LYS A 1 353 ? -32.979 2.395 41.074 1.00 34.50 353 LYS A C 1
ATOM 2761 O O . LYS A 1 353 ? -33.766 3.217 41.538 1.00 34.50 353 LYS A O 1
ATOM 2766 N N . ALA A 1 354 ? -33.294 1.557 40.093 1.00 35.34 354 ALA A N 1
ATOM 2767 C CA . ALA A 1 354 ? -34.660 1.366 39.637 1.00 35.34 354 ALA A CA 1
ATOM 2768 C C . ALA A 1 354 ? -35.489 0.819 40.811 1.00 35.34 354 ALA A C 1
ATOM 2770 O O . ALA A 1 354 ? -35.350 -0.339 41.204 1.00 35.34 354 ALA A O 1
ATOM 2771 N N . SER A 1 355 ? -36.314 1.672 41.412 1.00 32.94 355 SER A N 1
ATOM 2772 C CA . SER A 1 355 ? -37.362 1.255 42.334 1.00 32.94 355 SER A CA 1
ATOM 2773 C C . SER A 1 355 ? -38.406 0.464 41.545 1.00 32.94 355 SER A C 1
ATOM 2775 O O . SER A 1 355 ? -39.013 0.994 40.613 1.00 32.94 355 SER A O 1
ATOM 2777 N N . LYS A 1 356 ? -38.596 -0.808 41.911 1.00 36.75 356 LYS A N 1
ATOM 2778 C CA . LYS A 1 356 ? -39.719 -1.646 41.465 1.00 36.75 356 LYS A CA 1
ATOM 2779 C C . LYS A 1 356 ? -41.050 -0.895 41.653 1.00 36.75 356 LYS A C 1
ATOM 2781 O O . LYS A 1 356 ? -41.234 -0.316 42.723 1.00 36.75 356 LYS A O 1
ATOM 2786 N N . PRO A 1 357 ? -42.018 -0.976 40.726 1.00 35.34 357 PRO A N 1
ATOM 2787 C CA . PRO A 1 357 ? -43.397 -0.670 41.064 1.00 35.34 357 PRO A CA 1
ATOM 2788 C C . PRO A 1 357 ? -43.989 -1.856 41.832 1.00 35.34 357 PRO A C 1
ATOM 2790 O O . PRO A 1 357 ? -44.016 -2.986 41.340 1.00 35.34 357 PRO A O 1
ATOM 2793 N N . ALA A 1 358 ? -44.427 -1.587 43.059 1.00 34.03 358 ALA A N 1
ATOM 2794 C CA . ALA A 1 358 ? -45.224 -2.496 43.862 1.00 34.03 358 ALA A CA 1
ATOM 2795 C C . ALA A 1 358 ? -46.624 -2.664 43.248 1.00 34.03 358 ALA A C 1
ATOM 2797 O O . ALA A 1 358 ? -47.246 -1.710 42.784 1.00 34.03 358 ALA A O 1
ATOM 2798 N N . VAL A 1 359 ? -47.100 -3.905 43.273 1.00 38.31 359 VAL A N 1
ATOM 2799 C CA . VAL A 1 359 ? -48.469 -4.316 42.964 1.00 38.31 359 VAL A CA 1
ATOM 2800 C C . VAL A 1 359 ? -49.428 -3.650 43.955 1.00 38.31 359 VAL A C 1
ATOM 2802 O O . VAL A 1 359 ? -49.273 -3.822 45.161 1.00 38.31 359 VAL A O 1
ATOM 2805 N N . ALA A 1 360 ? -50.446 -2.945 43.460 1.00 34.75 360 ALA A N 1
ATOM 2806 C CA . ALA A 1 360 ? -51.598 -2.536 44.258 1.00 34.75 360 ALA A CA 1
ATOM 2807 C C . ALA A 1 360 ? -52.891 -2.918 43.528 1.00 34.75 360 ALA A C 1
ATOM 2809 O O . ALA A 1 360 ? -53.291 -2.317 42.534 1.00 34.75 360 ALA A O 1
ATOM 2810 N N . VAL A 1 361 ? -53.517 -3.970 44.047 1.00 34.09 361 VAL A N 1
ATOM 2811 C CA . VAL A 1 361 ? -54.855 -4.455 43.714 1.00 34.09 361 VAL A CA 1
ATOM 2812 C C . VAL A 1 361 ? -55.897 -3.503 44.309 1.00 34.09 361 VAL A C 1
ATOM 2814 O O . VAL A 1 361 ? -55.848 -3.216 45.503 1.00 34.09 361 VAL A O 1
ATOM 2817 N N . LYS A 1 362 ? -56.903 -3.099 43.525 1.00 33.78 362 LYS A N 1
ATOM 2818 C CA . LYS A 1 362 ? -58.217 -2.694 44.051 1.00 33.78 362 LYS A CA 1
ATOM 2819 C C . LYS A 1 362 ? -59.334 -3.252 43.161 1.00 33.78 362 LYS A C 1
ATOM 2821 O O . LYS A 1 362 ? -59.474 -2.871 42.005 1.00 33.78 362 LYS A O 1
ATOM 2826 N N . LYS A 1 363 ? -60.100 -4.190 43.728 1.00 34.34 363 LYS A N 1
ATOM 2827 C CA . LYS A 1 363 ? -61.417 -4.655 43.259 1.00 34.34 363 LYS A CA 1
ATOM 2828 C C . LYS A 1 363 ? -62.487 -3.641 43.684 1.00 34.34 363 LYS A C 1
ATOM 2830 O O . LYS A 1 363 ? -62.414 -3.189 44.821 1.00 34.34 363 LYS A O 1
ATOM 2835 N N . SER A 1 364 ? -63.511 -3.421 42.855 1.00 30.44 364 SER A N 1
ATOM 2836 C CA . SER A 1 364 ? -64.936 -3.691 43.168 1.00 30.44 364 SER A CA 1
ATOM 2837 C C . SER A 1 364 ? -65.806 -3.336 41.936 1.00 30.44 364 SER A C 1
ATOM 2839 O O . SER A 1 364 ? -65.632 -2.277 41.349 1.00 30.44 364 SER A O 1
ATOM 2841 N N . THR A 1 365 ? -66.527 -4.313 41.358 1.00 32.16 365 THR A N 1
ATOM 2842 C CA . THR A 1 365 ? -68.012 -4.492 41.391 1.00 32.16 365 THR A CA 1
ATOM 2843 C C . THR A 1 365 ? -68.807 -3.526 40.496 1.00 32.16 365 THR A C 1
ATOM 2845 O O . THR A 1 365 ? -68.523 -2.343 40.534 1.00 32.16 365 THR A O 1
ATOM 2848 N N . THR A 1 366 ? -69.894 -3.819 39.770 1.00 30.91 366 THR A N 1
ATOM 2849 C CA . THR A 1 366 ? -70.683 -4.980 39.293 1.00 30.91 366 THR A CA 1
ATOM 2850 C C . THR A 1 366 ? -71.830 -4.350 38.457 1.00 30.91 366 THR A C 1
ATOM 2852 O O . THR A 1 366 ? -72.194 -3.209 38.726 1.00 30.91 366 THR A O 1
ATOM 2855 N N . LYS A 1 367 ? -72.470 -5.139 37.572 1.00 33.22 367 LYS A N 1
ATOM 2856 C CA . LYS A 1 367 ? -73.788 -4.967 36.887 1.00 33.22 367 LYS A CA 1
ATOM 2857 C C . LYS A 1 367 ? -73.704 -4.377 35.468 1.00 33.22 367 LYS A C 1
ATOM 2859 O O . LYS A 1 367 ? -73.239 -3.265 35.296 1.00 33.22 367 LYS A O 1
ATOM 2864 N N . ALA A 1 368 ? -73.955 -5.114 34.380 1.00 33.12 368 ALA A N 1
ATOM 2865 C CA . ALA A 1 368 ? -75.090 -5.947 33.924 1.00 33.12 368 ALA A CA 1
ATOM 2866 C C . ALA A 1 368 ? -75.920 -5.213 32.837 1.00 33.12 368 ALA A C 1
ATOM 2868 O O . ALA A 1 368 ? -76.478 -4.156 33.093 1.00 33.12 368 ALA A O 1
ATOM 2869 N N . LYS A 1 369 ? -75.915 -5.830 31.637 1.00 33.78 369 LYS A N 1
ATOM 2870 C CA . LYS A 1 369 ? -76.770 -5.782 30.409 1.00 33.78 369 LYS A CA 1
ATOM 2871 C C . LYS A 1 369 ? -78.255 -5.339 30.594 1.00 33.78 369 LYS A C 1
ATOM 2873 O O . LYS A 1 369 ? -78.673 -5.358 31.746 1.00 33.78 369 LYS A O 1
ATOM 2878 N N . PRO A 1 370 ? -79.120 -5.160 29.541 1.00 45.22 370 PRO A N 1
ATOM 2879 C CA . PRO A 1 370 ? -78.984 -5.517 28.098 1.00 45.22 370 PRO A CA 1
ATOM 2880 C C . PRO A 1 370 ? -79.671 -4.594 27.018 1.00 45.22 370 PRO A C 1
ATOM 2882 O O . PRO A 1 370 ? -80.450 -3.716 27.346 1.00 45.22 370 PRO A O 1
ATOM 2885 N N . VAL A 1 371 ? -79.407 -4.897 25.722 1.00 36.78 371 VAL A N 1
ATOM 2886 C CA . VAL A 1 371 ? -80.315 -5.005 24.522 1.00 36.78 371 VAL A CA 1
ATOM 2887 C C . VAL A 1 371 ? -81.252 -3.828 24.147 1.00 36.78 371 VAL A C 1
ATOM 2889 O O . VAL A 1 371 ? -82.103 -3.441 24.928 1.00 36.78 371 VAL A O 1
ATOM 2892 N N . ALA A 1 372 ? -81.156 -3.243 22.938 1.00 36.12 372 ALA A N 1
ATOM 2893 C CA . ALA A 1 372 ? -82.004 -3.449 21.726 1.00 36.12 372 ALA A CA 1
ATOM 2894 C C . ALA A 1 372 ? -81.840 -2.182 20.835 1.00 36.12 372 ALA A C 1
ATOM 2896 O O . ALA A 1 372 ? -81.493 -1.144 21.377 1.00 36.12 372 ALA A O 1
ATOM 2897 N N . LYS A 1 373 ? -82.145 -2.052 19.537 1.00 35.09 373 LYS A N 1
ATOM 2898 C CA . LYS A 1 373 ? -82.429 -2.878 18.348 1.00 35.09 373 LYS A CA 1
ATOM 2899 C C . LYS A 1 373 ? -82.771 -1.843 17.242 1.00 35.09 373 LYS A C 1
ATOM 2901 O O . LYS A 1 373 ? -83.506 -0.913 17.530 1.00 35.09 373 LYS A O 1
ATOM 2906 N N . ALA A 1 374 ? -82.271 -2.052 16.019 1.00 35.88 374 ALA A N 1
ATOM 2907 C CA . ALA A 1 374 ? -82.789 -1.588 14.713 1.00 35.88 374 ALA A CA 1
ATOM 2908 C C . ALA A 1 374 ? -83.077 -0.087 14.439 1.00 35.88 374 ALA A C 1
ATOM 2910 O O . ALA A 1 374 ? -83.945 0.513 15.053 1.00 35.88 374 ALA A O 1
ATOM 2911 N N . ALA A 1 375 ? -82.487 0.451 13.359 1.00 36.88 375 ALA A N 1
ATOM 2912 C CA . ALA A 1 375 ? -83.175 0.704 12.074 1.00 36.88 375 ALA A CA 1
ATOM 2913 C C . ALA A 1 375 ? -82.393 1.709 11.191 1.00 36.88 375 ALA A C 1
ATOM 2915 O O . ALA A 1 375 ? -82.172 2.855 11.563 1.00 36.88 375 ALA A O 1
ATOM 2916 N N . ALA A 1 376 ? -82.013 1.273 9.986 1.00 40.06 376 ALA A N 1
ATOM 2917 C CA . ALA A 1 376 ? -81.834 2.135 8.805 1.00 40.06 376 ALA A CA 1
ATOM 2918 C C . ALA A 1 376 ? -83.241 2.592 8.300 1.00 40.06 376 ALA A C 1
ATOM 2920 O O . ALA A 1 376 ? -84.211 2.046 8.832 1.00 40.06 376 ALA A O 1
ATOM 2921 N N . PRO A 1 377 ? -83.446 3.446 7.255 1.00 48.88 377 PRO A N 1
ATOM 2922 C CA . PRO A 1 377 ? -82.520 3.803 6.161 1.00 48.88 377 PRO A CA 1
ATOM 2923 C C . PRO A 1 377 ? -82.688 5.225 5.528 1.00 48.88 377 PRO A C 1
ATOM 2925 O O . PRO A 1 377 ? -83.518 6.017 5.956 1.00 48.88 377 PRO A O 1
ATOM 2928 N N . LYS A 1 378 ? -81.999 5.438 4.379 1.00 39.88 378 LYS A N 1
ATOM 2929 C CA . LYS A 1 378 ? -82.270 6.416 3.277 1.00 39.88 378 LYS A CA 1
ATOM 2930 C C . LYS A 1 378 ? -81.938 7.890 3.599 1.00 39.88 378 LYS A C 1
ATOM 2932 O O . LYS A 1 378 ? -82.173 8.340 4.698 1.00 39.88 378 LYS A O 1
ATOM 2937 N N . LYS A 1 379 ? -81.441 8.761 2.710 1.00 39.22 379 LYS A N 1
ATOM 2938 C CA . LYS A 1 379 ? -81.287 8.888 1.238 1.00 39.22 379 LYS A CA 1
ATOM 2939 C C . LYS A 1 379 ? -80.255 10.037 1.045 1.00 39.22 379 LYS A C 1
ATOM 2941 O O . LYS A 1 379 ? -80.294 10.984 1.811 1.00 39.22 379 LYS A O 1
ATOM 2946 N N . ARG A 1 380 ? -79.254 9.929 0.163 1.00 39.12 380 ARG A N 1
ATOM 2947 C CA . ARG A 1 380 ? -79.225 10.348 -1.262 1.00 39.12 380 ARG A CA 1
ATOM 2948 C C . ARG A 1 380 ? -79.076 11.869 -1.500 1.00 39.12 380 ARG A C 1
ATOM 2950 O O . ARG A 1 380 ? -79.897 12.637 -1.016 1.00 39.12 380 ARG A O 1
ATOM 2957 N N . LYS A 1 381 ? -78.173 12.181 -2.448 1.00 41.69 381 LYS A N 1
ATOM 2958 C CA . LYS A 1 381 ? -77.827 13.458 -3.123 1.00 41.69 381 LYS A CA 1
ATOM 2959 C C . LYS A 1 381 ? -76.622 14.161 -2.472 1.00 41.69 381 LYS A C 1
ATOM 2961 O O . LYS A 1 381 ? -76.636 14.350 -1.269 1.00 41.69 381 LYS A O 1
ATOM 2966 N N . ARG A 1 382 ? -75.585 14.564 -3.200 1.00 44.84 382 ARG A N 1
ATOM 2967 C CA . ARG A 1 382 ? -75.312 14.553 -4.643 1.00 44.84 382 ARG A CA 1
ATOM 2968 C C . ARG A 1 382 ? -73.801 14.575 -4.834 1.00 44.84 382 ARG A C 1
ATOM 2970 O O . ARG A 1 382 ? -73.142 15.105 -3.916 1.00 44.84 382 ARG A O 1
#

Secondary structure (DSSP, 8-state):
-HHHHHHHHHHHHHHHHHHHHHHHHHHHHHHTT-PEEE-TTS-EEEES-SS-HHHHHHHHHHHHHHHHHHHHHHHHHHHHHHH-TT-HHHHHHHHHHHHHHHHHHHHHHHHHHHHHHHHHHHS-STT--HHHHIIIIIHHHHHHHHHHHHHHIIIIIS-----TTS-S--S-HHHHHHHHHHHHHHHHHHHHHHHHHHHHHHH-SSTHHHHHHHHHHHHHHHHHHHHHHHHHHHTS-PPP-PPPPSSHHHHHHHHHHHHHHHHHHHHHHHHHHHHHHHHTTEEPPPP----TT---------EEPPP-HHHIIIIIHHHHHHHHHHHHHHHHHHHHHHHHHHHHHHTS-S----PPPPP-----------------------

Sequence (382 aa):
MEIKLAKQAILTPLIGLVMGWTLFMFAIYSNLFVFPIVDSQGMYVGESQIVKLSTYLYLLGIVAFGLLSLRGQELALHARELAGLEAPLPRAAHRFTNLTVVISLVGGSIYAIGNFLNAFTYFGNDGVNLLVRLFDVYVPIVLATILVIFILLRAFVFRKQNVKEAKKEGLSESEKALGLGYAIPILFTAVAIIFGLVVYDITRTDLQVWVWVVIQVIIALGILLGTRFSSKARSAKAAPPRVRQTLAAGAANLNFVLSIVFGATVSIMSFTFGASAIESLRVWPEYKEPVGDEEYYYDPTWNVSSFEWTWFFESMLPAVVLLLIAAVGIYLFITERNQLATISETKKPAGKKASKPAVAVKKSTTKAKPVAKAAAPKKRKR